Protein AF-A0A3N5T751-F1 (afdb_monomer)

Structure (mmCIF, N/CA/C/O backbone):
data_AF-A0A3N5T751-F1
#
_entry.id   AF-A0A3N5T751-F1
#
loop_
_atom_site.group_PDB
_atom_site.id
_atom_site.type_symbol
_atom_site.label_atom_id
_atom_site.label_alt_id
_atom_site.label_comp_id
_atom_site.label_asym_id
_atom_site.label_entity_id
_atom_site.label_seq_id
_atom_site.pdbx_PDB_ins_code
_atom_site.Cartn_x
_atom_site.Cartn_y
_atom_site.Cartn_z
_atom_site.occupancy
_atom_site.B_iso_or_equiv
_atom_site.auth_seq_id
_atom_site.auth_comp_id
_atom_site.auth_asym_id
_atom_site.auth_atom_id
_atom_site.pdbx_PDB_model_num
ATOM 1 N N . MET A 1 1 ? -27.885 44.792 -34.251 1.00 26.17 1 MET A N 1
ATOM 2 C CA . MET A 1 1 ? -28.023 45.791 -33.167 1.00 26.17 1 MET A CA 1
ATOM 3 C C . MET A 1 1 ? -29.383 46.457 -33.303 1.00 26.17 1 MET A C 1
ATOM 5 O O . MET A 1 1 ? -29.762 46.664 -34.453 1.00 26.17 1 MET A O 1
ATOM 9 N N . PRO A 1 2 ? -30.013 46.930 -32.214 1.00 45.28 2 PRO A N 1
ATOM 10 C CA . PRO A 1 2 ? -30.102 46.379 -30.852 1.00 45.28 2 PRO A CA 1
ATOM 11 C C . PRO A 1 2 ? -31.505 45.699 -30.710 1.00 45.28 2 PRO A C 1
ATOM 13 O O . PRO A 1 2 ? -31.960 45.183 -31.727 1.00 45.28 2 PRO A O 1
ATOM 16 N N . SER A 1 3 ? -32.230 45.555 -29.589 1.00 24.45 3 SER A N 1
ATOM 17 C CA . SER A 1 3 ? -32.000 45.786 -28.145 1.00 24.45 3 SER A CA 1
ATOM 18 C C . SER A 1 3 ? -32.892 44.838 -27.308 1.00 24.45 3 SER A C 1
ATOM 20 O O . SER A 1 3 ? -33.895 44.335 -27.798 1.00 24.45 3 SER A O 1
ATOM 22 N N . GLU A 1 4 ? -32.501 44.648 -26.046 1.00 25.41 4 GLU A N 1
ATOM 23 C CA . GLU A 1 4 ? -33.321 44.527 -24.818 1.00 25.41 4 GLU A CA 1
ATOM 24 C C . GLU A 1 4 ? -34.668 43.766 -24.804 1.00 25.41 4 GLU A C 1
ATOM 26 O O . GLU A 1 4 ? -35.669 44.184 -25.377 1.00 25.41 4 GLU A O 1
ATOM 31 N N . TYR A 1 5 ? -34.722 42.753 -23.929 1.00 22.02 5 TYR A N 1
ATOM 32 C CA . TYR A 1 5 ? -35.924 42.351 -23.189 1.00 22.02 5 TYR A CA 1
ATOM 33 C C . TYR A 1 5 ? -35.582 42.161 -21.703 1.00 22.02 5 TYR A C 1
ATOM 35 O O . TYR A 1 5 ? -34.482 41.729 -21.361 1.00 22.02 5 TYR A O 1
ATOM 43 N N . HIS A 1 6 ? -36.532 42.486 -20.824 1.00 22.19 6 HIS A N 1
ATOM 44 C CA . HIS A 1 6 ? -36.390 42.422 -19.367 1.00 22.19 6 HIS A CA 1
ATOM 45 C C . HIS A 1 6 ? -37.074 41.178 -18.763 1.00 22.19 6 HIS A C 1
ATOM 47 O O . HIS A 1 6 ? -38.155 40.798 -19.198 1.00 22.19 6 HIS A O 1
ATOM 53 N N . ALA A 1 7 ? -36.487 40.685 -17.663 1.00 21.70 7 ALA A N 1
ATOM 54 C CA . ALA A 1 7 ? -37.107 39.958 -16.540 1.00 21.70 7 ALA A CA 1
ATOM 55 C C . ALA A 1 7 ? -37.755 38.565 -16.750 1.00 21.70 7 ALA A C 1
ATOM 57 O O . ALA A 1 7 ? -38.773 38.411 -17.417 1.00 21.70 7 ALA A O 1
ATOM 58 N N . SER A 1 8 ? -37.300 37.573 -15.968 1.00 22.28 8 SER A N 1
ATOM 59 C CA . SER A 1 8 ? -38.067 36.992 -14.833 1.00 22.28 8 SER A CA 1
ATOM 60 C C . SER A 1 8 ? -37.303 35.841 -14.140 1.00 22.28 8 SER A C 1
ATOM 62 O O . SER A 1 8 ? -36.427 35.224 -14.735 1.00 22.28 8 SER A O 1
ATOM 64 N N . TYR A 1 9 ? -37.618 35.573 -12.864 1.00 22.28 9 TYR A N 1
ATOM 65 C CA . TYR A 1 9 ? -37.067 34.472 -12.051 1.00 22.28 9 TYR A CA 1
ATOM 66 C C . TYR A 1 9 ? -38.151 33.420 -11.757 1.00 22.28 9 TYR A C 1
ATOM 68 O O . TYR A 1 9 ? -39.184 33.787 -11.197 1.00 22.28 9 TYR A O 1
ATOM 76 N N . THR A 1 10 ? -37.902 32.122 -11.993 1.00 21.23 10 THR A N 1
ATOM 77 C CA . THR A 1 10 ? -38.386 31.011 -11.129 1.00 21.23 10 THR A CA 1
ATOM 78 C C . THR A 1 10 ? -37.562 29.718 -11.355 1.00 21.23 10 THR A C 1
ATOM 80 O O . THR A 1 10 ? -36.620 29.734 -12.141 1.00 21.23 10 THR A O 1
ATOM 83 N N . LEU A 1 11 ? -37.821 28.643 -10.592 1.00 21.20 11 LEU A N 1
ATOM 84 C CA . LEU A 1 11 ? -36.804 27.708 -10.058 1.00 21.20 11 LEU A CA 1
ATOM 85 C C . LEU A 1 11 ? -36.697 26.295 -10.699 1.00 21.20 11 LEU A C 1
ATOM 87 O O . LEU A 1 11 ? -37.717 25.676 -10.978 1.00 21.20 11 LEU A O 1
ATOM 91 N N . HIS A 1 12 ? -35.458 25.755 -10.680 1.00 22.64 12 HIS A N 1
ATOM 92 C CA . HIS A 1 12 ? -35.037 24.324 -10.608 1.00 22.64 12 HIS A CA 1
ATOM 93 C C . HIS A 1 12 ? -35.279 23.380 -11.822 1.00 22.64 12 HIS A C 1
ATOM 95 O O . HIS A 1 12 ? -36.197 23.630 -12.596 1.00 22.64 12 HIS A O 1
ATOM 101 N N . PRO A 1 13 ? -34.486 22.279 -12.002 1.00 24.75 13 PRO A N 1
ATOM 102 C CA . PRO A 1 13 ? -33.536 21.652 -11.058 1.00 24.75 13 PRO A CA 1
ATOM 103 C C . PRO A 1 13 ? -32.092 21.372 -11.568 1.00 24.75 13 PRO A C 1
ATOM 105 O O . PRO A 1 13 ? -31.791 21.486 -12.747 1.00 24.75 13 PRO A O 1
ATOM 108 N N . CYS A 1 14 ? -31.239 20.955 -10.619 1.00 20.95 14 CYS A N 1
ATOM 109 C CA . CYS A 1 14 ? -30.049 20.083 -10.715 1.00 20.95 14 CYS A CA 1
ATOM 110 C C . CYS A 1 14 ? -29.134 20.118 -11.967 1.00 20.95 14 CYS A C 1
ATOM 112 O O . CYS A 1 14 ? -29.461 19.548 -13.004 1.00 20.95 14 CYS A O 1
ATOM 114 N N . LEU A 1 15 ? -27.899 20.604 -11.786 1.00 21.72 15 LEU A N 1
ATOM 115 C CA . LEU A 1 15 ? -26.720 20.164 -12.543 1.00 21.72 15 LEU A CA 1
ATOM 116 C C . LEU A 1 15 ? -25.517 20.079 -11.594 1.00 21.72 15 LEU A C 1
ATOM 118 O O . LEU A 1 15 ? -25.202 21.044 -10.899 1.00 21.72 15 LEU A O 1
ATOM 122 N N . ILE A 1 16 ? -24.854 18.923 -11.574 1.00 21.98 16 ILE A N 1
ATOM 123 C CA . ILE A 1 16 ? -23.581 18.721 -10.876 1.00 21.98 16 ILE A CA 1
ATOM 124 C C . ILE A 1 16 ? -22.502 19.417 -11.708 1.00 21.98 16 ILE A C 1
ATOM 126 O O . ILE A 1 16 ? -22.277 19.035 -12.855 1.00 21.98 16 ILE A O 1
ATOM 130 N N . GLN A 1 17 ? -21.854 20.442 -11.150 1.00 22.69 17 GLN A N 1
ATOM 131 C CA . GLN A 1 17 ? -20.658 21.031 -11.748 1.00 22.69 17 GLN A CA 1
ATOM 132 C C . GLN A 1 17 ? -19.407 20.518 -11.043 1.00 22.69 17 GLN A C 1
ATOM 134 O O . GLN A 1 17 ? -19.107 20.888 -9.910 1.00 22.69 17 GLN A O 1
ATOM 139 N N . ASP A 1 18 ? -18.703 19.678 -11.792 1.00 25.80 18 ASP A N 1
ATOM 140 C CA . ASP A 1 18 ? -17.267 19.439 -11.737 1.00 25.80 18 ASP A CA 1
ATOM 141 C C . ASP A 1 18 ? -16.482 20.676 -11.249 1.00 25.80 18 ASP A C 1
ATOM 143 O O . ASP A 1 18 ? -16.532 21.749 -11.861 1.00 25.80 18 ASP A O 1
ATOM 147 N N . GLN A 1 19 ? -15.767 20.525 -10.130 1.00 23.64 19 GLN A N 1
ATOM 148 C CA . GLN A 1 19 ? -14.818 21.519 -9.632 1.00 23.64 19 GLN A CA 1
ATOM 149 C C . GLN A 1 19 ? -13.387 21.022 -9.808 1.00 23.64 19 GLN A C 1
ATOM 151 O O . GLN A 1 19 ? -12.716 20.612 -8.860 1.00 23.64 19 GLN A O 1
ATOM 156 N N . SER A 1 20 ? -12.891 21.173 -11.034 1.00 25.28 20 SER A N 1
ATOM 157 C CA . SER A 1 20 ? -11.457 21.276 -11.287 1.00 25.28 20 SER A CA 1
ATOM 158 C C . SER A 1 20 ? -10.858 22.406 -10.432 1.00 25.28 20 SER A C 1
ATOM 160 O O . SER A 1 20 ? -11.071 23.597 -10.670 1.00 25.28 20 SER A O 1
ATOM 162 N N . ALA A 1 21 ? -10.111 22.033 -9.391 1.00 26.06 21 ALA A N 1
ATOM 163 C CA . ALA A 1 21 ? -9.489 22.979 -8.472 1.00 26.06 21 ALA A CA 1
ATOM 164 C C . ALA A 1 21 ? -8.349 23.742 -9.166 1.00 26.06 21 ALA A C 1
ATOM 166 O O . ALA A 1 21 ? -7.192 23.322 -9.188 1.00 26.06 21 ALA A O 1
ATOM 167 N N . SER A 1 22 ? -8.666 24.903 -9.738 1.00 25.73 22 SER A N 1
ATOM 168 C CA . SER A 1 22 ? -7.656 25.806 -10.275 1.00 25.73 22 SER A CA 1
ATOM 169 C C . SER A 1 22 ? -6.894 26.497 -9.142 1.00 25.73 22 SER A C 1
ATOM 171 O O . SER A 1 22 ? -7.464 27.356 -8.467 1.00 25.73 22 SER A O 1
ATOM 173 N N . GLN A 1 23 ? -5.589 26.244 -9.000 1.00 25.80 23 GLN A N 1
ATOM 174 C CA . GLN A 1 23 ? -4.689 27.229 -8.392 1.00 25.80 23 GLN A CA 1
ATOM 175 C C . GLN A 1 23 ? -3.269 27.205 -8.988 1.00 25.80 23 GLN A C 1
ATOM 177 O O . GLN A 1 23 ? -2.507 26.257 -8.855 1.00 25.80 23 GLN A O 1
ATOM 182 N N . THR A 1 24 ? -2.920 28.322 -9.637 1.00 24.36 24 THR A N 1
ATOM 183 C CA . THR A 1 24 ? -1.549 28.825 -9.865 1.00 24.36 24 THR A CA 1
ATOM 184 C C . THR A 1 24 ? -0.501 27.892 -10.497 1.00 24.36 24 THR A C 1
ATOM 186 O O . THR A 1 24 ? 0.470 27.479 -9.869 1.00 24.36 24 THR A O 1
ATOM 189 N N . ARG A 1 25 ? -0.558 27.759 -11.831 1.00 26.66 25 ARG A N 1
ATOM 190 C CA . ARG A 1 25 ? 0.632 27.415 -12.632 1.00 26.66 25 ARG A CA 1
ATOM 191 C C . ARG A 1 25 ? 1.704 28.509 -12.484 1.00 26.66 25 ARG A C 1
ATOM 193 O O . ARG A 1 25 ? 1.551 29.591 -13.051 1.00 26.66 25 ARG A O 1
ATOM 200 N N . ARG A 1 26 ? 2.831 28.216 -11.826 1.00 23.62 26 ARG A N 1
ATOM 201 C CA . ARG A 1 26 ? 4.112 28.886 -12.122 1.00 23.62 26 ARG A CA 1
ATOM 202 C C . ARG A 1 26 ? 4.883 28.030 -13.121 1.00 23.62 26 ARG A C 1
ATOM 204 O O . ARG A 1 26 ? 5.249 26.899 -12.835 1.00 23.62 26 ARG A O 1
ATOM 211 N N . SER A 1 27 ? 5.113 28.574 -14.311 1.00 23.50 27 SER A N 1
ATOM 212 C CA . SER A 1 27 ? 5.829 27.891 -15.387 1.00 23.50 27 SER A CA 1
ATOM 213 C C . SER A 1 27 ? 7.318 27.746 -15.063 1.00 23.50 27 SER A C 1
ATOM 215 O O . SER A 1 27 ? 8.060 28.728 -15.153 1.00 23.50 27 SER A O 1
ATOM 217 N N . CYS A 1 28 ? 7.776 26.530 -14.770 1.00 22.14 28 CYS A N 1
ATOM 218 C CA . CYS A 1 28 ? 9.203 26.228 -14.737 1.00 22.14 28 CYS A CA 1
ATOM 219 C C . CYS A 1 28 ? 9.695 25.941 -16.168 1.00 22.14 28 CYS A C 1
ATOM 221 O O . CYS A 1 28 ? 9.567 24.833 -16.679 1.00 22.14 28 CYS A O 1
ATOM 223 N N . LYS A 1 29 ? 10.212 26.969 -16.854 1.00 24.80 29 LYS A N 1
ATOM 224 C CA . LYS A 1 29 ? 10.988 26.806 -18.095 1.00 24.80 29 LYS A CA 1
ATOM 225 C C . LYS A 1 29 ? 12.462 26.688 -17.729 1.00 24.80 29 LYS A C 1
ATOM 227 O O . LYS A 1 29 ? 13.023 27.681 -17.279 1.00 24.80 29 LYS A O 1
ATOM 232 N N . LEU A 1 30 ? 13.099 25.546 -17.998 1.00 24.73 30 LEU A N 1
ATOM 233 C CA . LEU A 1 30 ? 14.555 25.406 -17.872 1.00 24.73 30 LEU A CA 1
ATOM 234 C C . LEU A 1 30 ? 15.146 24.399 -18.881 1.00 24.73 30 LEU A C 1
ATOM 236 O O . LEU A 1 30 ? 15.555 23.296 -18.548 1.00 24.73 30 LEU A O 1
ATOM 240 N N . CYS A 1 31 ? 15.269 24.848 -20.131 1.00 21.31 31 CYS A N 1
ATOM 241 C CA . CYS A 1 31 ? 16.338 24.420 -21.036 1.00 21.31 31 CYS A CA 1
ATOM 242 C C . CYS A 1 31 ? 16.999 25.685 -21.595 1.00 21.31 31 CYS A C 1
ATOM 244 O O . CYS A 1 31 ? 16.309 26.505 -22.201 1.00 21.31 31 CYS A O 1
ATOM 246 N N . GLY A 1 32 ? 18.313 25.863 -21.407 1.00 22.20 32 GLY A N 1
ATOM 247 C CA . GLY A 1 32 ? 19.013 27.007 -22.002 1.00 22.20 32 GLY A CA 1
ATOM 248 C C . GLY A 1 32 ? 20.361 27.395 -21.390 1.00 22.20 32 GLY A C 1
ATOM 249 O O . GLY A 1 32 ? 20.413 28.285 -20.554 1.00 22.20 32 GLY A O 1
ATOM 250 N N . ALA A 1 33 ? 21.430 26.817 -21.946 1.00 24.39 33 ALA A N 1
ATOM 251 C CA . ALA A 1 33 ? 22.787 27.374 -22.068 1.00 24.39 33 ALA A CA 1
ATOM 252 C C . ALA A 1 33 ? 23.638 27.687 -20.811 1.00 24.39 33 ALA A C 1
ATOM 254 O O . ALA A 1 33 ? 23.343 28.544 -19.984 1.00 24.39 33 ALA A O 1
ATOM 255 N N . MET A 1 34 ? 24.839 27.097 -20.807 1.00 23.94 34 MET A N 1
ATOM 256 C CA . MET A 1 34 ? 25.991 27.549 -20.023 1.00 23.94 34 MET A CA 1
ATOM 257 C C . MET A 1 34 ? 26.388 28.997 -20.362 1.00 23.94 34 MET A C 1
ATOM 259 O O . MET A 1 34 ? 26.526 29.334 -21.542 1.00 23.94 34 MET A O 1
ATOM 263 N N . LYS A 1 35 ? 26.765 29.787 -19.347 1.00 23.19 35 LYS A N 1
ATOM 264 C CA . LYS A 1 35 ? 27.945 30.670 -19.422 1.00 23.19 35 LYS A CA 1
ATOM 265 C C . LYS A 1 35 ? 28.456 31.082 -18.039 1.00 23.19 35 LYS A C 1
ATOM 267 O O . LYS A 1 35 ? 27.709 31.177 -17.076 1.00 23.19 35 LYS A O 1
ATOM 272 N N . SER A 1 36 ? 29.765 31.287 -17.976 1.00 23.95 36 SER A N 1
ATOM 273 C CA . SER A 1 36 ? 30.571 31.541 -16.780 1.00 23.95 36 SER A CA 1
ATOM 274 C C . SER A 1 36 ? 30.503 32.979 -16.258 1.00 23.95 36 SER A C 1
ATOM 276 O O . SER A 1 36 ? 30.633 33.903 -17.061 1.00 23.95 36 SER A O 1
ATOM 278 N N . SER A 1 37 ? 30.572 33.153 -14.934 1.00 25.81 37 SER A N 1
ATOM 279 C CA . SER A 1 37 ? 31.487 34.130 -14.308 1.00 25.81 37 SER A CA 1
ATOM 280 C C . SER A 1 37 ? 31.625 33.906 -12.797 1.00 25.81 37 SER A C 1
ATOM 282 O O . SER A 1 37 ? 30.638 33.656 -12.113 1.00 25.81 37 SER A O 1
ATOM 284 N N . ASN A 1 38 ? 32.855 34.027 -12.292 1.00 24.03 38 ASN A N 1
ATOM 285 C CA . ASN A 1 38 ? 33.219 33.899 -10.875 1.00 24.03 38 ASN A CA 1
ATOM 286 C C . ASN A 1 38 ? 32.542 34.946 -9.976 1.00 24.03 38 ASN A C 1
ATOM 288 O O . ASN A 1 38 ? 32.353 36.075 -10.421 1.00 24.03 38 ASN A O 1
ATOM 292 N N . LEU A 1 39 ? 32.377 34.620 -8.685 1.00 25.14 39 LEU A N 1
ATOM 293 C CA . LEU A 1 39 ? 32.780 35.466 -7.545 1.00 25.14 39 LEU A CA 1
ATOM 294 C C . LEU A 1 39 ? 32.755 34.647 -6.231 1.00 25.14 39 LEU A C 1
ATOM 296 O O . LEU A 1 39 ? 31.766 33.996 -5.912 1.00 25.14 39 LEU A O 1
ATOM 300 N N . LEU A 1 40 ? 33.860 34.688 -5.481 1.00 24.28 40 LEU A N 1
ATOM 301 C CA . LEU A 1 40 ? 34.018 34.192 -4.100 1.00 24.28 40 LEU A CA 1
ATOM 302 C C . LEU A 1 40 ? 34.197 35.419 -3.163 1.00 24.28 40 LEU A C 1
ATOM 304 O O . LEU A 1 40 ? 34.344 36.534 -3.664 1.00 24.28 40 LEU A O 1
ATOM 308 N N . PRO A 1 41 ? 34.351 35.248 -1.838 1.00 40.25 41 PRO A N 1
ATOM 309 C CA . PRO A 1 41 ? 33.331 34.859 -0.858 1.00 40.25 41 PRO A CA 1
ATOM 310 C C . PRO A 1 41 ? 33.261 35.919 0.276 1.00 40.25 41 PRO A C 1
ATOM 312 O O . PRO A 1 41 ? 33.985 36.912 0.210 1.00 40.25 41 PRO A O 1
ATOM 315 N N . LYS A 1 42 ? 32.502 35.700 1.369 1.00 24.69 42 LYS A N 1
ATOM 316 C CA . LYS A 1 42 ? 32.905 36.249 2.688 1.00 24.69 42 LYS A CA 1
ATOM 317 C C . LYS A 1 42 ? 32.230 35.640 3.930 1.00 24.69 42 LYS A C 1
ATOM 319 O O . LYS A 1 42 ? 31.018 35.661 4.063 1.00 24.69 42 LYS A O 1
ATOM 324 N N . GLU A 1 43 ? 33.117 35.216 4.832 1.00 25.86 43 GLU A N 1
ATOM 325 C CA . GLU A 1 43 ? 33.101 35.331 6.302 1.00 25.86 43 GLU A CA 1
ATOM 326 C C . GLU A 1 43 ? 32.026 34.642 7.173 1.00 25.86 43 GLU A C 1
ATOM 328 O O . GLU A 1 43 ? 30.842 34.958 7.188 1.00 25.86 43 GLU A O 1
ATOM 333 N N . ALA A 1 44 ? 32.561 33.730 7.990 1.00 23.50 44 ALA A N 1
ATOM 334 C CA . ALA A 1 44 ? 31.959 32.977 9.078 1.00 23.50 44 ALA A CA 1
ATOM 335 C C . ALA A 1 44 ? 31.656 33.799 10.345 1.00 23.50 44 ALA A C 1
ATOM 337 O O . ALA A 1 44 ? 32.296 34.819 10.601 1.00 23.50 44 ALA A O 1
ATOM 338 N N . ILE A 1 45 ? 30.797 33.239 11.208 1.00 25.03 45 ILE A N 1
ATOM 339 C CA . ILE A 1 45 ? 30.773 33.490 12.658 1.00 25.03 45 ILE A CA 1
ATOM 340 C C . ILE A 1 45 ? 30.525 32.153 13.390 1.00 25.03 45 ILE A C 1
ATOM 342 O O . ILE A 1 45 ? 29.434 31.600 13.304 1.00 25.03 45 ILE A O 1
ATOM 346 N N . GLU A 1 46 ? 31.517 31.665 14.143 1.00 24.47 46 GLU A N 1
ATOM 347 C CA . GLU A 1 46 ? 31.284 30.879 15.372 1.00 24.47 46 GLU A CA 1
ATOM 348 C C . GLU A 1 46 ? 31.358 31.842 16.577 1.00 24.47 46 GLU A C 1
ATOM 350 O O . GLU A 1 46 ? 31.994 32.899 16.466 1.00 24.47 46 GLU A O 1
ATOM 355 N N . PRO A 1 47 ? 30.736 31.525 17.730 1.00 28.47 47 PRO A N 1
ATOM 356 C CA . PRO A 1 47 ? 31.496 30.811 18.775 1.00 28.47 47 PRO A CA 1
ATOM 357 C C . PRO A 1 47 ? 30.657 29.843 19.644 1.00 28.47 47 PRO A C 1
ATOM 359 O O . PRO A 1 47 ? 29.491 30.112 19.913 1.00 28.47 47 PRO A O 1
ATOM 362 N N . CYS A 1 48 ? 31.282 28.806 20.223 1.00 21.14 48 CYS A N 1
ATOM 363 C CA . CYS A 1 48 ? 31.544 28.752 21.680 1.00 21.14 48 CYS A CA 1
ATOM 364 C C . CYS A 1 48 ? 32.352 27.503 22.102 1.00 21.14 48 CYS A C 1
ATOM 366 O O . CYS A 1 48 ? 32.135 26.401 21.607 1.00 21.14 48 CYS A O 1
ATOM 368 N N . SER A 1 49 ? 33.252 27.664 23.077 1.00 25.53 49 SER A N 1
ATOM 369 C CA . SER A 1 49 ? 33.926 26.568 23.793 1.00 25.53 49 SER A CA 1
ATOM 370 C C . SER A 1 49 ? 33.055 26.079 24.974 1.00 25.53 49 SER A C 1
ATOM 372 O O . SER A 1 49 ? 32.139 26.769 25.403 1.00 25.53 49 SER A O 1
ATOM 374 N N . SER A 1 50 ? 33.229 24.879 25.537 1.00 26.12 50 SER A N 1
ATOM 375 C CA . SER A 1 50 ? 34.318 24.548 26.472 1.00 26.12 50 SER A CA 1
ATOM 376 C C . SER A 1 50 ? 34.312 23.051 26.853 1.00 26.12 50 SER A C 1
ATOM 378 O O . SER A 1 50 ? 33.322 22.351 26.667 1.00 26.12 50 SER A O 1
ATOM 380 N N . ARG A 1 51 ? 35.421 22.555 27.419 1.00 27.70 51 ARG A N 1
ATOM 381 C CA . ARG A 1 51 ? 35.594 21.180 27.937 1.00 27.70 51 ARG A CA 1
ATOM 382 C C . ARG A 1 51 ? 35.513 21.167 29.471 1.00 27.70 51 ARG A C 1
ATOM 384 O O . ARG A 1 51 ? 36.114 22.052 30.065 1.00 27.70 51 ARG A O 1
ATOM 391 N N . GLN A 1 52 ? 34.992 20.093 30.092 1.00 25.67 52 GLN A N 1
ATOM 392 C CA . GLN A 1 52 ? 35.789 19.217 30.991 1.00 25.67 52 GLN A CA 1
ATOM 393 C C . GLN A 1 52 ? 35.028 18.025 31.630 1.00 25.67 52 GLN A C 1
ATOM 395 O O . GLN A 1 52 ? 34.082 18.177 32.388 1.00 25.67 52 GLN A O 1
ATOM 400 N N . ILE A 1 53 ? 35.555 16.834 31.327 1.00 27.39 53 ILE A N 1
ATOM 401 C CA . ILE A 1 53 ? 35.728 15.588 32.111 1.00 27.39 53 ILE A CA 1
ATOM 402 C C . ILE A 1 53 ? 35.207 15.536 33.571 1.00 27.39 53 ILE A C 1
ATOM 404 O O . ILE A 1 53 ? 35.703 16.263 34.426 1.00 27.39 53 ILE A O 1
ATOM 408 N N . ALA A 1 54 ? 34.452 14.471 33.892 1.00 25.05 54 ALA A N 1
ATOM 409 C CA . ALA A 1 54 ? 34.582 13.698 35.143 1.00 25.05 54 ALA A CA 1
ATOM 410 C C . ALA A 1 54 ? 34.136 12.225 34.944 1.00 25.05 54 ALA A C 1
ATOM 412 O O . ALA A 1 54 ? 33.213 11.958 34.181 1.00 25.05 54 ALA A O 1
ATOM 413 N N . ARG A 1 55 ? 34.792 11.263 35.617 1.00 26.75 55 ARG A N 1
ATOM 414 C CA . ARG A 1 55 ? 34.452 9.818 35.635 1.00 26.75 55 ARG A CA 1
ATOM 415 C C . ARG A 1 55 ? 34.039 9.399 37.049 1.00 26.75 55 ARG A C 1
ATOM 417 O O . ARG A 1 55 ? 34.798 9.697 37.966 1.00 26.75 55 ARG A O 1
ATOM 424 N N . ILE A 1 56 ? 32.968 8.613 37.210 1.00 25.30 56 ILE A N 1
ATOM 425 C CA . ILE A 1 56 ? 32.706 7.761 38.395 1.00 25.30 56 ILE A CA 1
ATOM 426 C C . ILE A 1 56 ? 32.174 6.388 37.915 1.00 25.30 56 ILE A C 1
ATOM 428 O O . ILE A 1 56 ? 31.743 6.254 36.773 1.00 25.30 56 ILE A O 1
ATOM 432 N N . PHE A 1 57 ? 32.324 5.357 38.749 1.00 25.20 57 PHE A N 1
ATOM 433 C CA . PHE A 1 57 ? 32.313 3.919 38.436 1.00 25.20 57 PHE A CA 1
ATOM 434 C C . PHE A 1 57 ? 31.321 3.146 39.338 1.00 25.20 57 PHE A C 1
ATOM 436 O O . PHE A 1 57 ? 31.032 3.634 40.428 1.00 25.20 57 PHE A O 1
ATOM 443 N N . ILE A 1 58 ? 30.991 1.891 38.958 1.00 25.02 58 ILE A N 1
ATOM 444 C CA . ILE A 1 58 ? 30.419 0.805 39.811 1.00 25.02 58 ILE A CA 1
ATOM 445 C C . ILE A 1 58 ? 28.912 1.022 40.144 1.00 25.02 58 ILE A C 1
ATOM 447 O O . ILE A 1 58 ? 28.497 2.138 40.414 1.00 25.02 58 ILE A O 1
ATOM 451 N N . LEU A 1 59 ? 27.992 0.044 40.066 1.00 24.38 59 LEU A N 1
ATOM 452 C CA . LEU A 1 59 ? 28.006 -1.351 40.551 1.00 24.38 59 LEU A CA 1
ATOM 453 C C . LEU A 1 59 ? 27.051 -2.231 39.707 1.00 24.38 59 LEU A C 1
ATOM 455 O O . LEU A 1 59 ? 25.971 -1.773 39.349 1.00 24.38 59 LEU A O 1
ATOM 459 N N . LEU A 1 60 ? 27.403 -3.494 39.435 1.00 25.00 60 LEU A N 1
ATOM 460 C CA . LEU A 1 60 ? 26.520 -4.468 38.770 1.00 25.00 60 LEU A CA 1
ATOM 461 C C . LEU A 1 60 ? 26.534 -5.766 39.588 1.00 25.00 60 LEU A C 1
ATOM 463 O O . LEU A 1 60 ? 27.600 -6.342 39.810 1.00 25.00 60 LEU A O 1
ATOM 467 N N . ALA A 1 61 ? 25.374 -6.175 40.105 1.00 26.34 61 ALA A N 1
ATOM 468 C CA . ALA A 1 61 ? 25.241 -7.318 41.005 1.00 26.34 61 ALA A CA 1
ATOM 469 C C . ALA A 1 61 ? 24.659 -8.530 40.267 1.00 26.34 61 ALA A C 1
ATOM 471 O O . ALA A 1 61 ? 23.569 -8.464 39.707 1.00 26.34 61 ALA A O 1
ATOM 472 N N . VAL A 1 62 ? 25.393 -9.642 40.297 1.00 25.16 62 VAL A N 1
ATOM 473 C CA . VAL A 1 62 ? 24.969 -10.945 39.771 1.00 25.16 62 VAL A CA 1
ATOM 474 C C . VAL A 1 62 ? 24.281 -11.735 40.881 1.00 25.16 62 VAL A C 1
ATOM 476 O O . VAL A 1 62 ? 24.829 -11.832 41.978 1.00 25.16 62 VAL A O 1
ATOM 479 N N . TRP A 1 63 ? 23.146 -12.368 40.579 1.00 24.80 63 TRP A N 1
ATOM 480 C CA . TRP A 1 63 ? 22.631 -13.510 41.339 1.00 24.80 63 TRP A CA 1
ATOM 48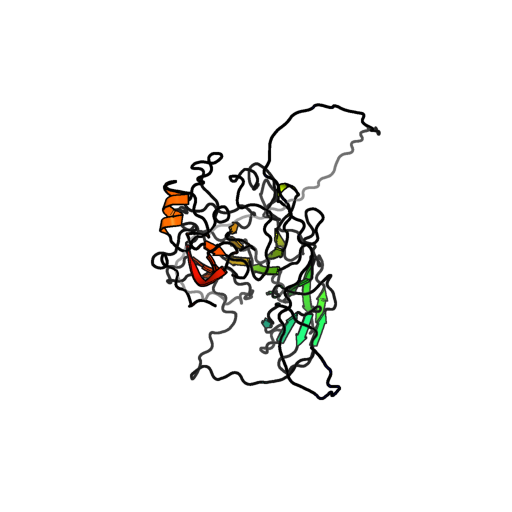1 C C . TRP A 1 63 ? 22.284 -14.662 40.392 1.00 24.80 63 TRP A C 1
ATOM 483 O O . TRP A 1 63 ? 21.850 -14.449 39.264 1.00 24.80 63 TRP A O 1
ATOM 493 N N . VAL A 1 64 ? 22.545 -15.881 40.858 1.00 27.94 64 VAL A N 1
ATOM 494 C CA . VAL A 1 64 ? 22.498 -17.136 40.096 1.00 27.94 64 VAL A CA 1
ATOM 495 C C . VAL A 1 64 ? 21.501 -18.076 40.760 1.00 27.94 64 VAL A C 1
ATOM 497 O O . VAL A 1 64 ? 21.536 -18.202 41.982 1.00 27.94 64 VAL A O 1
ATOM 500 N N . THR A 1 65 ? 20.758 -18.851 39.968 1.00 29.33 65 THR A N 1
ATOM 501 C CA . THR A 1 65 ? 20.343 -20.198 40.393 1.00 29.33 65 THR A CA 1
ATOM 502 C C . THR A 1 65 ? 20.175 -21.144 39.203 1.00 29.33 65 THR A C 1
ATOM 504 O O . THR A 1 65 ? 19.398 -20.892 38.289 1.00 29.33 65 THR A O 1
ATOM 507 N N . LEU A 1 66 ? 20.904 -22.260 39.249 1.00 27.83 66 LEU A N 1
ATOM 508 C CA . LEU A 1 66 ? 20.742 -23.442 38.398 1.00 27.83 66 LEU A CA 1
ATOM 509 C C . LEU A 1 66 ? 19.946 -24.498 39.172 1.00 27.83 66 LEU A C 1
ATOM 511 O O . LEU A 1 66 ? 20.266 -24.736 40.336 1.00 27.83 66 LEU A O 1
ATOM 515 N N . ILE A 1 67 ? 19.021 -25.208 38.518 1.00 29.11 67 ILE A N 1
ATOM 516 C CA . ILE A 1 67 ? 18.604 -26.562 38.928 1.00 29.11 67 ILE A CA 1
ATOM 517 C C . ILE A 1 67 ? 18.617 -27.486 37.697 1.00 29.11 67 ILE A C 1
ATOM 519 O O . ILE A 1 67 ? 18.464 -27.052 36.559 1.00 29.11 67 ILE A O 1
ATOM 523 N N . SER A 1 68 ? 18.942 -28.752 37.951 1.00 25.94 68 SER A N 1
ATOM 524 C CA . SER A 1 68 ? 19.531 -29.726 37.032 1.00 25.94 68 SER A CA 1
ATOM 525 C C . SER A 1 68 ? 18.555 -30.565 36.202 1.00 25.94 68 SER A C 1
ATOM 527 O O . SER A 1 68 ? 17.435 -30.852 36.617 1.00 25.94 68 SER A O 1
ATOM 529 N N . CYS A 1 69 ? 19.074 -31.095 35.092 1.00 25.72 69 CYS A N 1
ATOM 530 C CA . CYS A 1 69 ? 18.461 -32.160 34.296 1.00 25.72 69 CYS A CA 1
ATOM 531 C C . CYS A 1 69 ? 18.331 -33.489 35.068 1.00 25.72 69 CYS A C 1
ATOM 533 O O . CYS A 1 69 ? 19.182 -33.821 35.894 1.00 25.72 69 CYS A O 1
ATOM 535 N N . SER A 1 70 ? 17.365 -34.323 34.670 1.00 25.66 70 SER A N 1
ATOM 536 C CA . SER A 1 70 ? 17.451 -35.785 34.803 1.00 25.66 70 SER A CA 1
ATOM 537 C C . SER A 1 70 ? 16.806 -36.437 33.575 1.00 25.66 70 SER A C 1
ATOM 539 O O . SER A 1 70 ? 15.746 -35.997 33.140 1.00 25.66 70 SER A O 1
ATOM 541 N N . GLY A 1 71 ? 17.481 -37.415 32.967 1.00 25.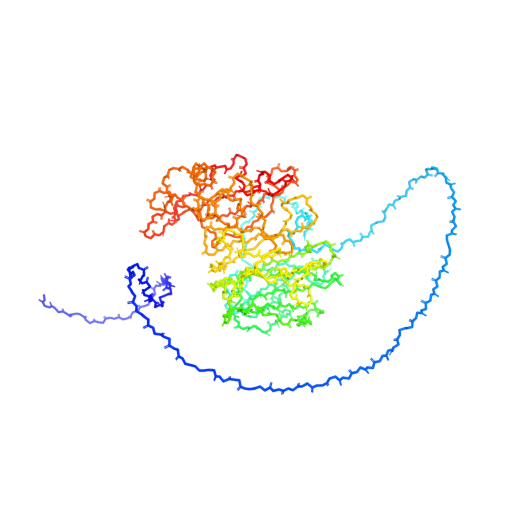39 71 GLY A N 1
ATOM 542 C CA . GLY A 1 71 ? 17.021 -38.088 31.746 1.00 25.39 71 GLY A CA 1
ATOM 543 C C . GLY A 1 71 ? 16.398 -39.459 32.017 1.00 25.39 71 GLY A C 1
ATOM 544 O O . GLY A 1 71 ? 16.649 -40.068 33.055 1.00 25.39 71 GLY A O 1
ATOM 545 N N . GLY A 1 72 ? 15.632 -39.969 31.051 1.00 24.45 72 GLY A N 1
ATOM 546 C CA . GLY A 1 72 ? 15.039 -41.309 31.077 1.00 24.45 72 GLY A CA 1
ATOM 547 C C . GLY A 1 72 ? 14.453 -41.668 29.710 1.00 24.45 72 GLY A C 1
ATOM 548 O O . GLY A 1 72 ? 13.836 -40.829 29.064 1.00 24.45 72 GLY A O 1
ATOM 549 N N . SER A 1 73 ? 14.705 -42.887 29.235 1.00 25.69 73 SER A N 1
ATOM 550 C CA . SER A 1 73 ? 14.527 -43.285 27.833 1.00 25.69 73 SER A CA 1
ATOM 551 C C . SER A 1 73 ? 13.331 -44.207 27.569 1.00 25.69 73 SER A C 1
ATOM 553 O O . SER A 1 73 ? 13.199 -45.222 28.249 1.00 25.69 73 SER A O 1
ATOM 555 N N . GLY A 1 74 ? 12.640 -43.975 26.447 1.00 23.56 74 GLY A N 1
ATOM 556 C CA . GLY A 1 74 ? 12.038 -45.027 25.611 1.00 23.56 74 GLY A CA 1
ATOM 557 C C . GLY A 1 74 ? 10.595 -45.450 25.918 1.00 23.56 74 GLY A C 1
ATOM 558 O O . GLY A 1 74 ? 10.200 -45.590 27.069 1.00 23.56 74 GLY A O 1
ATOM 559 N N . GLY A 1 75 ? 9.832 -45.730 24.854 1.00 23.39 75 GLY A N 1
ATOM 560 C CA . GLY A 1 75 ? 8.484 -46.311 24.918 1.00 23.39 75 GLY A CA 1
ATOM 561 C C . GLY A 1 75 ? 7.544 -45.739 23.853 1.00 23.39 75 GLY A C 1
ATOM 562 O O . GLY A 1 75 ? 7.345 -44.533 23.787 1.00 23.39 75 GLY A O 1
ATOM 563 N N . SER A 1 76 ? 6.998 -46.601 22.996 1.00 27.72 76 SER A N 1
ATOM 564 C CA . SER A 1 76 ? 6.068 -46.264 21.906 1.00 27.72 76 SER A CA 1
ATOM 565 C C . SER A 1 76 ? 4.596 -46.243 22.346 1.00 27.72 76 SER A C 1
ATOM 567 O O . SER A 1 76 ? 4.273 -46.901 23.330 1.00 27.72 76 SER A O 1
ATOM 569 N N . SER A 1 77 ? 3.730 -45.626 21.517 1.00 27.45 77 SER A N 1
ATOM 570 C CA . SER A 1 77 ? 2.241 -45.645 21.536 1.00 27.45 77 SER A CA 1
ATOM 571 C C . SER A 1 77 ? 1.587 -45.124 22.831 1.00 27.45 77 SER A C 1
ATOM 573 O O . SER A 1 77 ? 1.847 -45.637 23.906 1.00 27.45 77 SER A O 1
ATOM 575 N N . GLU A 1 78 ? 0.720 -44.111 22.817 1.00 24.72 78 GLU A N 1
ATOM 576 C CA . GLU A 1 78 ? -0.561 -44.063 22.092 1.00 24.72 78 GLU A CA 1
ATOM 577 C C . GLU A 1 78 ? -1.033 -42.618 21.801 1.00 24.72 78 GLU A C 1
ATOM 579 O O . GLU A 1 78 ? -0.370 -41.634 22.120 1.00 24.72 78 GLU A O 1
ATOM 584 N N . SER A 1 79 ? -2.198 -42.510 21.159 1.00 35.91 79 SER A N 1
ATOM 585 C CA . SER A 1 79 ? -2.922 -41.279 20.831 1.00 35.91 79 SER A CA 1
ATOM 586 C C . SER A 1 79 ? -3.139 -40.327 22.014 1.00 35.91 79 SER A C 1
ATOM 588 O O . SER A 1 79 ? -3.703 -40.727 23.033 1.00 35.91 79 SER A O 1
ATOM 590 N N . ALA A 1 80 ? -2.858 -39.039 21.806 1.00 24.88 80 ALA A N 1
ATOM 591 C CA . ALA A 1 80 ? -3.364 -37.952 22.637 1.00 24.88 80 ALA A CA 1
ATOM 592 C C . ALA A 1 80 ? -3.986 -36.864 21.751 1.00 24.88 80 ALA A C 1
ATOM 594 O O . ALA A 1 80 ? -3.358 -36.353 20.827 1.00 24.88 80 ALA A O 1
ATOM 595 N N . THR A 1 81 ? -5.240 -36.529 22.041 1.00 37.97 81 THR A N 1
ATOM 596 C CA . THR A 1 81 ? -5.975 -35.402 21.462 1.00 37.97 81 THR A CA 1
ATOM 597 C C . THR A 1 81 ? -5.274 -34.084 21.794 1.00 37.97 81 THR A C 1
ATOM 599 O O . THR A 1 81 ? -5.200 -33.716 22.967 1.00 37.97 81 THR A O 1
ATOM 602 N N . GLY A 1 82 ? -4.781 -33.377 20.773 1.00 25.53 82 GLY A N 1
ATOM 603 C CA . GLY A 1 82 ? -4.238 -32.025 20.912 1.00 25.53 82 GLY A CA 1
ATOM 604 C C . GLY A 1 82 ? -5.342 -31.014 21.223 1.00 25.53 82 GLY A C 1
ATOM 605 O O . GLY A 1 82 ? -6.419 -31.060 20.635 1.00 25.53 82 GLY A O 1
ATOM 606 N N . SER A 1 83 ? -5.083 -30.137 22.187 1.00 25.50 83 SER A N 1
ATOM 607 C CA . SER A 1 83 ? -6.024 -29.145 22.710 1.00 25.50 83 SER A CA 1
ATOM 608 C C . SER A 1 83 ? -6.345 -28.027 21.718 1.00 25.50 83 SER A C 1
ATOM 610 O O . SER A 1 83 ? -5.428 -27.380 21.218 1.00 25.50 83 SER A O 1
ATOM 612 N N . ASN A 1 84 ? -7.633 -27.699 21.573 1.00 29.94 84 ASN A N 1
ATOM 613 C CA . ASN A 1 84 ? -8.054 -26.386 21.081 1.00 29.94 84 ASN A CA 1
ATOM 614 C C . ASN A 1 84 ? -7.610 -25.311 22.089 1.00 29.94 84 ASN A C 1
ATOM 616 O O . ASN A 1 84 ? -8.257 -25.131 23.123 1.00 29.94 84 ASN A O 1
ATOM 620 N N . ALA A 1 85 ? -6.531 -24.598 21.784 1.00 24.91 85 ALA A N 1
ATOM 621 C CA . ALA A 1 85 ? -6.394 -23.211 22.208 1.00 24.91 85 ALA A CA 1
ATOM 622 C C . ALA A 1 85 ? -7.118 -22.349 21.155 1.00 24.91 85 ALA A C 1
ATOM 624 O O . ALA A 1 85 ? -6.953 -22.632 19.967 1.00 24.91 85 ALA A O 1
ATOM 625 N N . PRO A 1 86 ? -7.934 -21.351 21.536 1.00 27.20 86 PRO A N 1
ATOM 626 C CA . PRO A 1 86 ? -8.432 -20.387 20.570 1.00 27.20 86 PRO A CA 1
ATOM 627 C C . PRO A 1 86 ? -7.267 -19.490 20.154 1.00 27.20 86 PRO A C 1
ATOM 629 O O . PRO A 1 86 ? -6.704 -18.790 20.995 1.00 27.20 86 PRO A O 1
ATOM 632 N N . THR A 1 87 ? -6.900 -19.528 18.876 1.00 27.39 87 THR A N 1
ATOM 633 C CA . THR A 1 87 ? -6.140 -18.441 18.260 1.00 27.39 87 THR A CA 1
ATOM 634 C C . THR A 1 87 ? -7.052 -17.222 18.195 1.00 27.39 87 THR A C 1
ATOM 636 O O . THR A 1 87 ? -8.215 -17.328 17.808 1.00 27.39 87 THR A O 1
ATOM 639 N N . THR A 1 88 ? -6.558 -16.075 18.643 1.00 34.94 88 THR A N 1
ATOM 640 C CA . THR A 1 88 ? -7.234 -14.789 18.478 1.00 34.94 88 THR A CA 1
ATOM 641 C C . THR A 1 88 ? -7.014 -14.330 17.043 1.00 34.94 88 THR A C 1
ATOM 643 O O . THR A 1 88 ? -5.912 -13.919 16.688 1.00 34.94 88 THR A O 1
ATOM 646 N N . ASP A 1 89 ? -8.046 -14.460 16.209 1.00 39.06 89 ASP A N 1
ATOM 647 C CA . ASP A 1 89 ? -7.969 -14.200 14.769 1.00 39.06 89 ASP A CA 1
ATOM 648 C C . ASP A 1 89 ? -7.868 -12.689 14.477 1.00 39.06 89 ASP A C 1
ATOM 650 O O . ASP A 1 89 ? -8.850 -12.019 14.150 1.00 39.06 89 ASP A O 1
ATOM 654 N N . GLY A 1 90 ? -6.652 -12.145 14.588 1.00 36.97 90 GLY A N 1
ATOM 655 C CA . GLY A 1 90 ? -6.321 -10.778 14.192 1.00 36.97 90 GLY A CA 1
ATOM 656 C C . GLY A 1 90 ? -6.611 -10.545 12.705 1.00 36.97 90 GLY A C 1
ATOM 657 O O . GLY A 1 90 ? -6.056 -11.208 11.822 1.00 36.97 90 GLY A O 1
ATOM 658 N N . SER A 1 91 ? -7.507 -9.601 12.415 1.00 38.62 91 SER A N 1
ATOM 659 C CA . SER A 1 91 ? -7.926 -9.262 11.052 1.00 38.62 91 SER A CA 1
ATOM 660 C C . SER A 1 91 ? -7.059 -8.151 10.463 1.00 38.62 91 SER A C 1
ATOM 662 O O . SER A 1 91 ? -7.378 -6.973 10.624 1.00 38.62 91 SER A O 1
ATOM 664 N N . ALA A 1 92 ? -6.020 -8.514 9.707 1.00 42.00 92 ALA A N 1
ATOM 665 C CA . ALA A 1 92 ? -5.236 -7.534 8.955 1.00 42.00 92 ALA A CA 1
ATOM 666 C C . ALA A 1 92 ? -4.523 -8.133 7.716 1.00 42.00 92 ALA A C 1
ATOM 668 O O . ALA A 1 92 ? -3.305 -8.174 7.647 1.00 42.00 92 ALA A O 1
ATOM 669 N N . THR A 1 93 ? -5.304 -8.630 6.743 1.00 41.88 93 THR A N 1
ATOM 670 C CA . THR A 1 93 ? -4.979 -8.856 5.300 1.00 41.88 93 THR A CA 1
ATOM 671 C C . THR A 1 93 ? -3.627 -9.473 4.855 1.00 41.88 93 THR A C 1
ATOM 673 O O . THR A 1 93 ? -3.361 -9.499 3.657 1.00 41.88 93 THR A O 1
ATOM 676 N N . GLY A 1 94 ? -2.795 -10.011 5.748 1.00 39.97 94 GLY A N 1
ATOM 677 C CA . GLY A 1 94 ? -1.400 -10.378 5.480 1.00 39.97 94 GLY A CA 1
ATOM 678 C C . GLY A 1 94 ? -1.117 -11.877 5.323 1.00 39.97 94 GLY A C 1
ATOM 679 O O . GLY A 1 94 ? -0.604 -12.514 6.234 1.00 39.97 94 GLY A O 1
ATOM 680 N N . GLY A 1 95 ? -1.400 -12.461 4.157 1.00 38.53 95 GLY A N 1
ATOM 681 C CA . GLY A 1 95 ? -0.831 -13.760 3.746 1.00 38.53 95 GLY A CA 1
ATOM 682 C C . GLY A 1 95 ? -1.465 -15.039 4.325 1.00 38.53 95 GLY A C 1
ATOM 683 O O . GLY A 1 95 ? -1.695 -15.978 3.561 1.00 38.53 95 GLY A O 1
ATOM 684 N N . GLN A 1 96 ? -1.828 -15.105 5.611 1.00 43.97 96 GLN A N 1
ATOM 685 C CA . GLN A 1 96 ? -2.701 -16.188 6.093 1.00 43.97 96 GLN A CA 1
ATOM 686 C C . GLN A 1 96 ? -4.168 -15.888 5.758 1.00 43.97 96 GLN A C 1
ATOM 688 O O . GLN A 1 96 ? -4.665 -14.776 5.947 1.00 43.97 96 GLN A O 1
ATOM 693 N N . ARG A 1 97 ? -4.899 -16.905 5.273 1.00 42.78 97 ARG A N 1
ATOM 694 C CA . ARG A 1 97 ? -6.359 -16.836 5.086 1.00 42.78 97 ARG A CA 1
ATOM 695 C C . ARG A 1 97 ? -7.068 -16.893 6.443 1.00 42.78 97 ARG A C 1
ATOM 697 O O . ARG A 1 97 ? -7.740 -17.880 6.732 1.00 42.78 97 ARG A O 1
ATOM 704 N N . ASN A 1 98 ? -6.941 -15.840 7.247 1.00 43.19 98 ASN A N 1
ATOM 705 C CA . ASN A 1 98 ? -7.684 -15.683 8.495 1.00 43.19 98 ASN A CA 1
ATOM 706 C C . ASN A 1 98 ? -9.172 -15.519 8.137 1.00 43.19 98 ASN A C 1
ATOM 708 O O . ASN A 1 98 ? -9.537 -14.533 7.486 1.00 43.19 98 ASN A O 1
ATOM 712 N N . PRO A 1 99 ? -10.051 -16.479 8.479 1.00 43.66 99 PRO A N 1
ATOM 713 C CA . PRO A 1 99 ? -11.456 -16.398 8.122 1.00 43.66 99 PRO A CA 1
ATOM 714 C C . PRO A 1 99 ? -12.162 -15.399 9.047 1.00 43.66 99 PRO A C 1
ATOM 716 O O . PRO A 1 99 ? -12.803 -15.788 10.017 1.00 43.66 99 PRO A O 1
ATOM 719 N N . VAL A 1 100 ? -12.108 -14.108 8.692 1.00 43.50 100 VAL A N 1
ATOM 720 C CA . VAL A 1 100 ? -12.786 -12.996 9.403 1.00 43.50 100 VAL A CA 1
ATOM 721 C C . VAL A 1 100 ? -14.300 -13.198 9.577 1.00 43.50 100 VAL A C 1
ATOM 723 O O . VAL A 1 100 ? -14.959 -12.489 10.330 1.00 43.50 100 VAL A O 1
ATOM 726 N N . CYS A 1 101 ? -14.871 -14.172 8.869 1.00 47.09 101 CYS A N 1
ATOM 727 C CA . CYS A 1 101 ? -16.145 -14.790 9.195 1.00 47.09 101 CYS A CA 1
ATOM 728 C C . CYS A 1 101 ? -16.158 -16.251 8.715 1.00 47.09 101 CYS A C 1
ATOM 730 O O . CYS A 1 101 ? -15.439 -16.630 7.784 1.00 47.09 101 CYS A O 1
ATOM 732 N N . VAL A 1 102 ? -17.038 -17.073 9.296 1.00 59.62 102 VAL A N 1
ATOM 733 C CA . VAL A 1 102 ? -17.385 -18.376 8.709 1.00 59.62 102 VAL A CA 1
ATOM 734 C C . VAL A 1 102 ? -17.991 -18.129 7.327 1.00 59.62 102 VAL A C 1
ATOM 736 O O . VAL A 1 102 ? -18.973 -17.395 7.211 1.00 59.62 102 VAL A O 1
ATOM 739 N N . ALA A 1 103 ? -17.431 -18.757 6.289 1.00 64.38 103 ALA A N 1
ATOM 740 C CA . ALA A 1 103 ? -17.880 -18.589 4.908 1.00 64.38 103 ALA A CA 1
ATOM 741 C C . ALA A 1 103 ? -19.394 -18.839 4.774 1.00 64.38 103 ALA A C 1
ATOM 743 O O . ALA A 1 103 ? -19.877 -19.967 4.905 1.00 64.38 103 ALA A O 1
ATOM 744 N N . GLY A 1 104 ? -20.149 -17.766 4.527 1.00 62.84 104 GLY A N 1
ATOM 745 C CA . GLY A 1 104 ? -21.606 -17.806 4.506 1.00 62.84 104 GLY A CA 1
ATOM 746 C C . GLY A 1 104 ? -22.145 -18.646 3.350 1.00 62.84 104 GLY A C 1
ATOM 747 O O . GLY A 1 104 ? -21.899 -18.353 2.180 1.00 62.84 104 GLY A O 1
ATOM 748 N N . THR A 1 105 ? -22.946 -19.666 3.657 1.00 71.00 105 THR A N 1
ATOM 749 C CA . THR A 1 105 ? -23.670 -20.429 2.635 1.00 71.00 105 THR A CA 1
ATOM 750 C C . THR A 1 105 ? -24.891 -19.639 2.165 1.00 71.00 105 THR A C 1
ATOM 752 O O . THR A 1 105 ? -25.907 -19.599 2.864 1.00 71.00 105 THR A O 1
ATOM 755 N N . SER A 1 106 ? -24.826 -19.026 0.979 1.00 74.81 106 SER A N 1
ATOM 756 C CA . SER A 1 106 ? -26.020 -18.418 0.379 1.00 74.81 106 SER A CA 1
ATOM 757 C C . SER A 1 106 ? -27.016 -19.493 -0.062 1.00 74.81 106 SER A C 1
ATOM 759 O O . SER A 1 106 ? -26.643 -20.482 -0.693 1.00 74.81 106 SER A O 1
ATOM 761 N N . SER A 1 107 ? -28.299 -19.281 0.229 1.00 72.19 107 SER A N 1
ATOM 762 C CA . SER A 1 107 ? -29.404 -20.128 -0.237 1.00 72.19 107 SER A CA 1
ATOM 763 C C . SER A 1 107 ? -29.984 -19.691 -1.593 1.00 72.19 107 SER A C 1
ATOM 765 O O . SER A 1 107 ? -30.956 -20.285 -2.061 1.00 72.19 107 SER A O 1
ATOM 767 N N . GLY A 1 108 ? -29.398 -18.675 -2.239 1.00 79.50 108 GLY A N 1
ATOM 768 C CA . GLY A 1 108 ? -29.815 -18.190 -3.555 1.00 79.50 108 GLY A CA 1
ATOM 769 C C . GLY A 1 108 ? -28.937 -17.065 -4.114 1.00 79.50 108 GLY A C 1
ATOM 770 O O . GLY A 1 108 ? -27.843 -16.797 -3.616 1.00 79.50 108 GLY A O 1
ATOM 771 N N . GLU A 1 109 ? -29.437 -16.407 -5.158 1.00 85.12 109 GLU A N 1
ATOM 772 C CA . GLU A 1 109 ? -28.793 -15.254 -5.800 1.00 85.12 109 GLU A CA 1
ATOM 773 C C . GLU A 1 109 ? -28.639 -14.056 -4.851 1.00 85.12 109 GLU A C 1
ATOM 775 O O . GLU A 1 109 ? -29.487 -13.817 -3.984 1.00 85.12 109 GLU A O 1
ATOM 780 N N . VAL A 1 110 ? -27.594 -13.249 -5.066 1.00 83.25 110 VAL A N 1
ATOM 781 C CA . VAL A 1 110 ? -27.397 -11.986 -4.338 1.00 83.25 110 VAL A CA 1
ATOM 782 C C . VAL A 1 110 ? -28.575 -11.055 -4.629 1.00 83.25 110 VAL A C 1
ATOM 784 O O . VAL A 1 110 ? -28.806 -10.635 -5.764 1.00 83.25 110 VAL A O 1
ATOM 787 N N . THR A 1 111 ? -29.351 -10.734 -3.593 1.00 85.81 111 THR A N 1
ATOM 788 C CA . THR A 1 111 ? -30.533 -9.880 -3.745 1.00 85.81 111 THR A CA 1
ATOM 789 C C . THR A 1 111 ? -30.144 -8.406 -3.879 1.00 85.81 111 THR A C 1
ATOM 791 O O . THR A 1 111 ? -29.075 -7.976 -3.447 1.00 85.81 111 THR A O 1
ATOM 794 N N . ARG A 1 112 ? -31.018 -7.602 -4.500 1.00 89.88 112 ARG A N 1
ATOM 795 C CA . ARG A 1 112 ? -30.801 -6.153 -4.630 1.00 89.88 112 ARG A CA 1
ATOM 796 C C . ARG A 1 112 ? -30.688 -5.517 -3.231 1.00 89.88 112 ARG A C 1
ATOM 798 O O . ARG A 1 112 ? -31.611 -5.724 -2.440 1.00 89.88 112 ARG A O 1
ATOM 805 N N . PRO A 1 113 ? -29.664 -4.680 -2.964 1.00 91.19 113 PRO A N 1
ATOM 806 C CA . PRO A 1 113 ? -29.562 -3.930 -1.716 1.00 91.19 113 PRO A CA 1
ATOM 807 C C . PRO A 1 113 ? -30.846 -3.158 -1.403 1.00 91.19 113 PRO A C 1
ATOM 809 O O . PRO A 1 113 ? -31.410 -2.485 -2.272 1.00 91.19 113 PRO A O 1
ATOM 812 N N . GLN A 1 114 ? -31.302 -3.255 -0.157 1.00 92.69 114 GLN A N 1
ATOM 813 C CA . GLN A 1 114 ? -32.438 -2.493 0.352 1.00 92.69 114 GLN A CA 1
ATOM 814 C C . GLN A 1 114 ? -31.928 -1.340 1.214 1.00 92.69 114 GLN A C 1
ATOM 816 O O . GLN A 1 114 ? -30.997 -1.505 1.998 1.00 92.69 114 GLN A O 1
ATOM 821 N N . PHE A 1 115 ? -32.543 -0.166 1.072 1.00 94.19 115 PHE A N 1
ATOM 822 C CA . PHE A 1 115 ? -32.282 0.946 1.979 1.00 94.19 115 PHE A CA 1
ATOM 823 C C . PHE A 1 115 ? -32.790 0.586 3.380 1.00 94.19 115 PHE A C 1
ATOM 825 O O . PHE A 1 115 ? -33.971 0.275 3.537 1.00 94.19 115 PHE A O 1
ATOM 832 N N . LEU A 1 116 ? -31.903 0.649 4.375 1.00 90.25 116 LEU A N 1
ATOM 833 C CA . LEU A 1 116 ? -32.226 0.339 5.767 1.00 90.25 116 LEU A CA 1
ATOM 834 C C . LEU A 1 116 ? -32.533 1.608 6.576 1.00 90.25 116 LEU A C 1
ATOM 836 O O . LEU A 1 116 ? -33.611 1.729 7.152 1.00 90.25 116 LEU A O 1
ATOM 840 N N . MET A 1 117 ? -31.598 2.563 6.611 1.00 93.44 117 MET A N 1
ATOM 841 C CA . MET A 1 117 ? -31.702 3.780 7.423 1.00 93.44 117 MET A CA 1
ATOM 842 C C . MET A 1 117 ? -30.754 4.889 6.941 1.00 93.44 117 MET A C 1
ATOM 844 O O . MET A 1 117 ? -29.821 4.633 6.183 1.00 93.44 117 MET A O 1
ATOM 848 N N . ASN A 1 118 ? -30.975 6.117 7.423 1.00 93.31 118 ASN A N 1
ATOM 849 C CA . ASN A 1 118 ? -30.002 7.210 7.344 1.00 93.31 118 ASN A CA 1
ATOM 850 C C . ASN A 1 118 ? -29.339 7.383 8.714 1.00 93.31 118 ASN A C 1
ATOM 852 O O . ASN A 1 118 ? -30.045 7.534 9.712 1.00 93.31 118 ASN A O 1
ATOM 856 N N . LEU A 1 119 ? -28.009 7.426 8.751 1.00 94.00 119 LEU A N 1
ATOM 857 C CA . LEU A 1 119 ? -27.237 7.685 9.967 1.00 94.00 119 LEU A CA 1
ATOM 858 C C . LEU A 1 119 ? -26.883 9.171 10.095 1.00 94.00 119 LEU A C 1
ATOM 860 O O . LEU A 1 119 ? -26.816 9.901 9.105 1.00 94.00 119 LEU A O 1
ATOM 864 N N . GLN A 1 120 ? -26.660 9.624 11.329 1.00 90.19 120 GLN A N 1
ATOM 865 C CA . GLN A 1 120 ? -26.133 10.964 11.598 1.00 90.19 120 GLN A CA 1
ATOM 866 C C . GLN A 1 120 ? -24.620 10.966 11.375 1.00 90.19 120 GLN A C 1
ATOM 868 O O . GLN A 1 120 ? -23.932 10.110 11.915 1.00 90.19 120 GLN A O 1
ATOM 873 N N . GLY A 1 121 ? -24.089 11.941 10.641 1.00 90.75 121 GLY A N 1
ATOM 874 C CA . GLY A 1 121 ? -22.661 12.010 10.332 1.00 90.75 121 GLY A CA 1
ATOM 875 C C . GLY A 1 121 ? -22.220 13.403 9.896 1.00 90.75 121 GLY A C 1
ATOM 876 O O . GLY A 1 121 ? -23.027 14.329 9.804 1.00 90.75 121 GLY A O 1
ATOM 877 N N . GLN A 1 122 ? -20.923 13.549 9.643 1.00 93.06 122 GLN A N 1
ATOM 878 C CA . GLN A 1 122 ? -20.331 14.742 9.030 1.00 93.06 122 GLN A CA 1
ATOM 879 C C . GLN A 1 122 ? -20.159 14.512 7.512 1.00 93.06 122 GLN A C 1
ATOM 881 O O . GLN A 1 122 ? -20.630 13.517 6.960 1.00 93.06 122 GLN A O 1
ATOM 886 N N . THR A 1 123 ? -19.460 15.408 6.812 1.00 90.19 123 THR A N 1
ATOM 887 C CA . THR A 1 123 ? -18.970 15.127 5.453 1.00 90.19 123 THR A CA 1
ATOM 888 C C . THR A 1 123 ? -17.954 13.984 5.500 1.00 90.19 123 THR A C 1
ATOM 890 O O . THR A 1 123 ? -16.946 14.102 6.194 1.00 90.19 123 THR A O 1
ATOM 893 N N . SER A 1 124 ? -18.202 12.901 4.759 1.00 88.19 124 SER A N 1
ATOM 894 C CA . SER A 1 124 ? -17.184 11.881 4.475 1.00 88.19 124 SER A CA 1
ATOM 895 C C . SER A 1 124 ? -16.464 12.222 3.168 1.00 88.19 124 SER A C 1
ATOM 897 O O . SER A 1 124 ? -17.020 12.921 2.317 1.00 88.19 124 SER A O 1
ATOM 899 N N . TRP A 1 125 ? -15.224 11.755 3.035 1.00 90.25 125 TRP A N 1
ATOM 900 C CA . TRP A 1 125 ? -14.402 11.916 1.837 1.00 90.25 125 TRP A CA 1
ATOM 901 C C . TRP A 1 125 ? -14.278 10.579 1.100 1.00 90.25 125 TRP A C 1
ATOM 903 O O . TRP A 1 125 ? -15.160 10.250 0.314 1.00 90.25 125 TRP A O 1
ATOM 913 N N . TYR A 1 126 ? -13.214 9.814 1.363 1.00 88.31 126 TYR A N 1
ATOM 914 C CA . TYR A 1 126 ? -12.950 8.513 0.725 1.00 88.31 126 TYR A CA 1
ATOM 915 C C . TYR A 1 126 ? -12.677 7.385 1.732 1.00 88.31 126 TYR A C 1
ATOM 917 O O . TYR A 1 126 ? -12.430 6.249 1.334 1.00 88.31 126 TYR A O 1
ATOM 925 N N . ALA A 1 127 ? -12.766 7.675 3.033 1.00 89.81 127 ALA A N 1
ATOM 926 C CA . ALA A 1 127 ? -12.653 6.669 4.075 1.00 89.81 127 ALA A CA 1
ATOM 927 C C . ALA A 1 127 ? -13.839 5.693 4.001 1.00 89.81 127 ALA A C 1
ATOM 929 O O . ALA A 1 127 ? -14.984 6.063 4.279 1.00 89.81 127 ALA A O 1
ATOM 930 N N . SER A 1 128 ? -13.564 4.445 3.624 1.00 89.06 128 SER A N 1
ATOM 931 C CA . SER A 1 128 ? -14.561 3.373 3.609 1.00 89.06 128 SER A CA 1
ATOM 932 C C . SER A 1 128 ? -15.004 3.024 5.035 1.00 89.06 128 SER A C 1
ATOM 934 O O . SER A 1 128 ? -14.148 2.968 5.918 1.00 89.06 128 SER A O 1
ATOM 936 N N . PRO A 1 129 ? -16.303 2.782 5.289 1.00 92.44 129 PRO A N 1
ATOM 937 C CA . PRO A 1 129 ? -16.768 2.284 6.579 1.00 92.44 129 PRO A CA 1
ATOM 938 C C . PRO A 1 129 ? -16.336 0.829 6.803 1.00 92.44 129 PRO A C 1
ATOM 940 O O . PRO A 1 129 ? -16.301 0.041 5.855 1.00 92.44 129 PRO A O 1
ATOM 943 N N . VAL A 1 130 ? -16.081 0.466 8.059 1.00 93.88 130 VAL A N 1
ATOM 944 C CA . VAL A 1 130 ? -15.790 -0.909 8.488 1.00 93.88 130 VAL A CA 1
ATOM 945 C C . VAL A 1 130 ? -16.972 -1.451 9.288 1.00 93.88 130 VAL A C 1
ATOM 947 O O . VAL A 1 130 ? -17.630 -0.717 10.022 1.00 93.88 130 VAL A O 1
ATOM 950 N N . VAL A 1 131 ? -17.261 -2.741 9.129 1.00 92.62 131 VAL A N 1
ATOM 951 C CA . VAL A 1 131 ? -18.289 -3.459 9.890 1.00 92.62 131 VAL A CA 1
ATOM 952 C C . VAL A 1 131 ? -17.600 -4.599 10.629 1.00 92.62 131 VAL A C 1
ATOM 954 O O . VAL A 1 131 ? -17.081 -5.505 9.981 1.00 92.62 131 VAL A O 1
ATOM 957 N N . ALA A 1 132 ? -17.583 -4.544 11.959 1.00 91.75 132 ALA A N 1
ATOM 958 C CA . ALA A 1 132 ? -16.872 -5.489 12.819 1.00 91.75 132 ALA A CA 1
ATOM 959 C C . ALA A 1 132 ? -17.603 -5.649 14.157 1.00 91.75 132 ALA A C 1
ATOM 961 O O . ALA A 1 132 ? -18.174 -4.684 14.654 1.00 91.75 132 ALA A O 1
ATOM 962 N N . ASP A 1 133 ? -17.589 -6.853 14.724 1.00 92.62 133 ASP A N 1
ATOM 963 C CA . ASP A 1 133 ? -17.982 -7.099 16.117 1.00 92.62 133 ASP A CA 1
ATOM 964 C C . ASP A 1 133 ? -16.860 -6.569 17.020 1.00 92.62 133 ASP A C 1
ATOM 966 O O . ASP A 1 133 ? -15.740 -7.085 16.976 1.00 92.62 133 ASP A O 1
ATOM 970 N N . LEU A 1 134 ? -17.118 -5.477 17.748 1.00 95.00 134 LEU A N 1
ATOM 971 C CA . LEU A 1 134 ? -16.089 -4.808 18.548 1.00 95.00 134 LEU A CA 1
ATOM 972 C C . LEU A 1 134 ? -16.050 -5.283 20.007 1.00 95.00 134 LEU A C 1
ATOM 974 O O . LEU A 1 134 ? -15.060 -5.020 20.690 1.00 95.00 134 LEU A O 1
ATOM 978 N N . ASP A 1 135 ? -17.108 -5.923 20.515 1.00 91.25 135 ASP A N 1
ATOM 979 C CA . ASP A 1 135 ? -17.203 -6.359 21.919 1.00 91.25 135 ASP A CA 1
ATOM 980 C C . ASP A 1 135 ? -17.429 -7.870 22.126 1.00 91.25 135 ASP A C 1
ATOM 982 O O . ASP A 1 135 ? -17.427 -8.346 23.267 1.00 91.25 135 ASP A O 1
ATOM 986 N N . GLY A 1 136 ? -17.506 -8.638 21.038 1.00 89.81 136 GLY A N 1
ATOM 987 C CA . GLY A 1 136 ? -17.581 -10.097 21.019 1.00 89.81 136 GLY A CA 1
ATOM 988 C C . GLY A 1 136 ? -18.984 -10.657 21.259 1.00 89.81 136 GLY A C 1
ATOM 989 O O . GLY A 1 136 ? -19.110 -11.830 21.628 1.00 89.81 136 GLY A O 1
ATOM 990 N N . ASP A 1 137 ? -20.042 -9.851 21.110 1.00 90.50 137 ASP A N 1
ATOM 991 C CA . ASP A 1 137 ? -21.422 -10.280 21.376 1.00 90.50 137 ASP A CA 1
ATOM 992 C C . ASP A 1 137 ? -22.123 -10.979 20.193 1.00 90.50 137 ASP A C 1
ATOM 994 O O . ASP A 1 137 ? -23.232 -11.510 20.342 1.00 90.50 137 ASP A O 1
ATOM 998 N N . GLY A 1 138 ? -21.456 -11.058 19.038 1.00 88.94 138 GLY A N 1
ATOM 999 C CA . GLY A 1 138 ? -21.946 -11.688 17.814 1.00 88.94 138 GLY A CA 1
ATOM 1000 C C . GLY A 1 138 ? -22.807 -10.775 16.938 1.00 88.94 138 GLY A C 1
ATOM 1001 O O . GLY A 1 138 ? -23.433 -11.259 15.986 1.00 88.94 138 GLY A O 1
ATOM 1002 N N . LYS A 1 139 ? -22.877 -9.474 17.243 1.00 90.69 139 LYS A N 1
ATOM 1003 C CA . LYS A 1 139 ? -23.422 -8.436 16.359 1.00 90.69 139 LYS A CA 1
ATOM 1004 C C . LYS A 1 139 ? -22.307 -7.475 15.970 1.00 90.69 139 LYS A C 1
ATOM 1006 O O . LYS A 1 139 ? -21.482 -7.115 16.787 1.00 90.69 139 LYS A O 1
ATOM 1011 N N . ASN A 1 140 ? -22.332 -7.026 14.720 1.00 92.62 140 ASN A N 1
ATOM 1012 C CA . ASN A 1 140 ? -21.326 -6.094 14.230 1.00 92.62 140 ASN A CA 1
ATOM 1013 C C . ASN A 1 140 ? -21.758 -4.642 14.470 1.00 92.62 140 ASN A C 1
ATOM 1015 O O . ASN A 1 140 ? -22.879 -4.250 14.119 1.00 92.62 140 ASN A O 1
ATOM 1019 N N . GLU A 1 141 ? -20.823 -3.832 14.946 1.00 96.12 141 GLU A N 1
ATOM 1020 C CA . GLU A 1 141 ? -20.867 -2.379 14.885 1.00 96.12 141 GLU A CA 1
ATOM 1021 C C . GLU A 1 141 ? -20.526 -1.892 13.472 1.00 96.12 141 GLU A C 1
ATOM 1023 O O . GLU A 1 141 ? -19.881 -2.573 12.669 1.00 96.12 141 GLU A O 1
ATOM 1028 N N . LEU A 1 142 ? -20.943 -0.663 13.177 1.00 96.31 142 LEU A N 1
ATOM 1029 C CA . LEU A 1 142 ? -20.514 0.094 12.011 1.00 96.31 142 LEU A CA 1
ATOM 1030 C C . LEU A 1 142 ? -19.577 1.216 12.459 1.00 96.31 142 LEU A C 1
ATOM 1032 O O . LEU A 1 142 ? -19.987 2.144 13.161 1.00 96.31 142 LEU A O 1
ATOM 1036 N N . ILE A 1 143 ? -18.338 1.162 11.988 1.00 96.75 143 ILE A N 1
ATOM 1037 C CA . ILE A 1 143 ? -17.322 2.184 12.181 1.00 96.75 143 ILE A CA 1
ATOM 1038 C C . ILE A 1 143 ? -17.306 3.073 10.934 1.00 96.75 143 ILE A C 1
ATOM 1040 O O . ILE A 1 143 ? -17.175 2.598 9.806 1.00 96.75 143 ILE A O 1
ATOM 1044 N N . ALA A 1 144 ? -17.454 4.383 11.126 1.00 95.38 144 ALA A N 1
ATOM 1045 C CA . ALA A 1 144 ? -17.419 5.362 10.046 1.00 95.38 144 ALA A CA 1
ATOM 1046 C C . ALA A 1 144 ? -16.523 6.549 10.419 1.00 95.38 144 ALA A C 1
ATOM 1048 O O . ALA A 1 144 ? -16.790 7.276 11.379 1.00 95.38 144 ALA A O 1
ATOM 1049 N N . ALA A 1 145 ? -15.470 6.765 9.630 1.00 93.06 145 ALA A N 1
ATOM 1050 C CA . ALA A 1 145 ? -14.593 7.919 9.762 1.00 93.06 145 ALA A CA 1
ATOM 1051 C C . ALA A 1 145 ? -15.047 9.067 8.846 1.00 93.06 145 ALA A C 1
ATOM 1053 O O . ALA A 1 145 ? -15.393 8.857 7.682 1.00 93.06 145 ALA A O 1
ATOM 1054 N N . TYR A 1 146 ? -15.034 10.286 9.384 1.00 92.56 146 TYR A N 1
ATOM 1055 C CA . TYR A 1 146 ? -15.424 11.513 8.690 1.00 92.56 146 TYR A CA 1
ATOM 1056 C C . TYR A 1 146 ? -14.315 12.582 8.817 1.00 92.56 146 TYR A C 1
ATOM 1058 O O . TYR A 1 146 ? -13.252 12.449 8.215 1.00 92.56 146 TYR A O 1
ATOM 1066 N N . TYR A 1 147 ? -14.535 13.634 9.614 1.00 92.25 147 TYR A N 1
ATOM 1067 C CA . TYR A 1 147 ? -13.451 14.360 10.291 1.00 92.25 147 TYR A CA 1
ATOM 1068 C C . TYR A 1 147 ? -13.194 13.741 11.672 1.00 92.25 147 TYR A C 1
ATOM 1070 O O . TYR A 1 147 ? -12.050 13.589 12.079 1.00 92.25 147 TYR A O 1
ATOM 1078 N N . SER A 1 148 ? -14.268 13.319 12.342 1.00 93.19 148 SER A N 1
ATOM 1079 C CA . SER A 1 148 ? -14.267 12.516 13.568 1.00 93.19 148 SER A CA 1
ATOM 1080 C C . SER A 1 148 ? -14.570 11.043 13.246 1.00 93.19 148 SER A C 1
ATOM 1082 O O . SER A 1 148 ? -15.217 10.758 12.233 1.00 93.19 148 SER A O 1
ATOM 1084 N N . VAL A 1 149 ? -14.190 10.105 14.119 1.00 95.31 149 VAL A N 1
ATOM 1085 C CA . VAL A 1 149 ? -14.611 8.691 14.014 1.00 95.31 149 VAL A CA 1
ATOM 1086 C C . VAL A 1 149 ? -15.886 8.458 14.818 1.00 95.31 149 VAL A C 1
ATOM 1088 O O . VAL A 1 149 ? -16.006 8.919 15.952 1.00 95.31 149 VAL A O 1
ATOM 1091 N N . TYR A 1 150 ? -16.841 7.748 14.223 1.00 97.06 150 TYR A N 1
ATOM 1092 C CA . TYR A 1 150 ? -18.125 7.371 14.810 1.00 97.06 150 TYR A CA 1
ATOM 1093 C C . TYR A 1 150 ? -18.237 5.843 14.857 1.00 97.06 150 TYR A C 1
ATOM 1095 O O . TYR A 1 150 ? -17.863 5.173 13.896 1.00 97.06 150 TYR A O 1
ATOM 1103 N N . VAL A 1 151 ? -18.800 5.310 15.943 1.00 97.88 151 VAL A N 1
ATOM 1104 C CA . VAL A 1 151 ? -19.140 3.886 16.089 1.00 97.88 151 VAL A CA 1
ATOM 1105 C C . VAL A 1 151 ? -20.630 3.765 16.379 1.00 97.88 151 VAL A C 1
ATOM 1107 O O . VAL A 1 151 ? -21.113 4.284 17.391 1.00 97.88 151 VAL A O 1
ATOM 1110 N N . PHE A 1 152 ? -21.358 3.093 15.492 1.00 97.69 152 PHE A N 1
ATOM 1111 C CA . PHE A 1 152 ? -22.789 2.831 15.616 1.00 97.69 152 PHE A CA 1
ATOM 1112 C C . PHE A 1 152 ? -23.038 1.357 15.923 1.00 97.69 152 PHE A C 1
ATOM 1114 O O . PHE A 1 152 ? -22.380 0.492 15.353 1.00 97.69 152 PHE A O 1
ATOM 1121 N N . ALA A 1 153 ? -24.038 1.072 16.752 1.00 95.94 153 ALA A N 1
ATOM 1122 C CA . ALA A 1 153 ? -24.563 -0.278 16.898 1.00 95.94 153 ALA A CA 1
ATOM 1123 C C . ALA A 1 153 ? -25.283 -0.730 15.615 1.00 95.94 153 ALA A C 1
ATOM 1125 O O . ALA A 1 153 ? -25.704 0.088 14.791 1.00 95.94 153 ALA A O 1
ATOM 1126 N N . SER A 1 154 ? -25.522 -2.036 15.498 1.00 91.94 154 SER A N 1
ATOM 1127 C CA . SER A 1 154 ? -26.300 -2.651 14.406 1.00 91.94 154 SER A CA 1
ATOM 1128 C C . SER A 1 154 ? -27.719 -2.080 14.190 1.00 91.94 154 SER A C 1
ATOM 1130 O O . SER A 1 154 ? -28.268 -2.217 13.095 1.00 91.94 154 SER A O 1
ATOM 1132 N N . ASP A 1 155 ? -28.318 -1.408 15.183 1.00 93.12 155 ASP A N 1
ATOM 1133 C CA . ASP A 1 155 ? -29.613 -0.712 15.062 1.00 93.12 155 ASP A CA 1
ATOM 1134 C C . ASP A 1 155 ? -29.506 0.753 14.581 1.00 93.12 155 ASP A C 1
ATOM 1136 O O . ASP A 1 155 ? -30.524 1.424 14.394 1.00 93.12 155 ASP A O 1
ATOM 1140 N N . GLY A 1 156 ? -28.283 1.244 14.354 1.00 94.56 156 GLY A N 1
ATOM 1141 C CA . GLY A 1 156 ? -27.975 2.611 13.937 1.00 94.56 156 GLY A CA 1
ATOM 1142 C C . GLY A 1 156 ? -27.842 3.628 15.071 1.00 94.56 156 GLY A C 1
ATOM 1143 O O . GLY A 1 156 ? -27.620 4.812 14.800 1.00 94.56 156 GLY A O 1
ATOM 1144 N N . SER A 1 157 ? -27.972 3.214 16.334 1.00 95.81 157 SER A N 1
ATOM 1145 C CA . SER A 1 157 ? -27.704 4.094 17.473 1.00 95.81 157 SER A CA 1
ATOM 1146 C C . SER A 1 157 ? -26.207 4.406 17.594 1.00 95.81 157 SER A C 1
ATOM 1148 O O . SER A 1 157 ? -25.351 3.546 17.408 1.00 95.81 157 SER A O 1
ATOM 1150 N N . LEU A 1 158 ? -25.870 5.667 17.882 1.00 97.19 158 LEU A N 1
ATOM 1151 C CA . LEU A 1 158 ? -24.483 6.105 18.062 1.00 97.19 158 LEU A CA 1
ATOM 1152 C C . LEU A 1 158 ? -23.980 5.682 19.449 1.00 97.19 158 LEU A C 1
ATOM 1154 O O . LEU A 1 158 ? -24.435 6.231 20.453 1.00 97.19 158 LEU A O 1
ATOM 1158 N N . LEU A 1 159 ? -23.028 4.749 19.495 1.00 97.38 159 LEU A N 1
ATOM 1159 C CA . LEU A 1 159 ? -22.405 4.269 20.732 1.00 97.38 159 LEU A CA 1
ATOM 1160 C C . LEU A 1 159 ? -21.292 5.211 21.198 1.00 97.38 159 LEU A C 1
ATOM 1162 O O . LEU A 1 159 ? -21.248 5.620 22.360 1.00 97.38 159 LEU A O 1
ATOM 1166 N N . SER A 1 160 ? -20.397 5.587 20.280 1.00 97.75 160 SER A N 1
ATOM 1167 C CA . SER A 1 160 ? -19.240 6.425 20.589 1.00 97.75 160 SER A CA 1
ATOM 1168 C C . SER A 1 160 ? -18.828 7.321 19.427 1.00 97.75 160 SER A C 1
ATOM 1170 O O . SER A 1 160 ? -19.129 7.054 18.264 1.00 97.75 160 SER A O 1
ATOM 1172 N N . ARG A 1 161 ? -18.106 8.391 19.760 1.00 96.19 161 ARG A N 1
ATOM 1173 C CA . ARG A 1 161 ? -17.505 9.323 18.809 1.00 96.19 161 ARG A CA 1
ATOM 1174 C C . ARG A 1 161 ? -16.170 9.811 19.360 1.00 96.19 161 ARG A C 1
ATOM 1176 O O . ARG A 1 161 ? -16.131 10.333 20.473 1.00 96.19 161 ARG A O 1
ATOM 1183 N N . ALA A 1 162 ? -15.113 9.681 18.568 1.00 94.88 162 ALA A N 1
ATOM 1184 C CA . ALA A 1 162 ? -13.813 10.280 18.835 1.00 94.88 162 ALA A CA 1
ATOM 1185 C C . ALA A 1 162 ? -13.674 11.567 18.016 1.00 94.88 162 ALA A C 1
ATOM 1187 O O . ALA A 1 162 ? -13.589 11.528 16.789 1.00 94.88 162 ALA A O 1
ATOM 1188 N N . ASP A 1 163 ? -13.680 12.708 18.706 1.00 89.88 163 ASP A N 1
ATOM 1189 C CA . ASP A 1 163 ? -13.333 14.006 18.130 1.00 89.88 163 ASP A CA 1
ATOM 1190 C C . ASP A 1 163 ? -11.826 14.253 18.263 1.00 89.88 163 ASP A C 1
ATOM 1192 O O . ASP A 1 163 ? -11.271 14.165 19.358 1.00 89.88 163 ASP A O 1
ATOM 1196 N N . GLY A 1 164 ? -11.178 14.581 17.147 1.00 72.00 164 GLY A N 1
ATOM 1197 C CA . GLY A 1 164 ? -9.733 14.777 17.035 1.00 72.00 164 GLY A CA 1
ATOM 1198 C C . GLY A 1 164 ? -9.310 14.832 15.566 1.00 72.00 164 GLY A C 1
ATOM 1199 O O . GLY A 1 164 ? -10.137 14.575 14.691 1.00 72.00 164 GLY A O 1
ATOM 1200 N N . GLY A 1 165 ? -8.042 15.153 15.299 1.00 79.56 165 GLY A N 1
ATOM 1201 C CA . GLY A 1 165 ? -7.489 15.200 13.943 1.00 79.56 165 GLY A CA 1
ATOM 1202 C C . GLY A 1 165 ? -7.137 16.597 13.424 1.00 79.56 165 GLY A C 1
ATOM 1203 O O . GLY A 1 165 ? -7.902 17.552 13.573 1.00 79.56 165 GLY A O 1
ATOM 1204 N N . SER A 1 166 ? -5.984 16.705 12.761 1.00 83.00 166 SER A N 1
ATOM 1205 C CA . SER A 1 166 ? -5.515 17.912 12.063 1.00 83.00 166 SER A CA 1
ATOM 1206 C C . SER A 1 166 ? -6.153 18.148 10.684 1.00 83.00 166 SER A C 1
ATOM 1208 O O . SER A 1 166 ? -5.931 19.203 10.082 1.00 83.00 166 SER A O 1
ATOM 1210 N N . GLY A 1 167 ? -6.959 17.215 10.162 1.00 90.50 167 GLY A N 1
ATOM 1211 C CA . GLY A 1 167 ? -7.535 17.322 8.819 1.00 90.50 167 GLY A CA 1
ATOM 1212 C C . GLY A 1 167 ? -8.741 16.420 8.547 1.00 90.50 167 GLY A C 1
ATOM 1213 O O . GLY A 1 167 ? -9.432 15.952 9.450 1.00 90.50 167 GLY A O 1
ATOM 1214 N N . ARG A 1 168 ? -9.022 16.196 7.259 1.00 92.44 168 ARG A N 1
ATOM 1215 C CA . ARG A 1 168 ? -10.011 15.204 6.801 1.00 92.44 168 ARG A CA 1
ATOM 1216 C C . ARG A 1 168 ? -9.424 13.792 6.872 1.00 92.44 168 ARG A C 1
ATOM 1218 O O . ARG A 1 168 ? -8.210 13.638 6.750 1.00 92.44 168 ARG A O 1
ATOM 1225 N N . VAL A 1 169 ? -10.287 12.783 6.992 1.00 93.31 169 VAL A N 1
ATOM 1226 C CA . VAL A 1 169 ? -9.902 11.373 6.840 1.00 93.31 169 VAL A CA 1
ATOM 1227 C C . VAL A 1 169 ? -10.138 10.941 5.394 1.00 93.31 169 VAL A C 1
ATOM 1229 O O . VAL A 1 169 ? -11.238 11.099 4.861 1.00 93.31 169 VAL A O 1
ATOM 1232 N N . TYR A 1 170 ? -9.091 10.436 4.741 1.00 92.50 170 TYR A N 1
ATOM 1233 C CA . TYR A 1 170 ? -9.114 10.058 3.322 1.00 92.50 170 TYR A CA 1
ATOM 1234 C C . TYR A 1 170 ? -8.782 8.577 3.118 1.00 92.50 170 TYR A C 1
ATOM 1236 O O . TYR A 1 170 ? -9.472 7.904 2.357 1.00 92.50 170 TYR A O 1
ATOM 1244 N N . ALA A 1 171 ? -7.765 8.075 3.825 1.00 90.94 171 ALA A N 1
ATOM 1245 C CA . ALA A 1 171 ? -7.496 6.647 3.935 1.00 90.94 171 ALA A CA 1
ATOM 1246 C C . ALA A 1 171 ? -8.670 5.930 4.632 1.00 90.94 171 ALA A C 1
ATOM 1248 O O . ALA A 1 171 ? -9.239 6.484 5.581 1.00 90.94 171 ALA A O 1
ATOM 1249 N N . PRO A 1 172 ? -9.029 4.698 4.233 1.00 89.06 172 PRO A N 1
ATOM 1250 C CA . PRO A 1 172 ? -9.811 3.816 5.086 1.00 89.06 172 PRO A CA 1
ATOM 1251 C C . PRO A 1 172 ? -9.120 3.608 6.429 1.00 89.06 172 PRO A C 1
ATOM 1253 O O . PRO A 1 172 ? -7.894 3.624 6.528 1.00 89.06 172 PRO A O 1
ATOM 1256 N N . HIS A 1 173 ? -9.931 3.436 7.462 1.00 91.94 173 HIS A N 1
ATOM 1257 C CA . HIS A 1 173 ? -9.453 3.110 8.794 1.00 91.94 173 HIS A CA 1
ATOM 1258 C C . HIS A 1 173 ? -9.310 1.595 8.933 1.00 91.94 173 HIS A C 1
ATOM 1260 O O . HIS A 1 173 ? -10.062 0.834 8.323 1.00 91.94 173 HIS A O 1
ATOM 1266 N N . VAL A 1 174 ? -8.353 1.173 9.750 1.00 92.94 174 VAL A N 1
ATOM 1267 C CA . VAL A 1 174 ? -8.157 -0.229 10.124 1.00 92.94 174 VAL A CA 1
ATOM 1268 C C . VAL A 1 174 ? -8.856 -0.471 11.461 1.00 92.94 174 VAL A C 1
ATOM 1270 O O . VAL A 1 174 ? -8.875 0.416 12.316 1.00 92.94 174 VAL A O 1
ATOM 1273 N N . VAL A 1 175 ? -9.434 -1.659 11.634 1.00 95.56 175 VAL A N 1
ATOM 1274 C CA . VAL A 1 175 ? -9.964 -2.140 12.915 1.00 95.56 175 VAL A CA 1
ATOM 1275 C C . VAL A 1 175 ? -9.276 -3.464 13.227 1.00 95.56 175 VAL A C 1
ATOM 1277 O O . VAL A 1 175 ? -9.464 -4.428 12.488 1.00 95.56 175 VAL A O 1
ATOM 1280 N N . VAL A 1 176 ? -8.437 -3.484 14.261 1.00 94.19 176 VAL A N 1
ATOM 1281 C CA . VAL A 1 176 ? -7.557 -4.613 14.606 1.00 94.19 176 VAL A CA 1
ATOM 1282 C C . VAL A 1 176 ? -7.096 -4.480 16.062 1.00 94.19 176 VAL A C 1
ATOM 1284 O O . VAL A 1 176 ? -6.921 -3.365 16.535 1.00 94.19 176 VAL A O 1
ATOM 1287 N N . ASP A 1 177 ? -6.912 -5.593 16.767 1.00 95.69 177 ASP A N 1
ATOM 1288 C CA . ASP A 1 177 ? -6.229 -5.649 18.072 1.00 95.69 177 ASP A CA 1
ATOM 1289 C C . ASP A 1 177 ? -4.714 -5.548 17.837 1.00 95.69 177 ASP A C 1
ATOM 1291 O O . ASP A 1 177 ? -4.144 -6.428 17.190 1.00 95.69 177 ASP A O 1
ATOM 1295 N N . LEU A 1 178 ? -4.083 -4.450 18.270 1.00 96.38 178 LEU A N 1
ATOM 1296 C CA . LEU A 1 178 ? -2.684 -4.156 17.942 1.00 96.38 178 LEU A CA 1
ATOM 1297 C C . LEU A 1 178 ? -1.655 -4.908 18.802 1.00 96.38 178 LEU A C 1
ATOM 1299 O O . LEU A 1 178 ? -0.489 -4.984 18.407 1.00 96.38 178 LEU A O 1
ATOM 1303 N N . GLU A 1 179 ? -2.043 -5.423 19.972 1.00 96.38 179 GLU A N 1
ATOM 1304 C CA . GLU A 1 179 ? -1.132 -6.088 20.921 1.00 96.38 179 GLU A CA 1
ATOM 1305 C C . GLU A 1 179 ? -1.562 -7.508 21.330 1.00 96.38 179 GLU A C 1
ATOM 1307 O O . GLU A 1 179 ? -0.892 -8.137 22.155 1.00 96.38 179 GLU A O 1
ATOM 1312 N N . GLY A 1 180 ? -2.672 -8.015 20.794 1.00 94.12 180 GLY A N 1
ATOM 1313 C CA . GLY A 1 180 ? -3.235 -9.311 21.166 1.00 94.12 180 GLY A CA 1
ATOM 1314 C C . GLY A 1 180 ? -3.828 -9.336 22.582 1.00 94.12 180 GLY A C 1
ATOM 1315 O O . GLY A 1 180 ? -3.870 -10.404 23.200 1.00 94.12 180 GLY A O 1
ATOM 1316 N N . ASP A 1 181 ? -4.249 -8.186 23.139 1.00 94.25 181 ASP A N 1
ATOM 1317 C CA . ASP A 1 181 ? -4.850 -8.114 24.488 1.00 94.25 181 ASP A CA 1
ATOM 1318 C C . ASP A 1 181 ? -6.355 -8.468 24.502 1.00 94.25 181 ASP A C 1
ATOM 1320 O O . ASP A 1 181 ? -6.961 -8.587 25.575 1.00 94.25 181 ASP A O 1
ATOM 1324 N N . GLY A 1 182 ? -6.935 -8.712 23.323 1.00 91.31 182 GLY A N 1
ATOM 1325 C CA . GLY A 1 182 ? -8.339 -9.026 23.090 1.00 91.31 182 GLY A CA 1
ATOM 1326 C C . GLY A 1 182 ? -9.224 -7.796 22.888 1.00 91.31 182 GLY A C 1
ATOM 1327 O O . GLY A 1 182 ? -10.449 -7.939 22.931 1.00 91.31 182 GLY A O 1
ATOM 1328 N N . ILE A 1 183 ? -8.652 -6.597 22.727 1.00 94.69 183 ILE A N 1
ATOM 1329 C CA . ILE A 1 183 ? -9.397 -5.343 22.580 1.00 94.69 183 ILE A CA 1
ATOM 1330 C C . ILE A 1 183 ? -8.994 -4.649 21.274 1.00 94.69 183 ILE A C 1
ATOM 1332 O O . ILE A 1 183 ? -7.844 -4.258 21.118 1.00 94.69 183 ILE A O 1
ATOM 1336 N N . PRO A 1 184 ? -9.930 -4.451 20.327 1.00 96.00 184 PRO A N 1
ATOM 1337 C CA . PRO A 1 184 ? -9.596 -3.858 19.044 1.00 96.00 184 PRO A CA 1
ATOM 1338 C C . PRO A 1 184 ? -9.358 -2.348 19.147 1.00 96.00 184 PRO A C 1
ATOM 1340 O O . PRO A 1 184 ? -10.116 -1.602 19.780 1.00 96.00 184 PRO A O 1
ATOM 1343 N N . GLU A 1 185 ? -8.353 -1.878 18.418 1.00 97.19 185 GLU A N 1
ATOM 1344 C CA . GLU A 1 185 ? -8.179 -0.484 18.052 1.00 97.19 185 GLU A CA 1
ATOM 1345 C C . GLU A 1 185 ? -8.905 -0.125 16.761 1.00 97.19 185 GLU A C 1
ATOM 1347 O O . GLU A 1 185 ? -9.081 -0.933 15.851 1.00 97.19 185 GLU A O 1
ATOM 1352 N N . ILE A 1 186 ? -9.230 1.161 16.649 1.00 97.38 186 ILE A N 1
ATOM 1353 C CA . ILE A 1 186 ? -9.579 1.819 15.395 1.00 97.38 186 ILE A CA 1
ATOM 1354 C C . ILE A 1 186 ? -8.446 2.779 15.033 1.00 97.38 186 ILE A C 1
ATOM 1356 O O . ILE A 1 186 ? -8.229 3.778 15.728 1.00 97.38 186 ILE A O 1
ATOM 1360 N N . VAL A 1 187 ? -7.740 2.486 13.940 1.00 97.25 187 VAL A N 1
ATOM 1361 C CA . VAL A 1 187 ? -6.591 3.260 13.453 1.00 97.25 187 VAL A CA 1
ATOM 1362 C C . VAL A 1 187 ? -6.976 4.055 12.208 1.00 97.25 187 VAL A C 1
ATOM 1364 O O . VAL A 1 187 ? -7.480 3.485 11.241 1.00 97.25 187 VAL A O 1
ATOM 1367 N N . TYR A 1 188 ? -6.744 5.370 12.196 1.00 95.75 188 TYR A N 1
ATOM 1368 C CA . TYR A 1 188 ? -7.112 6.234 11.068 1.00 95.75 188 TYR A CA 1
ATOM 1369 C C . TYR A 1 188 ? -6.165 7.423 10.861 1.00 95.75 188 TYR A C 1
ATOM 1371 O O . TYR A 1 188 ? -5.572 7.944 11.803 1.00 95.75 188 TYR A O 1
ATOM 1379 N N . GLY A 1 189 ? -6.050 7.876 9.610 1.00 95.25 189 GLY A N 1
ATOM 1380 C CA . GLY A 1 189 ? -5.221 9.017 9.216 1.00 95.25 189 GLY A CA 1
ATOM 1381 C C . GLY A 1 189 ? -6.052 10.288 9.065 1.00 95.25 189 GLY A C 1
ATOM 1382 O O . GLY A 1 189 ? -6.998 10.310 8.280 1.00 95.25 189 GLY A O 1
ATOM 1383 N N . SER A 1 190 ? -5.705 11.351 9.786 1.00 95.25 190 SER A N 1
ATOM 1384 C CA . SER A 1 190 ? -6.345 12.667 9.691 1.00 95.25 190 SER A CA 1
ATOM 1385 C C . SER A 1 190 ? -5.295 13.727 9.396 1.00 95.25 190 SER A C 1
ATOM 1387 O O . SER A 1 190 ? -4.433 14.008 10.226 1.00 95.25 190 SER A O 1
ATOM 1389 N N . GLY A 1 191 ? -5.358 14.326 8.204 1.00 95.50 191 GLY A N 1
ATOM 1390 C CA . GLY A 1 191 ? -4.292 15.222 7.762 1.00 95.50 191 GLY A CA 1
ATOM 1391 C C . GLY A 1 191 ? -2.954 14.478 7.705 1.00 95.50 191 GLY A C 1
ATOM 1392 O O . GLY A 1 191 ? -2.854 13.470 7.014 1.00 95.50 191 GLY A O 1
ATOM 1393 N N . HIS A 1 192 ? -1.948 14.977 8.422 1.00 96.25 192 HIS A N 1
ATOM 1394 C CA . HIS A 1 192 ? -0.591 14.411 8.503 1.00 96.25 192 HIS A CA 1
ATOM 1395 C C . HIS A 1 192 ? -0.375 13.497 9.718 1.00 96.25 192 HIS A C 1
ATOM 1397 O O . HIS A 1 192 ? 0.717 12.957 9.904 1.00 96.25 192 HIS A O 1
ATOM 1403 N N . GLU A 1 193 ? -1.405 13.322 10.540 1.00 97.38 193 GLU A N 1
ATOM 1404 C CA . GLU A 1 193 ? -1.363 12.524 11.758 1.00 97.38 193 GLU A CA 1
ATOM 1405 C C . GLU A 1 193 ? -2.067 11.178 11.553 1.00 97.38 193 GLU A C 1
ATOM 1407 O O . GLU A 1 193 ? -3.091 11.095 10.868 1.00 97.38 193 GLU A O 1
ATOM 1412 N N . VAL A 1 194 ? -1.573 10.134 12.214 1.00 97.69 194 VAL A N 1
ATOM 1413 C CA . VAL A 1 194 ? -2.289 8.860 12.376 1.00 97.69 194 VAL A CA 1
ATOM 1414 C C . VAL A 1 194 ? -2.676 8.712 13.845 1.00 97.69 194 VAL A C 1
ATOM 1416 O O . VAL A 1 194 ? -1.882 9.004 14.736 1.00 97.69 194 VAL A O 1
ATOM 1419 N N . TYR A 1 195 ? -3.910 8.287 14.099 1.00 97.69 195 TYR A N 1
ATOM 1420 C CA . TYR A 1 195 ? -4.497 8.094 15.423 1.00 97.69 195 TYR A CA 1
ATOM 1421 C C . TYR A 1 195 ? -4.864 6.623 15.614 1.00 97.69 195 TYR A C 1
ATOM 1423 O O . TYR A 1 195 ? -5.376 6.014 14.678 1.00 97.69 195 TYR A O 1
ATOM 1431 N N . ALA A 1 196 ? -4.707 6.097 16.831 1.00 97.69 196 ALA A N 1
ATOM 1432 C CA . ALA A 1 196 ? -5.278 4.819 17.257 1.00 97.69 196 ALA A CA 1
ATOM 1433 C C . ALA A 1 196 ? -6.152 5.023 18.504 1.00 97.69 196 ALA A C 1
ATOM 1435 O O . ALA A 1 196 ? -5.737 5.680 19.466 1.00 97.69 196 ALA A O 1
ATOM 1436 N N . TYR A 1 197 ? -7.366 4.474 18.487 1.00 97.81 197 TYR A N 1
ATOM 1437 C CA . TYR A 1 197 ? -8.300 4.510 19.614 1.00 97.81 197 TYR A CA 1
ATOM 1438 C C . TYR A 1 197 ? -8.711 3.096 20.017 1.00 97.81 197 TYR A C 1
ATOM 1440 O O . TYR A 1 197 ? -9.299 2.387 19.208 1.00 97.81 197 TYR A O 1
ATOM 1448 N N . GLU A 1 198 ? -8.474 2.725 21.271 1.00 97.50 198 GLU A N 1
ATOM 1449 C CA . GLU A 1 198 ? -8.898 1.445 21.845 1.00 97.50 198 GLU A CA 1
ATOM 1450 C C . GLU A 1 198 ? -10.419 1.437 22.072 1.00 97.50 198 GLU A C 1
ATOM 1452 O O . GLU A 1 198 ? -10.983 2.428 22.563 1.00 97.50 198 GLU A O 1
ATOM 1457 N N . TRP A 1 199 ? -11.089 0.317 21.790 1.00 97.44 199 TRP A N 1
ATOM 1458 C CA . TRP A 1 199 ? -12.509 0.127 22.091 1.00 97.44 199 TRP A CA 1
ATOM 1459 C C . TRP A 1 199 ? -12.725 -0.554 23.448 1.00 97.44 199 TRP A C 1
ATOM 1461 O O . TRP A 1 199 ? -12.770 -1.776 23.563 1.00 97.44 199 TRP A O 1
ATOM 1471 N N . ARG A 1 200 ? -12.911 0.227 24.520 1.00 95.00 200 ARG A N 1
ATOM 1472 C CA . ARG A 1 200 ? -13.124 -0.319 25.875 1.00 95.00 200 ARG A CA 1
ATOM 1473 C C . ARG A 1 200 ? -14.492 0.083 26.429 1.00 95.00 200 ARG A C 1
ATOM 1475 O O . ARG A 1 200 ? -14.773 1.261 26.643 1.00 95.00 200 ARG A O 1
ATOM 1482 N N . ASN A 1 201 ? -15.327 -0.911 26.751 1.00 93.19 201 ASN A N 1
ATOM 1483 C CA . ASN A 1 201 ? -16.648 -0.746 27.385 1.00 93.19 201 ASN A CA 1
ATOM 1484 C C . ASN A 1 201 ? -17.613 0.171 26.597 1.00 93.19 201 ASN A C 1
ATOM 1486 O O . ASN A 1 201 ? -18.209 1.095 27.163 1.00 93.19 201 ASN A O 1
ATOM 1490 N N . GLY A 1 202 ? -17.746 -0.055 25.286 1.00 94.12 202 GLY A N 1
ATOM 1491 C CA . GLY A 1 202 ? -18.644 0.723 24.424 1.00 94.12 202 GLY A CA 1
ATOM 1492 C C . GLY A 1 202 ? -18.149 2.140 24.104 1.00 94.12 202 GLY A C 1
ATOM 1493 O O . GLY A 1 202 ? -18.956 3.019 23.786 1.00 94.12 202 GLY A O 1
ATOM 1494 N N . ARG A 1 203 ? -16.848 2.419 24.281 1.00 96.44 203 ARG A N 1
ATOM 1495 C CA . ARG A 1 203 ? -16.259 3.755 24.112 1.00 96.44 203 ARG A CA 1
ATOM 1496 C C . ARG A 1 203 ? -14.867 3.708 23.501 1.00 96.44 203 ARG A C 1
ATOM 1498 O O . ARG A 1 203 ? -14.063 2.848 23.841 1.00 96.44 203 ARG A O 1
ATOM 1505 N N . LEU A 1 204 ? -14.580 4.721 22.687 1.00 97.62 204 LEU A N 1
ATOM 1506 C CA . LEU A 1 204 ? -13.245 5.006 22.173 1.00 97.62 204 LEU A CA 1
ATOM 1507 C C . LEU A 1 204 ? -12.395 5.727 23.225 1.00 97.62 204 LEU A C 1
ATOM 1509 O O . LEU A 1 204 ? -12.826 6.732 23.797 1.00 97.62 204 LEU A O 1
ATOM 1513 N N . SER A 1 205 ? -11.172 5.244 23.436 1.00 96.44 205 SER A N 1
ATOM 1514 C CA . SER A 1 205 ? -10.134 5.891 24.244 1.00 96.44 205 SER A CA 1
ATOM 1515 C C . SER A 1 205 ? -8.874 6.069 23.404 1.00 96.44 205 SER A C 1
ATOM 1517 O O . SER A 1 205 ? -8.435 5.116 22.775 1.00 96.44 205 SER A O 1
ATOM 1519 N N . LEU A 1 206 ? -8.281 7.268 23.381 1.00 97.12 206 LEU A N 1
ATOM 1520 C CA . LEU A 1 206 ? -7.026 7.491 22.651 1.00 97.12 206 LEU A CA 1
ATOM 1521 C C . LEU A 1 206 ? -5.928 6.601 23.249 1.00 97.12 206 LEU A C 1
ATOM 1523 O O . LEU A 1 206 ? -5.707 6.637 24.464 1.00 97.12 206 LEU A O 1
ATOM 1527 N N . LYS A 1 207 ? -5.263 5.814 22.403 1.00 97.00 207 LYS A N 1
ATOM 1528 C CA . LYS A 1 207 ? -4.217 4.881 22.822 1.00 97.00 207 LYS A CA 1
ATOM 1529 C C . LYS A 1 207 ? -2.942 5.627 23.218 1.00 97.00 207 LYS A C 1
ATOM 1531 O O . LYS A 1 207 ? -2.594 6.656 22.636 1.00 97.00 207 LYS A O 1
ATOM 1536 N N . ALA A 1 208 ? -2.228 5.121 24.221 1.00 97.00 208 ALA A N 1
ATOM 1537 C CA . ALA A 1 208 ? -0.950 5.702 24.626 1.00 97.00 208 ALA A CA 1
ATOM 1538 C C . ALA A 1 208 ? 0.077 5.603 23.482 1.00 97.00 208 ALA A C 1
ATOM 1540 O O . ALA A 1 208 ? 0.162 4.578 22.817 1.00 97.00 208 ALA A O 1
ATOM 1541 N N . GLY A 1 209 ? 0.846 6.673 23.258 1.00 97.44 209 GLY A N 1
ATOM 1542 C CA . GLY A 1 209 ? 1.787 6.778 22.131 1.00 97.44 209 GLY A CA 1
ATOM 1543 C C . GLY A 1 209 ? 1.203 7.416 20.864 1.00 97.44 209 GLY A C 1
ATOM 1544 O O . GLY A 1 209 ? 1.969 7.841 20.006 1.00 97.44 209 GLY A O 1
ATOM 1545 N N . TRP A 1 210 ? -0.123 7.576 20.788 1.00 97.56 210 TRP A N 1
ATOM 1546 C CA . TRP A 1 210 ? -0.831 8.159 19.647 1.00 97.56 210 TRP A CA 1
ATOM 1547 C C . TRP A 1 210 ? -1.422 9.551 19.985 1.00 97.56 210 TRP A C 1
ATOM 1549 O O . TRP A 1 210 ? -1.718 9.819 21.156 1.00 97.56 210 TRP A O 1
ATOM 1559 N N . PRO A 1 211 ? -1.640 10.448 18.999 1.00 97.44 211 PRO A N 1
ATOM 1560 C CA . PRO A 1 211 ? -1.321 10.302 17.576 1.00 97.44 211 PRO A CA 1
ATOM 1561 C C . PRO A 1 211 ? 0.178 10.382 17.260 1.00 97.44 211 PRO A C 1
ATOM 1563 O O . PRO A 1 211 ? 0.975 10.884 18.052 1.00 97.44 211 PRO A O 1
ATOM 1566 N N . VAL A 1 212 ? 0.529 9.922 16.060 1.00 97.88 212 VAL A N 1
ATOM 1567 C CA . VAL A 1 212 ? 1.877 9.977 15.472 1.00 97.88 212 VAL A CA 1
ATOM 1568 C C . VAL A 1 212 ? 1.872 10.876 14.234 1.00 97.88 212 VAL A C 1
ATOM 1570 O O . VAL A 1 212 ? 0.839 11.029 13.585 1.00 97.88 212 VAL A O 1
ATOM 1573 N N . ASP A 1 213 ? 3.018 11.465 13.894 1.00 96.69 213 ASP A N 1
ATOM 1574 C CA . ASP A 1 213 ? 3.143 12.500 12.857 1.00 96.69 213 ASP A CA 1
ATOM 1575 C C . ASP A 1 213 ? 3.985 12.003 11.660 1.00 96.69 213 ASP A C 1
ATOM 1577 O O . ASP A 1 213 ? 5.023 11.362 11.840 1.00 96.69 213 ASP A O 1
ATOM 1581 N N . THR A 1 214 ? 3.540 12.301 10.434 1.00 97.06 214 THR A N 1
ATOM 1582 C CA . THR A 1 214 ? 4.216 11.946 9.164 1.00 97.06 214 THR A CA 1
ATOM 1583 C C . THR A 1 214 ? 4.907 13.137 8.467 1.00 97.06 214 THR A C 1
ATOM 1585 O O . THR A 1 214 ? 5.443 13.013 7.359 1.00 97.06 214 THR A O 1
ATOM 1588 N N . THR A 1 215 ? 4.945 14.303 9.123 1.00 96.94 215 THR A N 1
ATOM 1589 C CA . THR A 1 215 ? 5.621 15.533 8.680 1.00 96.94 215 THR A CA 1
ATOM 1590 C C . THR A 1 215 ? 7.102 15.282 8.403 1.00 96.94 215 THR A C 1
ATOM 1592 O O . THR A 1 215 ? 7.880 14.903 9.278 1.00 96.94 215 THR A O 1
ATOM 1595 N N . THR A 1 216 ? 7.520 15.532 7.163 1.00 96.19 216 THR A N 1
ATOM 1596 C CA . THR A 1 216 ? 8.882 15.284 6.669 1.00 96.19 216 THR A CA 1
ATOM 1597 C C . THR A 1 216 ? 9.296 16.347 5.655 1.00 96.19 216 THR A C 1
ATOM 1599 O O . THR A 1 216 ? 8.455 17.003 5.048 1.00 96.19 216 THR A O 1
ATOM 1602 N N . ALA A 1 217 ? 10.604 16.579 5.498 1.00 95.38 217 ALA A N 1
ATOM 1603 C CA . ALA A 1 217 ? 11.160 17.647 4.648 1.00 95.38 217 ALA A CA 1
ATOM 1604 C C . ALA A 1 217 ? 10.610 19.076 4.903 1.00 95.38 217 ALA A C 1
ATOM 1606 O O . ALA A 1 217 ? 10.758 19.953 4.055 1.00 95.38 217 ALA A O 1
ATOM 1607 N N . GLY A 1 218 ? 10.001 19.331 6.068 1.00 94.88 218 GLY A N 1
ATOM 1608 C CA . GLY A 1 218 ? 9.339 20.604 6.384 1.00 94.88 218 GLY A CA 1
ATOM 1609 C C . GLY A 1 218 ? 7.911 20.744 5.842 1.00 94.88 218 GLY A C 1
ATOM 1610 O O . GLY A 1 218 ? 7.330 21.816 5.980 1.00 94.88 218 GLY A O 1
ATOM 1611 N N . GLU A 1 219 ? 7.348 19.679 5.266 1.00 94.81 219 GLU A N 1
ATOM 1612 C CA . GLU A 1 219 ? 5.966 19.595 4.789 1.00 94.81 219 GLU A CA 1
ATOM 1613 C C . GLU A 1 219 ? 5.159 18.620 5.654 1.00 94.81 219 GLU A C 1
ATOM 1615 O O . GLU A 1 219 ? 5.689 17.607 6.115 1.00 94.81 219 GLU A O 1
ATOM 1620 N N . SER A 1 220 ? 3.862 18.884 5.799 1.00 96.06 220 SER A N 1
ATOM 1621 C CA . SER A 1 220 ? 2.903 18.032 6.515 1.00 96.06 220 SER A CA 1
ATOM 1622 C C . SER A 1 220 ? 1.950 17.361 5.507 1.00 96.06 220 SER A C 1
ATOM 1624 O O . SER A 1 220 ? 0.853 17.877 5.270 1.00 96.06 220 SER A O 1
ATOM 1626 N N . PRO A 1 221 ? 2.381 16.273 4.834 1.00 94.62 221 PRO A N 1
ATOM 1627 C CA . PRO A 1 221 ? 1.627 15.618 3.766 1.00 94.62 221 PRO A CA 1
ATOM 1628 C C . PRO A 1 221 ? 0.389 14.897 4.310 1.00 94.62 221 PRO A C 1
ATOM 1630 O O . PRO A 1 221 ? 0.365 14.465 5.455 1.00 94.62 221 PRO A O 1
ATOM 1633 N N . GLU A 1 222 ? -0.639 14.728 3.484 1.00 95.06 222 GLU A N 1
ATOM 1634 C CA . GLU A 1 222 ? -1.865 14.048 3.901 1.00 95.06 222 GLU A CA 1
ATOM 1635 C C . GLU A 1 222 ? -1.709 12.523 3.829 1.00 95.06 222 GLU A C 1
ATOM 1637 O O . GLU A 1 222 ? -1.213 12.004 2.829 1.00 95.06 222 GLU A O 1
ATOM 1642 N N . VAL A 1 223 ? -2.161 11.802 4.857 1.00 95.69 223 VAL A N 1
ATOM 1643 C CA . VAL A 1 223 ? -2.234 10.334 4.883 1.00 95.69 223 VAL A CA 1
ATOM 1644 C C . VAL A 1 223 ? -3.366 9.871 3.956 1.00 95.69 223 VAL A C 1
ATOM 1646 O O . VAL A 1 223 ? -4.530 10.247 4.127 1.00 95.69 223 VAL A O 1
ATOM 1649 N N . ARG A 1 224 ? -3.022 9.066 2.945 1.00 93.56 224 ARG A N 1
ATOM 1650 C CA . ARG A 1 224 ? -3.932 8.606 1.879 1.00 93.56 224 ARG A CA 1
ATOM 1651 C C . ARG A 1 224 ? -4.112 7.094 1.824 1.00 93.56 224 ARG A C 1
ATOM 1653 O O . ARG A 1 224 ? -5.212 6.654 1.493 1.00 93.56 224 ARG A O 1
ATOM 1660 N N . GLY A 1 225 ? -3.099 6.324 2.212 1.00 93.62 225 GLY A N 1
ATOM 1661 C CA . GLY A 1 225 ? -3.204 4.882 2.420 1.00 93.62 225 GLY A CA 1
ATOM 1662 C C . GLY A 1 225 ? -2.927 4.504 3.871 1.00 93.62 225 GLY A C 1
ATOM 1663 O O . GLY A 1 225 ? -2.064 5.098 4.518 1.00 93.62 225 GLY A O 1
ATOM 1664 N N . LEU A 1 226 ? -3.660 3.505 4.357 1.00 94.81 226 LEU A N 1
ATOM 1665 C CA . LEU A 1 226 ? -3.393 2.792 5.600 1.00 94.81 226 LEU A CA 1
ATOM 1666 C C . LEU A 1 226 ? -3.593 1.297 5.360 1.00 94.81 226 LEU A C 1
ATOM 1668 O O . LEU A 1 226 ? -4.550 0.899 4.696 1.00 94.81 226 LEU A O 1
ATOM 1672 N N . ALA A 1 227 ? -2.701 0.498 5.926 1.00 95.50 227 ALA A N 1
ATOM 1673 C CA . ALA A 1 227 ? -2.839 -0.940 6.098 1.00 95.50 227 ALA A CA 1
ATOM 1674 C C . ALA A 1 227 ? -2.211 -1.322 7.444 1.00 95.50 227 ALA A C 1
ATOM 1676 O O . ALA A 1 227 ? -1.462 -0.536 8.025 1.00 95.50 227 ALA A O 1
ATOM 1677 N N . ALA A 1 228 ? -2.507 -2.517 7.935 1.00 95.81 228 ALA A N 1
ATOM 1678 C CA . ALA A 1 228 ? -1.830 -3.083 9.092 1.00 95.81 228 ALA A CA 1
ATOM 1679 C C . ALA A 1 228 ? -1.609 -4.581 8.873 1.00 95.81 228 ALA A C 1
ATOM 1681 O O . ALA A 1 228 ? -2.308 -5.167 8.042 1.00 95.81 228 ALA A O 1
ATOM 1682 N N . ALA A 1 229 ? -0.649 -5.164 9.585 1.00 95.69 229 ALA A N 1
ATOM 1683 C CA . ALA A 1 229 ? -0.446 -6.605 9.739 1.00 95.69 229 ALA A CA 1
ATOM 1684 C C . ALA A 1 229 ? 0.585 -6.867 10.846 1.00 95.69 229 ALA A C 1
ATOM 1686 O O . ALA A 1 229 ? 1.357 -5.973 11.182 1.00 95.69 229 ALA A O 1
ATOM 1687 N N . ASP A 1 230 ? 0.620 -8.095 11.351 1.00 96.50 230 ASP A N 1
ATOM 1688 C CA . ASP A 1 230 ? 1.811 -8.647 12.002 1.00 96.50 230 ASP A CA 1
ATOM 1689 C C . ASP A 1 230 ? 2.864 -8.859 10.903 1.00 96.50 230 ASP A C 1
ATOM 1691 O O . ASP A 1 230 ? 2.646 -9.685 10.013 1.00 96.50 230 ASP A O 1
ATOM 1695 N N . LEU A 1 231 ? 3.910 -8.024 10.855 1.00 96.06 231 LEU A N 1
ATOM 1696 C CA . LEU A 1 231 ? 4.848 -8.029 9.726 1.00 96.06 231 LEU A CA 1
ATOM 1697 C C . LEU A 1 231 ? 5.987 -9.046 9.887 1.00 96.06 231 LEU A C 1
ATOM 1699 O O . LEU A 1 231 ? 6.460 -9.538 8.862 1.00 96.06 231 LEU A O 1
ATOM 1703 N N . ASP A 1 232 ? 6.433 -9.334 11.118 1.00 94.38 232 ASP A N 1
ATOM 1704 C CA . ASP A 1 232 ? 7.519 -10.287 11.443 1.00 94.38 232 ASP A CA 1
ATOM 1705 C C . ASP A 1 232 ? 7.052 -11.568 12.164 1.00 94.38 232 ASP A C 1
ATOM 1707 O O . ASP A 1 232 ? 7.867 -12.447 12.466 1.00 94.38 232 ASP A O 1
ATOM 1711 N N . GLY A 1 233 ? 5.752 -11.716 12.421 1.00 92.94 233 GLY A N 1
ATOM 1712 C CA . GLY A 1 233 ? 5.183 -12.878 13.096 1.00 92.94 233 GLY A CA 1
ATOM 1713 C C . GLY A 1 233 ? 5.380 -12.873 14.616 1.00 92.94 233 GLY A C 1
ATOM 1714 O O . GLY A 1 233 ? 5.341 -13.950 15.226 1.00 92.94 233 GLY A O 1
ATOM 1715 N N . ASP A 1 234 ? 5.645 -11.717 15.243 1.00 93.69 234 ASP A N 1
ATOM 1716 C CA . ASP A 1 234 ? 5.844 -11.613 16.697 1.00 93.69 234 ASP A CA 1
ATOM 1717 C C . ASP A 1 234 ? 4.532 -11.544 17.509 1.00 93.69 234 ASP A C 1
ATOM 1719 O O . ASP A 1 234 ? 4.545 -11.757 18.730 1.00 93.69 234 ASP A O 1
ATOM 1723 N N . GLY A 1 235 ? 3.394 -11.367 16.828 1.00 92.44 235 GLY A N 1
ATOM 1724 C CA . GLY A 1 235 ? 2.053 -11.276 17.402 1.00 92.44 235 GLY A CA 1
ATOM 1725 C C . GLY A 1 235 ? 1.591 -9.853 17.730 1.00 92.44 235 GLY A C 1
ATOM 1726 O O . GLY A 1 235 ? 0.459 -9.685 18.189 1.00 92.44 235 GLY A O 1
ATOM 1727 N N . LEU A 1 236 ? 2.430 -8.839 17.512 1.00 96.19 236 LEU A N 1
ATOM 1728 C CA . LEU A 1 236 ? 2.052 -7.427 17.514 1.00 96.19 236 LEU A CA 1
ATOM 1729 C C . LEU A 1 236 ? 1.735 -6.975 16.084 1.00 96.19 236 LEU A C 1
ATOM 1731 O O . LEU A 1 236 ? 2.151 -7.588 15.109 1.00 96.19 236 LEU A O 1
ATOM 1735 N N . ILE A 1 237 ? 0.966 -5.896 15.947 1.00 97.62 237 ILE A N 1
ATOM 1736 C CA . ILE A 1 237 ? 0.562 -5.380 14.636 1.00 97.62 237 ILE A CA 1
ATOM 1737 C C . ILE A 1 237 ? 1.283 -4.067 14.326 1.00 97.62 237 ILE A C 1
ATOM 1739 O O . ILE A 1 237 ? 1.149 -3.075 15.054 1.00 97.62 237 ILE A O 1
ATOM 1743 N N . GLU A 1 238 ? 1.957 -4.021 13.180 1.00 98.25 238 GLU A N 1
ATOM 1744 C CA . GLU A 1 238 ? 2.455 -2.795 12.567 1.00 98.25 238 GLU A CA 1
ATOM 1745 C C . GLU A 1 238 ? 1.392 -2.113 11.703 1.00 98.25 238 GLU A C 1
ATOM 1747 O O . GLU A 1 238 ? 0.587 -2.741 11.016 1.00 98.25 238 GLU A O 1
ATOM 1752 N N . ILE A 1 239 ? 1.455 -0.784 11.673 1.00 98.38 239 ILE A N 1
ATOM 1753 C CA . ILE A 1 239 ? 0.602 0.095 10.883 1.00 98.38 239 ILE A CA 1
ATOM 1754 C C . ILE A 1 239 ? 1.448 0.734 9.785 1.00 98.38 239 ILE A C 1
ATOM 1756 O O . ILE A 1 239 ? 2.353 1.522 10.069 1.00 98.38 239 ILE A O 1
ATOM 1760 N N . VAL A 1 240 ? 1.111 0.470 8.525 1.00 98.25 240 VAL A N 1
ATOM 1761 C CA . VAL A 1 240 ? 1.729 1.110 7.362 1.00 98.25 240 VAL A CA 1
ATOM 1762 C C . VAL A 1 240 ? 0.879 2.296 6.916 1.00 98.25 240 VAL A C 1
ATOM 1764 O O . VAL A 1 240 ? -0.282 2.127 6.548 1.00 98.25 240 VAL A O 1
ATOM 1767 N N . ALA A 1 241 ? 1.462 3.493 6.891 1.00 97.50 241 ALA A N 1
ATOM 1768 C CA . ALA A 1 241 ? 0.819 4.721 6.429 1.00 97.50 241 ALA A CA 1
ATOM 1769 C C . ALA A 1 241 ? 1.532 5.290 5.197 1.00 97.50 241 ALA A C 1
ATOM 1771 O O . ALA A 1 241 ? 2.758 5.436 5.195 1.00 97.50 241 ALA A O 1
ATOM 1772 N N . THR A 1 242 ? 0.771 5.664 4.164 1.00 96.31 242 THR A N 1
ATOM 1773 C CA . THR A 1 242 ? 1.309 6.309 2.956 1.00 96.31 242 THR A CA 1
ATOM 1774 C C . THR A 1 242 ? 0.756 7.716 2.747 1.00 96.31 242 THR A C 1
ATOM 1776 O O . THR A 1 242 ? -0.412 7.986 3.037 1.00 96.31 242 THR A O 1
ATOM 1779 N N . THR A 1 243 ? 1.599 8.640 2.271 1.00 95.50 243 THR A N 1
ATOM 1780 C CA . THR A 1 243 ? 1.318 10.088 2.303 1.00 95.50 243 THR A CA 1
ATOM 1781 C C . THR A 1 243 ? 1.503 10.796 0.960 1.00 95.50 243 THR A C 1
ATOM 1783 O O . THR A 1 243 ? 2.264 10.359 0.095 1.00 95.50 243 THR A O 1
ATOM 1786 N N . THR A 1 244 ? 0.876 11.967 0.800 1.00 94.75 244 THR A N 1
ATOM 1787 C CA . THR A 1 244 ? 1.031 12.854 -0.373 1.00 94.75 244 THR A CA 1
ATOM 1788 C C . THR A 1 244 ? 2.398 13.569 -0.452 1.00 94.75 244 THR A C 1
ATOM 1790 O O . THR A 1 244 ? 2.477 14.672 -0.995 1.00 94.75 244 THR A O 1
ATOM 1793 N N . GLN A 1 245 ? 3.473 13.035 0.139 1.00 94.25 245 GLN A N 1
ATOM 1794 C CA . GLN A 1 245 ? 4.772 13.718 0.181 1.00 94.25 245 GLN A CA 1
ATOM 1795 C C . GLN A 1 245 ? 5.418 13.802 -1.211 1.00 94.25 245 GLN A C 1
ATOM 1797 O O . GLN A 1 245 ? 5.781 12.782 -1.796 1.00 94.25 245 GLN A O 1
ATOM 1802 N N . THR A 1 246 ? 5.630 15.022 -1.709 1.00 92.69 246 THR A N 1
ATOM 1803 C CA . THR A 1 246 ? 6.259 15.284 -3.018 1.00 92.69 246 THR A CA 1
ATOM 1804 C C . THR A 1 246 ? 7.663 15.889 -2.930 1.00 92.69 246 THR A C 1
ATOM 1806 O O . THR A 1 246 ? 8.346 16.039 -3.944 1.00 92.69 246 THR A O 1
ATOM 1809 N N . GLN A 1 247 ? 8.155 16.207 -1.728 1.00 93.94 247 GLN A N 1
ATOM 1810 C CA . GLN A 1 247 ? 9.559 16.576 -1.555 1.00 93.94 247 GLN A CA 1
ATOM 1811 C C . GLN A 1 247 ? 10.462 15.384 -1.882 1.00 93.94 247 GLN A C 1
ATOM 1813 O O . GLN A 1 247 ? 10.157 14.234 -1.566 1.00 93.94 247 GLN A O 1
ATOM 1818 N N . SER A 1 248 ? 11.603 15.660 -2.516 1.00 91.88 248 SER A N 1
ATOM 1819 C CA . SER A 1 248 ? 12.562 14.608 -2.865 1.00 91.88 248 SER A CA 1
ATOM 1820 C C . SER A 1 248 ? 13.116 13.893 -1.628 1.00 91.88 248 SER A C 1
ATOM 1822 O O . SER A 1 248 ? 13.310 14.517 -0.579 1.00 91.88 248 SER A O 1
ATOM 1824 N N . ALA A 1 249 ? 13.502 12.622 -1.773 1.00 91.38 249 ALA A N 1
ATOM 1825 C CA . ALA A 1 249 ? 14.196 11.889 -0.709 1.00 91.38 249 ALA A CA 1
ATOM 1826 C C . ALA A 1 249 ? 15.488 12.611 -0.259 1.00 91.38 249 ALA A C 1
ATOM 1828 O O . ALA A 1 249 ? 15.860 12.562 0.914 1.00 91.38 249 ALA A O 1
ATOM 1829 N N . ALA A 1 250 ? 16.144 13.351 -1.166 1.00 91.25 250 ALA A N 1
ATOM 1830 C CA . ALA A 1 250 ? 17.322 14.180 -0.883 1.00 91.25 250 ALA A CA 1
ATOM 1831 C C . ALA A 1 250 ? 17.038 15.396 0.020 1.00 91.25 250 ALA A C 1
ATOM 1833 O O . ALA A 1 250 ? 17.939 15.856 0.718 1.00 91.25 250 ALA A O 1
ATOM 1834 N N . ALA A 1 251 ? 15.794 15.880 0.049 1.00 93.62 251 ALA A N 1
ATOM 1835 C CA . ALA A 1 251 ? 15.306 16.865 1.017 1.00 93.62 251 ALA A CA 1
ATOM 1836 C C . ALA A 1 251 ? 14.772 16.214 2.314 1.00 93.62 251 ALA A C 1
ATOM 1838 O O . ALA A 1 251 ? 14.330 16.919 3.218 1.00 93.62 251 ALA A O 1
ATOM 1839 N N . GLY A 1 252 ? 14.810 14.879 2.413 1.00 93.69 252 GLY A N 1
ATOM 1840 C CA . GLY A 1 252 ? 14.231 14.108 3.514 1.00 93.69 252 GLY A CA 1
ATOM 1841 C C . GLY A 1 252 ? 12.732 13.830 3.367 1.00 93.69 252 GLY A C 1
ATOM 1842 O O . GLY A 1 252 ? 12.075 13.593 4.376 1.00 93.69 252 GLY A O 1
ATOM 1843 N N . GLY A 1 253 ? 12.175 13.909 2.152 1.00 94.88 253 GLY A N 1
ATOM 1844 C CA . GLY A 1 253 ? 10.755 13.659 1.898 1.00 94.88 253 GLY A CA 1
ATOM 1845 C C . GLY A 1 253 ? 10.443 12.165 1.858 1.00 94.88 253 GLY A C 1
ATOM 1846 O O . GLY A 1 253 ? 10.708 11.512 0.849 1.00 94.88 253 GLY A O 1
ATOM 1847 N N . ALA A 1 254 ? 9.868 11.642 2.944 1.00 95.25 254 ALA A N 1
ATOM 1848 C CA . ALA A 1 254 ? 9.421 10.256 3.041 1.00 95.25 254 ALA A CA 1
ATOM 1849 C C . ALA A 1 254 ? 7.899 10.136 2.834 1.00 95.25 254 ALA A C 1
ATOM 1851 O O . ALA A 1 254 ? 7.128 11.017 3.205 1.00 95.25 254 ALA A O 1
ATOM 1852 N N . GLN A 1 255 ? 7.482 9.035 2.218 1.00 94.50 255 GLN A N 1
ATOM 1853 C CA . GLN A 1 255 ? 6.132 8.771 1.709 1.00 94.50 255 GLN A CA 1
ATOM 1854 C C . GLN A 1 255 ? 5.457 7.576 2.374 1.00 94.50 255 GLN A C 1
ATOM 1856 O O . GLN A 1 255 ? 4.236 7.501 2.350 1.00 94.50 255 GLN A O 1
ATOM 1861 N N . VAL A 1 256 ? 6.240 6.646 2.918 1.00 96.62 256 VAL A N 1
ATOM 1862 C CA . VAL A 1 256 ? 5.810 5.371 3.492 1.00 96.62 256 VAL A CA 1
ATOM 1863 C C . VAL A 1 256 ? 6.396 5.276 4.893 1.00 96.62 256 VAL A C 1
ATOM 1865 O O . VAL A 1 256 ? 7.615 5.327 5.079 1.00 96.62 256 VAL A O 1
ATOM 1868 N N . PHE A 1 257 ? 5.523 5.160 5.878 1.00 98.19 257 PHE A N 1
ATOM 1869 C CA . PHE A 1 257 ? 5.851 5.060 7.291 1.00 98.19 257 PHE A CA 1
ATOM 1870 C C . PHE A 1 257 ? 5.328 3.724 7.795 1.00 98.19 257 PHE A C 1
ATOM 1872 O O . PHE A 1 257 ? 4.256 3.295 7.375 1.00 98.19 257 PHE A O 1
ATOM 1879 N N . VAL A 1 258 ? 6.066 3.093 8.701 1.00 98.69 258 VAL A N 1
ATOM 1880 C CA . VAL A 1 258 ? 5.598 1.920 9.438 1.00 98.69 258 VAL A CA 1
ATOM 1881 C C . VAL A 1 258 ? 5.743 2.239 10.914 1.00 98.69 258 VAL A C 1
ATOM 1883 O O . VAL A 1 258 ? 6.797 2.717 11.340 1.00 98.69 258 VAL A O 1
ATOM 1886 N N . PHE A 1 259 ? 4.678 2.034 11.676 1.00 98.75 259 PHE A N 1
ATOM 1887 C CA . PHE A 1 259 ? 4.620 2.278 13.111 1.00 98.75 259 PHE A CA 1
ATOM 1888 C C . PHE A 1 259 ? 4.297 0.971 13.829 1.00 98.75 259 PHE A C 1
ATOM 1890 O O . PHE A 1 259 ? 3.417 0.247 13.381 1.00 98.75 259 PHE A O 1
ATOM 1897 N N . SER A 1 260 ? 4.968 0.693 14.941 1.00 98.38 260 SER A N 1
ATOM 1898 C CA . SER A 1 260 ? 4.567 -0.370 15.865 1.00 98.38 260 SER A CA 1
ATOM 1899 C C . SER A 1 260 ? 3.213 -0.049 16.501 1.00 98.38 260 SER A C 1
ATOM 1901 O O . SER A 1 260 ? 2.825 1.120 16.592 1.00 98.38 260 SER A O 1
ATOM 1903 N N . SER A 1 261 ? 2.560 -1.065 17.061 1.00 96.88 261 SER A N 1
ATOM 1904 C CA . SER A 1 261 ? 1.357 -0.967 17.907 1.00 96.88 261 SER A CA 1
ATOM 1905 C C . SER A 1 261 ? 1.352 0.211 18.903 1.00 96.88 261 SER A C 1
ATOM 1907 O O . SER A 1 261 ? 0.364 0.937 19.047 1.00 96.88 261 SER A O 1
ATOM 1909 N N . ASN A 1 262 ? 2.499 0.481 19.534 1.00 97.50 262 ASN A N 1
ATOM 1910 C CA . ASN A 1 262 ? 2.695 1.564 20.507 1.00 97.50 262 ASN A CA 1
ATOM 1911 C C . ASN A 1 262 ? 2.937 2.975 19.909 1.00 97.50 262 ASN A C 1
ATOM 1913 O O . ASN A 1 262 ? 3.250 3.906 20.655 1.00 97.50 262 ASN A O 1
ATOM 1917 N N . GLY A 1 263 ? 2.847 3.145 18.587 1.00 98.00 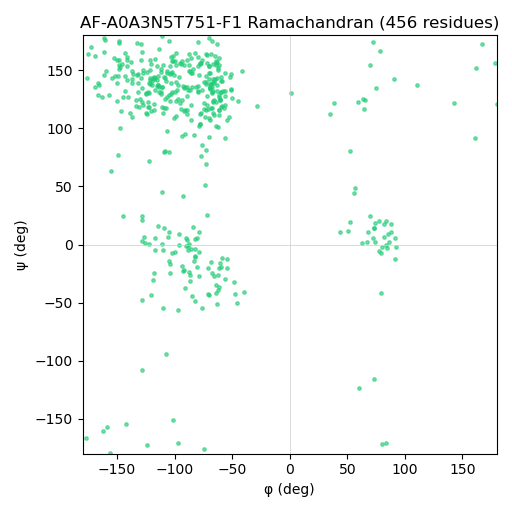263 GLY A N 1
ATOM 1918 C CA . GLY A 1 263 ? 3.067 4.414 17.882 1.00 98.00 263 GLY A CA 1
ATOM 1919 C C . GLY A 1 263 ? 4.538 4.793 17.650 1.00 98.00 263 GLY A C 1
ATOM 1920 O O . GLY A 1 263 ? 4.829 5.809 17.015 1.00 98.00 263 GLY A O 1
ATOM 1921 N N . ALA A 1 264 ? 5.509 4.002 18.114 1.00 98.25 264 ALA A N 1
ATOM 1922 C CA . ALA A 1 264 ? 6.897 4.200 17.708 1.00 98.25 264 ALA A CA 1
ATOM 1923 C C . ALA A 1 264 ? 7.061 3.899 16.212 1.00 98.25 264 ALA A C 1
ATOM 1925 O O . ALA A 1 264 ? 6.479 2.957 15.686 1.00 98.25 264 ALA A O 1
ATOM 1926 N N . LEU A 1 265 ? 7.900 4.672 15.522 1.00 98.00 265 LEU A N 1
ATOM 1927 C CA . LEU A 1 265 ? 8.338 4.343 14.167 1.00 98.00 265 LEU A CA 1
ATOM 1928 C C . LEU A 1 265 ? 9.049 2.979 14.196 1.00 98.00 265 LEU A C 1
ATOM 1930 O O . LEU A 1 265 ? 10.073 2.844 14.867 1.00 98.00 265 LEU A O 1
ATOM 1934 N N . TYR A 1 266 ? 8.509 1.997 13.480 1.00 98.44 266 TYR A N 1
ATOM 1935 C CA . TYR A 1 266 ? 8.943 0.604 13.528 1.00 98.44 266 TYR A CA 1
ATOM 1936 C C . TYR A 1 266 ? 10.372 0.445 12.985 1.00 98.44 266 TYR A C 1
ATOM 1938 O O . TYR A 1 266 ? 10.769 1.091 12.010 1.00 98.44 266 TYR A O 1
ATOM 1946 N N . GLN A 1 267 ? 11.177 -0.382 13.651 1.00 97.44 267 GLN A N 1
ATOM 1947 C CA . GLN A 1 267 ? 12.579 -0.645 13.314 1.00 97.44 267 GLN A CA 1
ATOM 1948 C C . GLN A 1 267 ? 12.902 -2.102 13.693 1.00 97.44 267 GLN A C 1
ATOM 1950 O O . GLN A 1 267 ? 13.158 -2.353 14.875 1.00 97.44 267 GLN A O 1
ATOM 1955 N N . PRO A 1 268 ? 12.915 -3.053 12.736 1.00 95.38 268 PRO A N 1
ATOM 1956 C CA . PRO A 1 268 ? 13.237 -4.447 13.021 1.00 95.38 268 PRO A CA 1
ATOM 1957 C C . PRO A 1 268 ? 14.557 -4.603 13.774 1.00 95.38 268 PRO A C 1
ATOM 1959 O O . PRO A 1 268 ? 15.532 -3.871 13.549 1.00 95.38 268 PRO A O 1
ATOM 1962 N N . SER A 1 269 ? 14.599 -5.579 14.678 1.00 92.81 269 SER A N 1
ATOM 1963 C CA . SER A 1 269 ? 15.783 -5.818 15.499 1.00 92.81 269 SER A CA 1
ATOM 1964 C C . SER A 1 269 ? 16.984 -6.298 14.663 1.00 92.81 269 SER A C 1
ATOM 1966 O O . SER A 1 269 ? 16.850 -6.835 13.566 1.00 92.81 269 SER A O 1
ATOM 1968 N N . GLY A 1 270 ? 18.203 -6.075 15.162 1.00 93.44 270 GLY A N 1
ATOM 1969 C CA . GLY A 1 270 ? 19.435 -6.554 14.515 1.00 93.44 270 GLY A CA 1
ATOM 1970 C C . GLY A 1 270 ? 19.922 -5.756 13.294 1.00 93.44 270 GLY A C 1
ATOM 1971 O O . GLY A 1 270 ? 21.025 -6.021 12.812 1.00 93.44 270 GLY A O 1
ATOM 1972 N N . LEU A 1 271 ? 19.175 -4.755 12.818 1.00 95.69 271 LEU A N 1
ATOM 1973 C CA . LEU A 1 271 ? 19.599 -3.911 11.697 1.00 95.69 271 LEU A CA 1
ATOM 1974 C C . LEU A 1 271 ? 20.766 -2.975 12.062 1.00 95.69 271 LEU A C 1
ATOM 1976 O O . LEU A 1 271 ? 20.830 -2.389 13.142 1.00 95.69 271 LEU A O 1
ATOM 1980 N N . SER A 1 272 ? 21.680 -2.776 11.109 1.00 95.50 272 SER A N 1
ATOM 1981 C CA . SER A 1 272 ? 22.780 -1.798 11.195 1.00 95.50 272 SER A CA 1
ATOM 1982 C C . SER A 1 272 ? 22.409 -0.415 10.635 1.00 95.50 272 SER A C 1
ATOM 1984 O O . SER A 1 272 ? 23.257 0.475 10.538 1.00 95.50 272 SER A O 1
ATOM 1986 N N . PHE A 1 273 ? 21.143 -0.235 10.256 1.00 95.75 273 PHE A N 1
ATOM 1987 C CA . PHE A 1 273 ? 20.589 0.947 9.608 1.00 95.75 273 PHE A CA 1
ATOM 1988 C C . PHE A 1 273 ? 19.128 1.164 10.033 1.00 95.75 273 PHE A C 1
ATOM 1990 O O . PHE A 1 273 ? 18.446 0.185 10.321 1.00 95.75 273 PHE A O 1
ATOM 1997 N N . PRO A 1 274 ? 18.612 2.409 10.027 1.00 95.88 274 PRO A N 1
ATOM 1998 C CA . PRO A 1 274 ? 17.181 2.643 10.180 1.00 95.88 274 PRO A CA 1
ATOM 1999 C C . PRO A 1 274 ? 16.398 2.121 8.965 1.00 95.88 274 PRO A C 1
ATOM 2001 O O . PRO A 1 274 ? 16.744 2.426 7.817 1.00 95.88 274 PRO A O 1
ATOM 2004 N N . ALA A 1 275 ? 15.353 1.342 9.240 1.00 97.38 275 ALA A N 1
ATOM 2005 C CA . ALA A 1 275 ? 14.451 0.725 8.275 1.00 97.38 275 ALA A CA 1
ATOM 2006 C C . ALA A 1 275 ? 13.458 1.732 7.692 1.00 97.38 275 ALA A C 1
ATOM 2008 O O . ALA A 1 275 ? 13.412 1.913 6.475 1.00 97.38 275 ALA A O 1
ATOM 2009 N N . TRP A 1 276 ? 12.717 2.421 8.560 1.00 97.94 276 TRP A N 1
ATOM 2010 C CA . TRP A 1 276 ? 11.638 3.343 8.198 1.00 97.94 276 TRP A CA 1
ATOM 2011 C C . TRP A 1 276 ? 11.951 4.782 8.642 1.00 97.94 276 TRP A C 1
ATOM 2013 O O . TRP A 1 276 ? 12.792 4.962 9.530 1.00 97.94 276 TRP A O 1
ATOM 2023 N N . PRO A 1 277 ? 11.305 5.812 8.053 1.00 97.44 277 PRO A N 1
ATOM 2024 C CA . PRO A 1 277 ? 10.393 5.749 6.905 1.00 97.44 277 PRO A CA 1
ATOM 2025 C C . PRO A 1 277 ? 11.134 5.661 5.552 1.00 97.44 277 PRO A C 1
ATOM 2027 O O . PRO A 1 277 ? 12.362 5.778 5.480 1.00 97.44 277 PRO A O 1
ATOM 2030 N N . ARG A 1 278 ? 10.377 5.473 4.464 1.00 95.00 278 ARG A N 1
ATOM 2031 C CA . ARG A 1 278 ? 10.861 5.417 3.072 1.00 95.00 278 ARG A CA 1
ATOM 2032 C C . ARG A 1 278 ? 10.157 6.447 2.192 1.00 95.00 278 ARG A C 1
ATOM 2034 O O . ARG A 1 278 ? 8.994 6.747 2.410 1.00 95.00 278 ARG A O 1
ATOM 2041 N N . TYR A 1 279 ? 10.779 7.011 1.165 1.00 93.00 279 TYR A N 1
ATOM 2042 C CA . TYR A 1 279 ? 12.183 6.863 0.779 1.00 93.00 279 TYR A CA 1
ATOM 2043 C C . TYR A 1 279 ? 13.121 7.739 1.622 1.00 93.00 279 TYR A C 1
ATOM 2045 O O . TYR A 1 279 ? 12.698 8.711 2.248 1.00 93.00 279 TYR A O 1
ATOM 2053 N N . ASN A 1 280 ? 14.412 7.413 1.621 1.00 92.19 280 ASN A N 1
ATOM 2054 C CA . ASN A 1 280 ? 15.464 8.213 2.241 1.00 92.19 280 ASN A CA 1
ATOM 2055 C C . ASN A 1 280 ? 16.708 8.305 1.343 1.00 92.19 280 ASN A C 1
ATOM 2057 O O . ASN A 1 280 ? 17.062 7.377 0.628 1.00 92.19 280 ASN A O 1
ATOM 2061 N N . ASN A 1 281 ? 17.443 9.414 1.419 1.00 92.62 281 ASN A N 1
ATOM 2062 C CA . ASN A 1 281 ? 18.659 9.613 0.622 1.00 92.62 281 ASN A CA 1
ATOM 2063 C C . ASN A 1 281 ? 19.940 9.165 1.355 1.00 92.62 281 ASN A C 1
ATOM 2065 O O . ASN A 1 281 ? 20.956 9.864 1.339 1.00 92.62 281 ASN A O 1
ATOM 2069 N N . ARG A 1 282 ? 19.892 8.024 2.054 1.00 93.25 282 ARG A N 1
ATOM 2070 C CA . ARG A 1 282 ? 21.082 7.413 2.670 1.00 93.25 282 ARG A CA 1
ATOM 2071 C C . ARG A 1 282 ? 21.809 6.546 1.640 1.00 93.25 282 ARG A C 1
ATOM 2073 O O . ARG A 1 282 ? 21.172 5.948 0.780 1.00 93.25 282 ARG A O 1
ATOM 2080 N N . THR A 1 283 ? 23.132 6.467 1.749 1.00 93.12 283 THR A N 1
ATOM 2081 C CA . THR A 1 283 ? 23.984 5.564 0.958 1.00 93.12 283 THR A CA 1
ATOM 2082 C C . THR A 1 283 ? 24.403 4.344 1.780 1.00 93.12 283 THR A C 1
ATOM 2084 O O . THR A 1 283 ? 24.441 4.398 3.013 1.00 93.12 283 THR A O 1
ATOM 2087 N N . GLY A 1 284 ? 24.773 3.260 1.099 1.00 92.50 284 GLY A N 1
ATOM 2088 C CA . GLY A 1 284 ? 25.153 1.992 1.710 1.00 92.50 284 GLY A CA 1
ATOM 2089 C C . GLY A 1 284 ? 23.948 1.148 2.121 1.00 92.50 284 GLY A C 1
ATOM 2090 O O . GLY A 1 284 ? 22.800 1.463 1.811 1.00 92.50 284 GLY A O 1
ATOM 2091 N N . THR A 1 285 ? 24.213 0.055 2.840 1.00 92.81 285 THR A N 1
ATOM 2092 C CA . THR A 1 285 ? 23.200 -0.946 3.201 1.00 92.81 285 THR A CA 1
ATOM 2093 C C . THR A 1 285 ? 21.954 -0.315 3.826 1.00 92.81 285 THR A C 1
ATOM 2095 O O . THR A 1 285 ? 22.028 0.437 4.804 1.00 92.81 285 THR A O 1
ATOM 2098 N N . GLY A 1 286 ? 20.799 -0.632 3.241 1.00 91.88 286 GLY A N 1
ATOM 2099 C CA . GLY A 1 286 ? 19.510 -0.122 3.690 1.00 91.88 286 GLY A CA 1
ATOM 2100 C C . GLY A 1 286 ? 19.244 1.347 3.365 1.00 91.88 286 GLY A C 1
ATOM 2101 O O . GLY A 1 286 ? 18.328 1.915 3.956 1.00 91.88 286 GLY A O 1
ATOM 2102 N N . GLY A 1 287 ? 20.022 1.981 2.489 1.00 92.75 287 GLY A N 1
ATOM 2103 C CA . GLY A 1 287 ? 19.716 3.275 1.880 1.00 92.75 287 GLY A CA 1
ATOM 2104 C C . GLY A 1 287 ? 19.124 3.134 0.474 1.00 92.75 287 GLY A C 1
ATOM 2105 O O . GLY A 1 287 ? 19.214 2.067 -0.132 1.00 92.75 287 GLY A O 1
ATOM 2106 N N . ASP A 1 288 ? 18.521 4.211 -0.033 1.00 92.38 288 ASP A N 1
ATOM 2107 C CA . ASP A 1 288 ? 17.933 4.240 -1.381 1.00 92.38 288 ASP A CA 1
ATOM 2108 C C . ASP A 1 288 ? 18.806 5.034 -2.386 1.00 92.38 288 ASP A C 1
ATOM 2110 O O . ASP A 1 288 ? 18.648 4.912 -3.598 1.00 92.38 288 ASP A O 1
ATOM 2114 N N . ALA A 1 289 ? 19.780 5.829 -1.915 1.00 90.81 289 ALA A N 1
ATOM 2115 C CA . ALA A 1 289 ? 20.517 6.785 -2.755 1.00 90.81 289 ALA A CA 1
ATOM 2116 C C . ALA A 1 289 ? 21.498 6.153 -3.764 1.00 90.81 289 ALA A C 1
ATOM 2118 O O . ALA A 1 289 ? 21.902 6.811 -4.724 1.00 90.81 289 ALA A O 1
ATOM 2119 N N . ASP A 1 290 ? 21.916 4.906 -3.546 1.00 87.31 290 ASP A N 1
ATOM 2120 C CA . ASP A 1 290 ? 22.801 4.146 -4.439 1.00 87.31 290 ASP A CA 1
ATOM 2121 C C . ASP A 1 290 ? 22.053 3.148 -5.340 1.00 87.31 290 ASP A C 1
ATOM 2123 O O . ASP A 1 290 ? 22.642 2.603 -6.278 1.00 87.31 290 ASP A O 1
ATOM 2127 N N . ARG A 1 291 ? 20.740 2.973 -5.146 1.00 87.75 291 ARG A N 1
ATOM 2128 C CA . ARG A 1 291 ? 19.874 2.158 -6.006 1.00 87.75 291 ARG A CA 1
ATOM 2129 C C . ARG A 1 291 ? 19.560 2.929 -7.294 1.00 87.75 291 ARG A C 1
ATOM 2131 O O . ARG A 1 291 ? 18.483 3.481 -7.441 1.00 87.75 291 ARG A O 1
ATOM 2138 N N . ASN A 1 292 ? 20.499 3.014 -8.236 1.00 83.75 292 ASN A N 1
ATOM 2139 C CA . ASN A 1 292 ? 20.330 3.527 -9.617 1.00 83.75 292 ASN A CA 1
ATOM 2140 C C . ASN A 1 292 ? 19.651 4.911 -9.825 1.00 83.75 292 ASN A C 1
ATOM 2142 O O . ASN A 1 292 ? 19.311 5.258 -10.953 1.00 83.75 292 ASN A O 1
ATOM 2146 N N . GLY A 1 293 ? 19.436 5.716 -8.780 1.00 75.56 293 GLY A N 1
ATOM 2147 C CA . GLY A 1 293 ? 19.009 7.121 -8.862 1.00 75.56 293 GLY A CA 1
ATOM 2148 C C . GLY A 1 293 ? 17.597 7.423 -9.401 1.00 75.56 293 GLY A C 1
ATOM 2149 O O . GLY A 1 293 ? 17.257 8.600 -9.513 1.00 75.56 293 GLY A O 1
ATOM 2150 N N . GLN A 1 294 ? 16.779 6.421 -9.738 1.00 77.12 294 GLN A N 1
ATOM 2151 C CA . GLN A 1 294 ? 15.417 6.582 -10.282 1.00 77.12 294 GLN A CA 1
ATOM 2152 C C . GLN A 1 294 ? 14.398 5.765 -9.465 1.00 77.12 294 GLN A C 1
ATOM 2154 O O . GLN A 1 294 ? 14.757 4.741 -8.890 1.00 77.12 294 GLN A O 1
ATOM 2159 N N . GLY A 1 295 ? 13.143 6.219 -9.380 1.00 78.19 295 GLY A N 1
ATOM 2160 C CA . GLY A 1 295 ? 12.044 5.503 -8.706 1.00 78.19 295 GLY A CA 1
ATOM 2161 C C . GLY A 1 295 ? 11.969 5.580 -7.174 1.00 78.19 295 GLY A C 1
ATOM 2162 O O . GLY A 1 295 ? 10.999 5.128 -6.576 1.00 78.19 295 GLY A O 1
ATOM 2163 N N . HIS A 1 296 ? 12.973 6.153 -6.502 1.00 84.25 296 HIS A N 1
ATOM 2164 C CA . HIS A 1 296 ? 13.039 6.234 -5.029 1.00 84.25 296 HIS A CA 1
ATOM 2165 C C . HIS A 1 296 ? 12.878 7.671 -4.500 1.00 84.25 296 HIS A C 1
ATOM 2167 O O . HIS A 1 296 ? 13.666 8.137 -3.676 1.00 84.25 296 HIS A O 1
ATOM 2173 N N . SER A 1 297 ? 11.906 8.439 -5.015 1.00 79.56 297 SER A N 1
ATOM 2174 C CA . SER A 1 297 ? 11.717 9.843 -4.605 1.00 79.56 297 SER A CA 1
ATOM 2175 C C . SER A 1 297 ? 10.380 10.469 -5.027 1.00 79.56 297 SER A C 1
ATOM 2177 O O . SER A 1 297 ? 10.029 10.445 -6.195 1.00 79.56 297 SER A O 1
ATOM 2179 N N . GLY A 1 298 ? 9.743 11.227 -4.129 1.00 62.41 298 GLY A N 1
ATOM 2180 C CA . GLY A 1 298 ? 9.104 12.515 -4.464 1.00 62.41 298 GLY A CA 1
ATOM 2181 C C . GLY A 1 298 ? 7.800 12.572 -5.282 1.00 62.41 298 GLY A C 1
ATOM 2182 O O . GLY A 1 298 ? 7.381 13.682 -5.593 1.00 62.41 298 GLY A O 1
ATOM 2183 N N . TYR A 1 299 ? 7.136 11.464 -5.624 1.00 81.88 299 TYR A N 1
ATOM 2184 C CA . TYR A 1 299 ? 5.850 11.517 -6.354 1.00 81.88 299 TYR A CA 1
ATOM 2185 C C . TYR A 1 299 ? 4.582 11.506 -5.476 1.00 81.88 299 TYR A C 1
ATOM 2187 O O . TYR A 1 299 ? 3.562 12.048 -5.886 1.00 81.88 299 TYR A O 1
ATOM 2195 N N . GLY A 1 300 ? 4.658 11.001 -4.240 1.00 89.06 300 GLY A N 1
ATOM 2196 C CA . GLY A 1 300 ? 3.548 10.977 -3.280 1.00 89.06 300 GLY A CA 1
ATOM 2197 C C . GLY A 1 300 ? 2.527 9.868 -3.549 1.00 89.06 300 GLY A C 1
ATOM 2198 O O . GLY A 1 300 ? 2.527 9.247 -4.605 1.00 89.06 300 GLY A O 1
ATOM 2199 N N . CYS A 1 301 ? 1.660 9.610 -2.574 1.00 91.62 301 CYS A N 1
ATOM 2200 C CA . CYS A 1 301 ? 0.530 8.683 -2.671 1.00 91.62 301 CYS A CA 1
ATOM 2201 C C . CYS A 1 301 ? -0.772 9.492 -2.624 1.00 91.62 301 CYS A C 1
ATOM 2203 O O . CYS A 1 301 ? -0.919 10.357 -1.759 1.00 91.62 301 CYS A O 1
ATOM 2205 N N . TYR A 1 302 ? -1.707 9.247 -3.544 1.00 85.12 302 TYR A N 1
ATOM 2206 C CA . TYR A 1 302 ? -2.938 10.040 -3.675 1.00 85.12 302 TYR A CA 1
ATOM 2207 C C . TYR A 1 302 ? -4.179 9.334 -3.118 1.00 85.12 302 TYR A C 1
ATOM 2209 O O . TYR A 1 302 ? -5.143 9.991 -2.739 1.00 85.12 302 TYR A O 1
ATOM 2217 N N . GLY A 1 303 ? -4.201 8.014 -3.037 1.00 77.50 303 GLY A N 1
ATOM 2218 C CA . GLY A 1 303 ? -5.351 7.256 -2.562 1.00 77.50 303 GLY A CA 1
ATOM 2219 C C . GLY A 1 303 ? -4.951 6.047 -1.733 1.00 77.50 303 GLY A C 1
ATOM 2220 O O . GLY A 1 303 ? -3.878 5.993 -1.133 1.00 77.50 303 GLY A O 1
ATOM 2221 N N . LEU A 1 304 ? -5.849 5.068 -1.741 1.00 80.62 304 LEU A N 1
ATOM 2222 C CA . LEU A 1 304 ? -5.608 3.702 -1.299 1.00 80.62 304 LEU A CA 1
ATOM 2223 C C . LEU A 1 304 ? -4.434 3.112 -2.087 1.00 80.62 304 LEU A C 1
ATOM 2225 O O . LEU A 1 304 ? -4.619 2.599 -3.182 1.00 80.62 304 LEU A O 1
ATOM 2229 N N . ASN A 1 305 ? -3.223 3.252 -1.557 1.00 90.44 305 ASN A N 1
ATOM 2230 C CA . ASN A 1 305 ? -1.983 2.980 -2.282 1.00 90.44 305 ASN A CA 1
ATOM 2231 C C . ASN A 1 305 ? -1.044 2.025 -1.524 1.00 90.44 305 ASN A C 1
ATOM 2233 O O . ASN A 1 305 ? 0.165 2.076 -1.722 1.00 90.44 305 ASN A O 1
ATOM 2237 N N . VAL A 1 306 ? -1.562 1.184 -0.626 1.00 94.38 306 VAL A N 1
ATOM 2238 C CA . VAL A 1 306 ? -0.752 0.236 0.153 1.00 94.38 306 VAL A CA 1
ATOM 2239 C C . VAL A 1 306 ? -1.465 -1.102 0.320 1.00 94.38 306 VAL A C 1
ATOM 2241 O O . VAL A 1 306 ? -2.678 -1.131 0.516 1.00 94.38 306 VAL A O 1
ATOM 2244 N N . ALA A 1 307 ? -0.699 -2.188 0.249 1.00 95.25 307 ALA A N 1
ATOM 2245 C CA . ALA A 1 307 ? -1.097 -3.537 0.632 1.00 95.25 307 ALA A CA 1
ATOM 2246 C C . ALA A 1 307 ? 0.068 -4.253 1.319 1.00 95.25 307 ALA A C 1
ATOM 2248 O O . ALA A 1 307 ? 1.222 -3.841 1.184 1.00 95.25 307 ALA A O 1
ATOM 2249 N N . ILE A 1 308 ? -0.257 -5.316 2.051 1.00 96.19 308 ILE A N 1
ATOM 2250 C CA . ILE A 1 308 ? 0.690 -6.104 2.836 1.00 96.19 308 ILE A CA 1
ATOM 2251 C C . ILE A 1 308 ? 0.467 -7.588 2.545 1.00 96.19 308 ILE A C 1
ATOM 2253 O O . ILE A 1 308 ? -0.680 -8.021 2.436 1.00 96.19 308 ILE A O 1
ATOM 2257 N N . GLY A 1 309 ? 1.543 -8.359 2.415 1.00 95.31 309 GLY A N 1
ATOM 2258 C CA . GLY A 1 309 ? 1.480 -9.805 2.229 1.00 95.31 309 GLY A CA 1
ATOM 2259 C C . GLY A 1 309 ? 2.775 -10.383 1.664 1.00 95.31 309 GLY A C 1
ATOM 2260 O O . GLY A 1 309 ? 3.494 -9.704 0.941 1.00 95.31 309 GLY A O 1
ATOM 2261 N N . ASN A 1 310 ? 3.035 -11.649 1.984 1.00 95.62 310 ASN A N 1
ATOM 2262 C CA . ASN A 1 310 ? 4.186 -12.418 1.511 1.00 95.62 310 ASN A CA 1
ATOM 2263 C C . ASN A 1 310 ? 4.178 -12.543 -0.017 1.00 95.62 310 ASN A C 1
ATOM 2265 O O . ASN A 1 310 ? 3.202 -13.044 -0.588 1.00 95.62 310 ASN A O 1
ATOM 2269 N N . ILE A 1 311 ? 5.269 -12.125 -0.657 1.00 96.88 311 ILE A N 1
ATOM 2270 C CA . ILE A 1 311 ? 5.497 -12.277 -2.096 1.00 96.88 311 ILE A CA 1
ATOM 2271 C C . ILE A 1 311 ? 6.829 -12.965 -2.433 1.00 96.88 311 ILE A C 1
ATOM 2273 O O . ILE A 1 311 ? 7.183 -12.991 -3.614 1.00 96.88 311 ILE A O 1
ATOM 2277 N N . ASP A 1 312 ? 7.610 -13.479 -1.473 1.00 95.31 312 ASP A N 1
ATOM 2278 C CA . ASP A 1 312 ? 8.939 -14.032 -1.792 1.00 95.31 312 ASP A CA 1
ATOM 2279 C C . ASP A 1 312 ? 9.465 -15.257 -1.011 1.00 95.31 312 ASP A C 1
ATOM 2281 O O . ASP A 1 312 ? 10.650 -15.574 -1.098 1.00 95.31 312 ASP A O 1
ATOM 2285 N N . ASP A 1 313 ? 8.564 -16.070 -0.446 1.00 91.50 313 ASP A N 1
ATOM 2286 C CA . ASP A 1 313 ? 8.849 -17.385 0.176 1.00 91.50 313 ASP A CA 1
ATOM 2287 C C . ASP A 1 313 ? 9.569 -17.361 1.551 1.00 91.50 313 ASP A C 1
ATOM 2289 O O . ASP A 1 313 ? 10.019 -18.422 1.999 1.00 91.50 313 ASP A O 1
ATOM 2293 N N . ASP A 1 314 ? 9.659 -16.222 2.251 1.00 93.19 314 ASP A N 1
ATOM 2294 C CA . ASP A 1 314 ? 9.971 -16.191 3.697 1.00 93.19 314 ASP A CA 1
ATOM 2295 C C . ASP A 1 314 ? 8.731 -15.893 4.566 1.00 93.19 314 ASP A C 1
ATOM 2297 O O . ASP A 1 314 ? 7.631 -15.777 4.035 1.00 93.19 314 ASP A O 1
ATOM 2301 N N . ASP A 1 315 ? 8.860 -15.929 5.897 1.00 91.31 315 ASP A N 1
ATOM 2302 C CA . ASP A 1 315 ? 7.717 -15.766 6.815 1.00 91.31 315 ASP A CA 1
ATOM 2303 C C . ASP A 1 315 ? 7.359 -14.283 7.068 1.00 91.31 315 ASP A C 1
ATOM 2305 O O . ASP A 1 315 ? 6.263 -14.009 7.560 1.00 91.31 315 ASP A O 1
ATOM 2309 N N . ASP A 1 316 ? 8.246 -13.341 6.711 1.00 94.38 316 ASP A N 1
ATOM 2310 C CA . ASP A 1 316 ? 8.001 -11.900 6.844 1.00 94.38 316 ASP A CA 1
ATOM 2311 C C . ASP A 1 316 ? 6.962 -11.446 5.793 1.00 94.38 316 ASP A C 1
ATOM 2313 O O . ASP A 1 316 ? 6.784 -12.058 4.735 1.00 94.38 316 ASP A O 1
ATOM 2317 N N . LEU A 1 317 ? 6.264 -10.337 6.055 1.00 96.94 317 LEU A N 1
ATOM 2318 C CA . LEU A 1 317 ? 5.327 -9.755 5.092 1.00 96.94 317 LEU A CA 1
ATOM 2319 C C . LEU A 1 317 ? 5.907 -8.531 4.375 1.00 96.94 317 LEU A C 1
ATOM 2321 O O . LEU A 1 317 ? 6.365 -7.561 4.987 1.00 96.94 317 LEU A O 1
ATOM 2325 N N . GLU A 1 318 ? 5.790 -8.523 3.047 1.00 97.81 318 GLU A N 1
ATOM 2326 C CA . GLU A 1 318 ? 6.165 -7.373 2.230 1.00 97.81 318 GLU A CA 1
ATOM 2327 C C . GLU A 1 318 ? 5.103 -6.281 2.232 1.00 97.81 318 GLU A C 1
ATOM 2329 O O . GLU A 1 318 ? 3.900 -6.525 2.335 1.00 97.81 318 GLU A O 1
ATOM 2334 N N . ILE A 1 319 ? 5.570 -5.055 2.010 1.00 97.88 319 ILE A N 1
ATOM 2335 C CA . ILE A 1 319 ? 4.741 -3.867 1.843 1.00 97.88 319 ILE A CA 1
ATOM 2336 C C . ILE A 1 319 ? 4.811 -3.431 0.382 1.00 97.88 319 ILE A C 1
ATOM 2338 O O . ILE A 1 319 ? 5.872 -3.042 -0.113 1.00 97.88 319 ILE A O 1
ATOM 2342 N N . ILE A 1 320 ? 3.673 -3.457 -0.310 1.00 97.38 320 ILE A N 1
ATOM 2343 C CA . ILE A 1 320 ? 3.559 -3.047 -1.710 1.00 97.38 320 ILE A CA 1
ATOM 2344 C C . ILE A 1 320 ? 2.870 -1.682 -1.747 1.00 97.38 320 ILE A C 1
ATOM 2346 O O . ILE A 1 320 ? 1.801 -1.502 -1.163 1.00 97.38 320 ILE A O 1
ATOM 2350 N N . VAL A 1 321 ? 3.470 -0.719 -2.450 1.00 95.50 321 VAL A N 1
ATOM 2351 C CA . VAL A 1 321 ? 3.006 0.672 -2.530 1.00 95.50 321 VAL A CA 1
ATOM 2352 C C . VAL A 1 321 ? 2.888 1.129 -3.981 1.00 95.50 321 VAL A C 1
ATOM 2354 O O . VAL A 1 321 ? 3.795 0.921 -4.789 1.00 95.50 321 VAL A O 1
ATOM 2357 N N . THR A 1 322 ? 1.776 1.786 -4.302 1.00 93.50 322 THR A N 1
ATOM 2358 C CA . THR A 1 322 ? 1.587 2.543 -5.550 1.00 93.50 322 THR A CA 1
ATOM 2359 C C . THR A 1 322 ? 1.707 4.045 -5.284 1.00 93.50 322 THR A C 1
ATOM 2361 O O . THR A 1 322 ? 1.632 4.493 -4.144 1.00 93.50 322 THR A O 1
ATOM 2364 N N . TYR A 1 323 ? 1.939 4.853 -6.314 1.00 90.62 323 TYR A N 1
ATOM 2365 C CA . TYR A 1 323 ? 2.177 6.294 -6.155 1.00 90.62 323 TYR A CA 1
ATOM 2366 C C . TYR A 1 323 ? 1.330 7.098 -7.144 1.00 90.62 323 TYR A C 1
ATOM 2368 O O . TYR A 1 323 ? 0.701 6.530 -8.038 1.00 90.62 323 TYR A O 1
ATOM 2376 N N . ASP A 1 324 ? 1.339 8.428 -7.022 1.00 89.38 324 ASP A N 1
ATOM 2377 C CA . ASP A 1 324 ? 0.765 9.354 -8.009 1.00 89.38 324 ASP A CA 1
ATOM 2378 C C . ASP A 1 324 ? 1.651 9.454 -9.273 1.00 89.38 324 ASP A C 1
ATOM 2380 O O . ASP A 1 324 ? 2.110 10.524 -9.681 1.00 89.38 324 ASP A O 1
ATOM 2384 N N . ASN A 1 325 ? 1.997 8.290 -9.834 1.00 87.44 325 ASN A N 1
ATOM 2385 C CA . ASN A 1 325 ? 2.852 8.108 -11.000 1.00 87.44 325 ASN A CA 1
ATOM 2386 C C . ASN A 1 325 ? 2.613 6.728 -11.670 1.00 87.44 325 ASN A C 1
ATOM 2388 O O . ASN A 1 325 ? 1.549 6.115 -11.550 1.00 87.44 325 ASN A O 1
ATOM 2392 N N . HIS A 1 326 ? 3.611 6.252 -12.418 1.00 90.44 326 HIS A N 1
ATOM 2393 C CA . HIS A 1 326 ? 3.569 5.047 -13.250 1.00 90.44 326 HIS A CA 1
ATOM 2394 C C . HIS A 1 326 ? 4.334 3.843 -12.655 1.00 90.44 326 HIS A C 1
ATOM 2396 O O . HIS A 1 326 ? 4.555 2.842 -13.344 1.00 90.44 326 HIS A O 1
ATOM 2402 N N . GLU A 1 327 ? 4.740 3.941 -11.386 1.00 89.44 327 GLU A N 1
ATOM 2403 C CA . GLU A 1 327 ? 5.598 3.003 -10.658 1.00 89.44 327 GLU A CA 1
ATOM 2404 C C . GLU A 1 327 ? 4.810 2.278 -9.547 1.00 89.44 327 GLU A C 1
ATOM 2406 O O . GLU A 1 327 ? 3.866 2.810 -8.956 1.00 89.44 327 GLU A O 1
ATOM 2411 N N . ILE A 1 328 ? 5.239 1.055 -9.237 1.00 93.69 328 ILE A N 1
ATOM 2412 C CA . ILE A 1 328 ? 4.779 0.249 -8.102 1.00 93.69 328 ILE A CA 1
ATOM 2413 C C . ILE A 1 328 ? 6.022 -0.293 -7.396 1.00 93.69 328 ILE A C 1
ATOM 2415 O O . ILE A 1 328 ? 6.918 -0.807 -8.057 1.00 93.69 328 ILE A O 1
ATOM 2419 N N . GLN A 1 329 ? 6.114 -0.160 -6.075 1.00 94.19 329 GLN A N 1
ATOM 2420 C CA . GLN A 1 329 ? 7.262 -0.621 -5.289 1.00 94.19 329 GLN A CA 1
ATOM 2421 C C . GLN A 1 329 ? 6.853 -1.750 -4.349 1.00 94.19 329 GLN A C 1
ATOM 2423 O O . GLN A 1 329 ? 5.767 -1.708 -3.781 1.00 94.19 329 GLN A O 1
ATOM 2428 N N . ALA A 1 330 ? 7.756 -2.703 -4.132 1.00 96.88 330 ALA A N 1
ATOM 2429 C CA . ALA A 1 330 ? 7.688 -3.649 -3.026 1.00 96.88 330 ALA A CA 1
ATOM 2430 C C . ALA A 1 330 ? 8.863 -3.400 -2.067 1.00 96.88 330 ALA A C 1
ATOM 2432 O O . ALA A 1 330 ? 9.995 -3.172 -2.506 1.00 96.88 330 ALA A O 1
ATOM 2433 N N . PHE A 1 331 ? 8.598 -3.437 -0.765 1.00 97.44 331 PHE A N 1
ATOM 2434 C CA . PHE A 1 331 ? 9.587 -3.306 0.299 1.00 97.44 331 PHE A CA 1
ATOM 2435 C C . PHE A 1 331 ? 9.560 -4.543 1.189 1.00 97.44 331 PHE A C 1
ATOM 2437 O O . PHE A 1 331 ? 8.485 -4.980 1.598 1.00 97.44 331 PHE A O 1
ATOM 2444 N N . LYS A 1 332 ? 10.745 -5.023 1.572 1.00 97.31 332 LYS A N 1
ATOM 2445 C CA . LYS A 1 332 ? 10.891 -5.877 2.751 1.00 97.31 332 LYS A CA 1
ATOM 2446 C C . LYS A 1 332 ? 10.489 -5.120 4.013 1.00 97.31 332 LYS A C 1
ATOM 2448 O O . LYS A 1 332 ? 10.621 -3.896 4.080 1.00 97.31 332 LYS A O 1
ATOM 2453 N N . ILE A 1 333 ? 10.125 -5.865 5.051 1.00 95.88 333 ILE A N 1
ATOM 2454 C CA . ILE A 1 333 ? 9.841 -5.366 6.403 1.00 95.88 333 ILE A CA 1
ATOM 2455 C C . ILE A 1 333 ? 10.919 -4.414 6.969 1.00 95.88 333 ILE A C 1
ATOM 2457 O O . ILE A 1 333 ? 10.622 -3.439 7.658 1.00 95.88 333 ILE A O 1
ATOM 2461 N N . ASN A 1 334 ? 12.189 -4.618 6.608 1.00 96.31 334 ASN A N 1
ATOM 2462 C CA . ASN A 1 334 ? 13.319 -3.747 6.962 1.00 96.31 334 ASN A CA 1
ATOM 2463 C C . ASN A 1 334 ? 13.435 -2.460 6.106 1.00 96.31 334 ASN A C 1
ATOM 2465 O O . ASN A 1 334 ? 14.451 -1.758 6.159 1.00 96.31 334 ASN A O 1
ATOM 2469 N N . GLY A 1 335 ? 12.415 -2.142 5.310 1.00 96.00 335 GLY A N 1
ATOM 2470 C CA . GLY A 1 335 ? 12.335 -0.975 4.435 1.00 96.00 335 GLY A CA 1
ATOM 2471 C C . GLY A 1 335 ? 13.201 -1.051 3.175 1.00 96.00 335 GLY A C 1
ATOM 2472 O O . GLY A 1 335 ? 13.234 -0.091 2.406 1.00 96.00 335 GLY A O 1
ATOM 2473 N N . VAL A 1 336 ? 13.922 -2.147 2.926 1.00 95.38 336 VAL A N 1
ATOM 2474 C CA . VAL A 1 336 ? 14.707 -2.298 1.694 1.00 95.38 336 VAL A CA 1
ATOM 2475 C C . VAL A 1 336 ? 13.772 -2.585 0.521 1.00 95.38 336 VAL A C 1
ATOM 2477 O O . VAL A 1 336 ? 13.056 -3.582 0.518 1.00 95.38 336 VAL A O 1
ATOM 2480 N N . ALA A 1 337 ? 13.814 -1.733 -0.507 1.00 95.50 337 ALA A N 1
ATOM 2481 C CA . ALA A 1 337 ? 13.112 -1.982 -1.765 1.00 95.50 337 ALA A CA 1
ATOM 2482 C C . ALA A 1 337 ? 13.603 -3.289 -2.419 1.00 95.50 337 ALA A C 1
ATOM 2484 O O . ALA A 1 337 ? 14.818 -3.485 -2.564 1.00 95.50 337 ALA A O 1
ATOM 2485 N N . ILE A 1 338 ? 12.670 -4.150 -2.825 1.00 96.62 338 ILE A N 1
ATOM 2486 C CA . ILE A 1 338 ? 12.932 -5.480 -3.386 1.00 96.62 338 ILE A CA 1
ATOM 2487 C C . ILE A 1 338 ? 13.405 -5.372 -4.834 1.00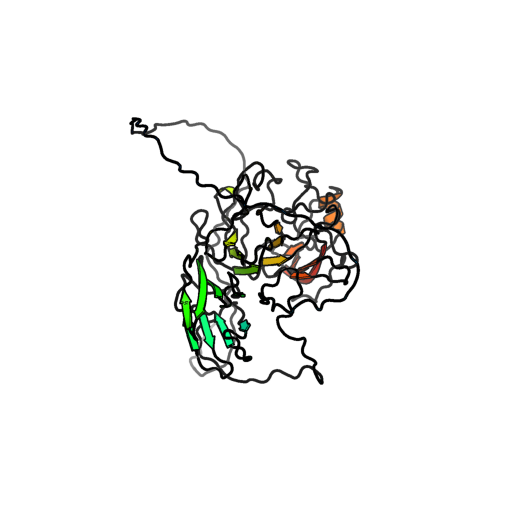 96.62 338 ILE A C 1
ATOM 2489 O O . ILE A 1 338 ? 12.817 -4.665 -5.656 1.00 96.62 338 ILE A O 1
ATOM 2493 N N . ASP A 1 339 ? 14.474 -6.094 -5.163 1.00 96.50 339 ASP A N 1
ATOM 2494 C CA . ASP A 1 339 ? 14.944 -6.202 -6.540 1.00 96.50 339 ASP A CA 1
ATOM 2495 C C . ASP A 1 339 ? 13.888 -6.896 -7.422 1.00 96.50 339 ASP A C 1
ATOM 2497 O O . ASP A 1 339 ? 13.410 -7.989 -7.106 1.00 96.50 339 ASP A O 1
ATOM 2501 N N . ALA A 1 340 ? 13.589 -6.308 -8.580 1.00 97.69 340 ALA A N 1
ATOM 2502 C CA . ALA A 1 340 ? 12.867 -6.990 -9.649 1.00 97.69 340 ALA A CA 1
ATOM 2503 C C . ALA A 1 340 ? 13.737 -8.113 -10.251 1.00 97.69 340 ALA A C 1
ATOM 2505 O O . ALA A 1 340 ? 14.906 -8.280 -9.893 1.00 97.69 340 ALA A O 1
ATOM 2506 N N . SER A 1 341 ? 13.204 -8.909 -11.177 1.00 98.25 341 SER A N 1
ATOM 2507 C CA . SER A 1 341 ? 13.974 -9.939 -11.882 1.00 98.25 341 SER A CA 1
ATOM 2508 C C . SER A 1 341 ? 15.270 -9.358 -12.463 1.00 98.25 341 SER A C 1
ATOM 2510 O O . SER A 1 341 ? 15.305 -8.208 -12.900 1.00 98.25 341 SER A O 1
ATOM 2512 N N . SER A 1 342 ? 16.341 -10.156 -12.517 1.00 97.56 342 SER A N 1
ATOM 2513 C CA . SER A 1 342 ? 17.583 -9.785 -13.217 1.00 97.56 342 SER A CA 1
ATOM 2514 C C . SER A 1 342 ? 17.375 -9.501 -14.714 1.00 97.56 342 SER A C 1
ATOM 2516 O O . SER A 1 342 ? 18.257 -8.939 -15.359 1.00 97.56 342 SER A O 1
ATOM 2518 N N . TRP A 1 343 ? 16.197 -9.836 -15.249 1.00 97.88 343 TRP A N 1
ATOM 2519 C CA . TRP A 1 343 ? 15.704 -9.410 -16.555 1.00 97.88 343 TRP A CA 1
ATOM 2520 C C . TRP A 1 343 ? 15.554 -7.881 -16.681 1.00 97.88 343 TRP A C 1
ATOM 2522 O O . TRP A 1 343 ? 15.864 -7.336 -17.740 1.00 97.88 343 TRP A O 1
ATOM 2532 N N . PHE A 1 344 ? 15.136 -7.187 -15.611 1.00 97.69 344 PHE A N 1
ATOM 2533 C CA . PHE A 1 344 ? 14.954 -5.732 -15.573 1.00 97.69 344 PHE A CA 1
ATOM 2534 C C . PHE A 1 344 ? 16.264 -5.017 -15.225 1.00 97.69 344 PHE A C 1
ATOM 2536 O O . PHE A 1 344 ? 16.704 -5.000 -14.069 1.00 97.69 344 PHE A O 1
ATOM 2543 N N . THR A 1 345 ? 16.866 -4.363 -16.217 1.00 97.38 345 THR A N 1
ATOM 2544 C CA . THR A 1 345 ? 18.095 -3.582 -16.037 1.00 97.38 345 THR A CA 1
ATOM 2545 C C . THR A 1 345 ? 17.954 -2.157 -16.563 1.00 97.38 345 THR A C 1
ATOM 2547 O O . THR A 1 345 ? 17.224 -1.894 -17.518 1.00 97.38 345 THR A O 1
ATOM 2550 N N . ASN A 1 346 ? 18.634 -1.208 -15.921 1.00 96.00 346 ASN A N 1
ATOM 2551 C CA . ASN A 1 346 ? 18.474 0.207 -16.231 1.00 96.00 346 ASN A CA 1
ATOM 2552 C C . ASN A 1 346 ? 19.126 0.550 -17.598 1.00 96.00 346 ASN A C 1
ATOM 2554 O O . ASN A 1 346 ? 20.301 0.226 -17.793 1.00 96.00 346 ASN A O 1
ATOM 2558 N N . PRO A 1 347 ? 18.406 1.197 -18.540 1.00 94.62 347 PRO A N 1
ATOM 2559 C CA . PRO A 1 347 ? 18.925 1.578 -19.861 1.00 94.62 347 PRO A CA 1
ATOM 2560 C C . PRO A 1 347 ? 19.609 2.960 -19.893 1.00 94.62 347 PRO A C 1
ATOM 2562 O O . PRO A 1 347 ? 20.134 3.381 -20.926 1.00 94.62 347 PRO A O 1
ATOM 2565 N N . SER A 1 348 ? 19.593 3.712 -18.788 1.00 92.12 348 SER A N 1
ATOM 2566 C CA . SER A 1 348 ? 20.280 5.001 -18.667 1.00 92.12 348 SER A CA 1
ATOM 2567 C C . SER A 1 348 ? 21.794 4.809 -18.691 1.00 92.12 348 SER A C 1
ATOM 2569 O O . SER A 1 348 ? 22.338 3.975 -17.972 1.00 92.12 348 SER A O 1
ATOM 2571 N N . SER A 1 349 ? 22.510 5.639 -19.451 1.00 92.00 349 SER A N 1
ATOM 2572 C CA . SER A 1 349 ? 23.965 5.521 -19.638 1.00 92.00 349 SER A CA 1
ATOM 2573 C C . SER A 1 349 ? 24.793 5.622 -18.349 1.00 92.00 349 SER A C 1
ATOM 2575 O O . SER A 1 349 ? 25.938 5.176 -18.332 1.00 92.00 349 SER A O 1
ATOM 2577 N N . GLN A 1 350 ? 24.233 6.187 -17.274 1.00 91.94 350 GLN A N 1
ATOM 2578 C CA . GLN A 1 350 ? 24.874 6.260 -15.957 1.00 91.94 350 GLN A CA 1
ATOM 2579 C C . GLN A 1 350 ? 24.797 4.939 -15.169 1.00 91.94 350 GLN A C 1
ATOM 2581 O O . GLN A 1 350 ? 25.670 4.677 -14.343 1.00 91.94 350 GLN A O 1
ATOM 2586 N N . PHE A 1 351 ? 23.774 4.119 -15.421 1.00 93.31 351 PHE A N 1
ATOM 2587 C CA . PHE A 1 351 ? 23.448 2.906 -14.659 1.00 93.31 351 PHE A CA 1
ATOM 2588 C C . PHE A 1 351 ? 23.278 1.681 -15.573 1.00 93.31 351 PHE A C 1
ATOM 2590 O O . PHE A 1 351 ? 22.612 0.717 -15.204 1.00 93.31 351 PHE A O 1
ATOM 2597 N N . LEU A 1 352 ? 23.850 1.742 -16.780 1.00 95.06 352 LEU A N 1
ATOM 2598 C CA . LEU A 1 352 ? 23.564 0.820 -17.875 1.00 95.06 352 LEU A CA 1
ATOM 2599 C C . LEU A 1 352 ? 23.818 -0.639 -17.475 1.00 95.06 352 LEU A C 1
ATOM 2601 O O . LEU A 1 352 ? 24.953 -1.018 -17.188 1.00 95.06 352 LEU A O 1
ATOM 2605 N N . GLY A 1 353 ? 22.764 -1.453 -17.498 1.00 95.44 353 GLY A N 1
ATOM 2606 C CA . GLY A 1 353 ? 22.831 -2.876 -17.154 1.00 95.44 353 GLY A CA 1
ATOM 2607 C C . GLY A 1 353 ? 22.750 -3.187 -15.652 1.00 95.44 353 GLY A C 1
ATOM 2608 O O . GLY A 1 353 ? 22.749 -4.360 -15.284 1.00 95.44 353 GLY A O 1
ATOM 2609 N N . ASN A 1 354 ? 22.637 -2.186 -14.772 1.00 95.81 354 ASN A N 1
ATOM 2610 C CA . ASN A 1 354 ? 22.374 -2.431 -13.354 1.00 95.81 354 ASN A CA 1
ATOM 2611 C C . ASN A 1 354 ? 20.946 -2.965 -13.158 1.00 95.81 354 ASN A C 1
ATOM 2613 O O . ASN A 1 354 ? 19.994 -2.403 -13.705 1.00 95.81 354 ASN A O 1
ATOM 2617 N N . ARG A 1 355 ? 20.790 -4.003 -12.328 1.00 95.88 355 ARG A N 1
ATOM 2618 C CA . ARG A 1 355 ? 19.487 -4.548 -11.906 1.00 95.88 355 ARG A CA 1
ATOM 2619 C C . ARG A 1 355 ? 18.652 -3.485 -11.188 1.00 95.88 355 ARG A C 1
ATOM 2621 O O . ARG A 1 355 ? 19.197 -2.702 -10.410 1.00 95.88 355 ARG A O 1
ATOM 2628 N N . MET A 1 356 ? 17.347 -3.476 -11.446 1.00 96.31 356 MET A N 1
ATOM 2629 C CA . MET A 1 356 ? 16.389 -2.513 -10.891 1.00 96.31 356 MET A CA 1
ATOM 2630 C C . MET A 1 356 ? 15.529 -3.105 -9.761 1.00 96.31 356 MET A C 1
ATOM 2632 O O . MET A 1 356 ? 15.277 -4.307 -9.735 1.00 96.31 356 MET A O 1
ATOM 2636 N N . THR A 1 357 ? 15.034 -2.259 -8.849 1.00 95.81 357 THR A N 1
ATOM 2637 C CA . THR A 1 357 ? 13.914 -2.596 -7.937 1.00 95.81 357 THR A CA 1
ATOM 2638 C C . THR A 1 357 ? 12.564 -2.404 -8.625 1.00 95.81 357 THR A C 1
ATOM 2640 O O . THR A 1 357 ? 12.498 -1.730 -9.655 1.00 95.81 357 THR A O 1
ATOM 2643 N N . TRP A 1 358 ? 11.494 -2.961 -8.047 1.00 95.44 358 TRP A N 1
ATOM 2644 C CA . TRP A 1 358 ? 10.119 -2.856 -8.567 1.00 95.44 358 TRP A CA 1
ATOM 2645 C C . TRP A 1 358 ? 9.748 -1.423 -8.989 1.00 95.44 358 TRP A C 1
ATOM 2647 O O . TRP A 1 358 ? 9.323 -1.197 -10.118 1.00 95.44 358 TRP A O 1
ATOM 2657 N N . GLY A 1 359 ? 9.990 -0.441 -8.116 1.00 92.44 359 GLY A N 1
ATOM 2658 C CA . GLY A 1 359 ? 9.605 0.950 -8.364 1.00 92.44 359 GLY A CA 1
ATOM 2659 C C . GLY A 1 359 ? 10.557 1.767 -9.240 1.00 92.44 359 GLY A C 1
ATOM 2660 O O . GLY A 1 359 ? 10.333 2.959 -9.363 1.00 92.44 359 GLY A O 1
ATOM 2661 N N . GLN A 1 360 ? 11.623 1.200 -9.823 1.00 93.12 360 GLN A N 1
ATOM 2662 C CA . GLN A 1 360 ? 12.576 1.982 -10.644 1.00 93.12 360 GLN A CA 1
ATOM 2663 C C . GLN A 1 360 ? 12.235 2.050 -12.131 1.00 93.12 360 GLN A C 1
ATOM 2665 O O . GLN A 1 360 ? 12.971 2.658 -12.912 1.00 93.12 360 GLN A O 1
ATOM 2670 N N . PHE A 1 361 ? 11.157 1.389 -12.532 1.00 92.56 361 PHE A N 1
ATOM 2671 C CA . PHE A 1 361 ? 10.686 1.374 -13.900 1.00 92.56 361 PHE A CA 1
ATOM 2672 C C . PHE A 1 361 ? 9.177 1.550 -13.936 1.00 92.56 361 PHE A C 1
ATOM 2674 O O . PHE A 1 361 ? 8.439 1.096 -13.062 1.00 92.56 361 PHE A O 1
ATOM 2681 N N . ILE A 1 362 ? 8.728 2.220 -14.989 1.00 92.31 362 ILE A N 1
ATOM 2682 C CA . ILE A 1 362 ? 7.314 2.447 -15.230 1.00 92.31 362 ILE A CA 1
ATOM 2683 C C . ILE A 1 362 ? 6.742 1.275 -16.019 1.00 92.31 362 ILE A C 1
ATOM 2685 O O . ILE A 1 362 ? 7.442 0.648 -16.819 1.00 92.31 362 ILE A O 1
ATOM 2689 N N . ARG A 1 363 ? 5.462 0.969 -15.810 1.00 94.44 363 ARG A N 1
ATOM 2690 C CA . ARG A 1 363 ? 4.813 -0.122 -16.542 1.00 94.44 363 ARG A CA 1
ATOM 2691 C C . ARG A 1 363 ? 4.225 0.385 -17.859 1.00 94.44 363 ARG A C 1
ATOM 2693 O O . ARG A 1 363 ? 3.552 1.414 -17.895 1.00 94.44 363 ARG A O 1
ATOM 2700 N N . TRP A 1 364 ? 4.472 -0.342 -18.945 1.00 96.94 364 TRP A N 1
ATOM 2701 C CA . TRP A 1 364 ? 3.880 -0.064 -20.262 1.00 96.94 364 TRP A CA 1
ATOM 2702 C C . TRP A 1 364 ? 2.698 -1.005 -20.509 1.00 96.94 364 TRP A C 1
ATOM 2704 O O . TRP A 1 364 ? 2.615 -2.061 -19.891 1.00 96.94 364 TRP A O 1
ATOM 2714 N N . ALA A 1 365 ? 1.752 -0.675 -21.388 1.00 96.56 365 ALA A N 1
ATOM 2715 C CA . ALA A 1 365 ? 0.657 -1.606 -21.681 1.00 96.56 365 ALA A CA 1
ATOM 2716 C C . ALA A 1 365 ? 1.157 -2.827 -22.478 1.00 96.56 365 ALA A C 1
ATOM 2718 O O . ALA A 1 365 ? 0.824 -3.967 -22.154 1.00 96.56 365 ALA A O 1
ATOM 2719 N N . ASP A 1 366 ? 2.004 -2.577 -23.478 1.00 97.00 366 ASP A N 1
ATOM 2720 C CA . ASP A 1 366 ? 2.595 -3.578 -24.369 1.00 97.00 366 ASP A CA 1
ATOM 2721 C C . ASP A 1 366 ? 3.880 -4.185 -23.753 1.00 97.00 366 ASP A C 1
ATOM 2723 O O . ASP A 1 366 ? 4.838 -3.442 -23.509 1.00 97.00 366 ASP A O 1
ATOM 2727 N N . PRO A 1 367 ? 3.947 -5.512 -23.514 1.00 96.69 367 PRO A N 1
ATOM 2728 C CA . PRO A 1 367 ? 5.143 -6.163 -22.972 1.00 96.69 367 PRO A CA 1
ATOM 2729 C C . PRO A 1 367 ? 6.372 -6.038 -23.886 1.00 96.69 367 PRO A C 1
ATOM 2731 O O . PRO A 1 367 ? 7.495 -6.020 -23.385 1.00 96.69 367 PRO A O 1
ATOM 2734 N N . GLN A 1 368 ? 6.196 -5.882 -25.205 1.00 97.69 368 GLN A N 1
ATOM 2735 C CA . GLN A 1 368 ? 7.313 -5.711 -26.139 1.00 97.69 368 GLN A CA 1
ATOM 2736 C C . GLN A 1 368 ? 8.058 -4.388 -25.904 1.00 97.69 368 GLN A C 1
ATOM 2738 O O . GLN A 1 368 ? 9.256 -4.288 -26.185 1.00 97.69 368 GLN A O 1
ATOM 2743 N N . VAL A 1 369 ? 7.367 -3.375 -25.370 1.00 97.88 369 VAL A N 1
ATOM 2744 C CA . VAL A 1 369 ? 7.968 -2.095 -24.975 1.00 97.88 369 VAL A CA 1
ATOM 2745 C C . VAL A 1 369 ? 8.833 -2.275 -23.728 1.00 97.88 369 VAL A C 1
ATOM 2747 O O . VAL A 1 369 ? 9.951 -1.766 -23.699 1.00 97.88 369 VAL A O 1
ATOM 2750 N N . GLU A 1 370 ? 8.366 -3.045 -22.739 1.00 96.94 370 GLU A N 1
ATOM 2751 C CA . GLU A 1 370 ? 9.158 -3.384 -21.547 1.00 96.94 370 GLU A CA 1
ATOM 2752 C C . GLU A 1 370 ? 10.397 -4.215 -21.921 1.00 96.94 370 GLU A C 1
ATOM 2754 O O . GLU A 1 370 ? 11.489 -3.913 -21.444 1.00 96.94 370 GLU A O 1
ATOM 2759 N N . GLU A 1 371 ? 10.269 -5.192 -22.827 1.00 97.75 371 GLU A N 1
ATOM 2760 C CA . GLU A 1 371 ? 11.398 -6.012 -23.297 1.00 97.75 371 GLU A CA 1
ATOM 2761 C C . GLU A 1 371 ? 12.452 -5.178 -24.034 1.00 97.75 371 GLU A C 1
ATOM 2763 O O . GLU A 1 371 ? 13.635 -5.213 -23.687 1.00 97.75 371 GLU A O 1
ATOM 2768 N N . ASN A 1 372 ? 12.034 -4.378 -25.017 1.00 98.44 372 ASN A N 1
ATOM 2769 C CA . ASN A 1 372 ? 12.960 -3.537 -25.772 1.00 98.44 372 ASN A CA 1
ATOM 2770 C C . ASN A 1 372 ? 13.653 -2.505 -24.872 1.00 98.44 372 ASN A C 1
ATOM 2772 O O . ASN A 1 372 ? 14.850 -2.264 -25.031 1.00 98.44 372 ASN A O 1
ATOM 2776 N N . HIS A 1 373 ? 12.927 -1.919 -23.915 1.00 97.44 373 HIS A N 1
ATOM 2777 C CA . HIS A 1 373 ? 13.441 -0.823 -23.102 1.00 97.44 373 HIS A CA 1
ATOM 2778 C C . HIS A 1 373 ? 14.255 -1.274 -21.881 1.00 97.44 373 HIS A C 1
ATOM 2780 O O . HIS A 1 373 ? 15.318 -0.705 -21.647 1.00 97.44 373 HIS A O 1
ATOM 2786 N N . TYR A 1 374 ? 13.801 -2.280 -21.124 1.00 97.31 374 TYR A N 1
ATOM 2787 C CA . TYR A 1 374 ? 14.405 -2.676 -19.841 1.00 97.31 374 TYR A CA 1
ATOM 2788 C C . TYR A 1 374 ? 15.257 -3.949 -19.900 1.00 97.31 374 TYR A C 1
ATOM 2790 O O . TYR A 1 374 ? 16.067 -4.165 -18.998 1.00 97.31 374 TYR A O 1
ATOM 2798 N N . HIS A 1 375 ? 15.119 -4.768 -20.947 1.00 97.88 375 HIS A N 1
ATOM 2799 C CA . HIS A 1 375 ? 15.897 -6.002 -21.091 1.00 97.88 375 HIS A CA 1
ATOM 2800 C C . HIS A 1 375 ? 16.930 -5.936 -22.221 1.00 97.88 375 HIS A C 1
ATOM 2802 O O . HIS A 1 375 ? 18.116 -6.164 -21.997 1.00 97.88 375 HIS A O 1
ATOM 2808 N N . LEU A 1 376 ? 16.487 -5.614 -23.439 1.00 98.31 376 LEU A N 1
ATOM 2809 C CA . LEU A 1 376 ? 17.336 -5.631 -24.635 1.00 98.31 376 LEU A CA 1
ATOM 2810 C C . LEU A 1 376 ? 18.082 -4.308 -24.871 1.00 98.31 376 LEU A C 1
ATOM 2812 O O . LEU A 1 376 ? 19.108 -4.300 -25.550 1.00 98.31 376 LEU A O 1
ATOM 2816 N N . HIS A 1 377 ? 17.563 -3.202 -24.328 1.00 97.62 377 HIS A N 1
ATOM 2817 C CA . HIS A 1 377 ? 18.071 -1.829 -24.488 1.00 97.62 377 HIS A CA 1
ATOM 2818 C C . HIS A 1 377 ? 18.186 -1.407 -25.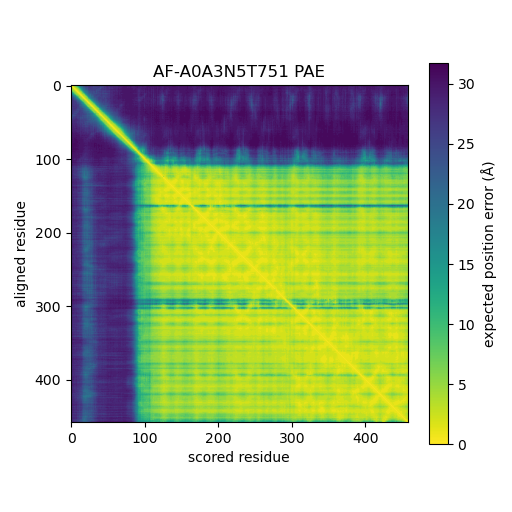967 1.00 97.62 377 HIS A C 1
ATOM 2820 O O . HIS A 1 377 ? 19.182 -0.821 -26.398 1.00 97.62 377 HIS A O 1
ATOM 2826 N N . VAL A 1 378 ? 17.151 -1.713 -26.757 1.00 97.19 378 VAL A N 1
ATOM 2827 C CA . VAL A 1 378 ? 17.077 -1.447 -28.204 1.00 97.19 378 VAL A CA 1
ATOM 2828 C C . VAL A 1 378 ? 15.902 -0.546 -28.580 1.00 97.19 378 VAL A C 1
ATOM 2830 O O . VAL A 1 378 ? 14.870 -0.521 -27.916 1.00 97.19 378 VAL A O 1
ATOM 2833 N N . GLY A 1 379 ? 16.039 0.142 -29.716 1.00 95.56 379 GLY A N 1
ATOM 2834 C CA . GLY A 1 379 ? 15.020 1.052 -30.240 1.00 95.56 379 GLY A CA 1
ATOM 2835 C C . GLY A 1 379 ? 15.078 2.451 -29.622 1.00 95.56 379 GLY A C 1
ATOM 2836 O O . GLY A 1 379 ? 16.033 2.812 -28.934 1.00 95.56 379 GLY A O 1
ATOM 2837 N N . ASP A 1 380 ? 14.059 3.253 -29.920 1.00 95.44 380 ASP A N 1
ATOM 2838 C CA . ASP A 1 380 ? 13.891 4.583 -29.336 1.00 95.44 380 ASP A CA 1
ATOM 2839 C C . ASP A 1 380 ? 13.340 4.487 -27.904 1.00 95.44 380 ASP A C 1
ATOM 2841 O O . ASP A 1 380 ? 12.655 3.527 -27.546 1.00 95.44 380 ASP A O 1
ATOM 2845 N N . TRP A 1 381 ? 13.592 5.515 -27.088 1.00 95.62 381 TRP A N 1
ATOM 2846 C CA . TRP A 1 381 ? 12.987 5.616 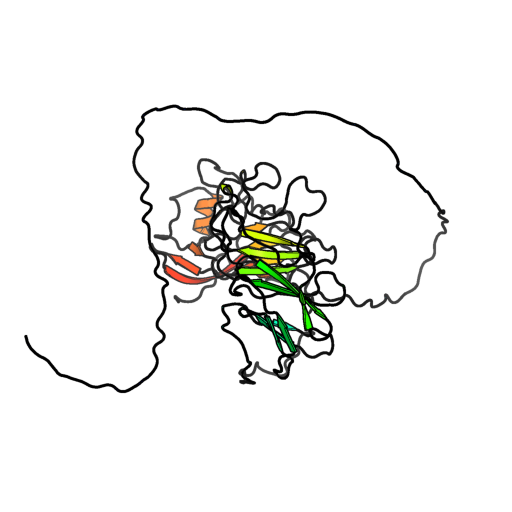-25.758 1.00 95.62 381 TRP A CA 1
ATOM 2847 C C . TRP A 1 381 ? 11.453 5.694 -25.873 1.00 95.62 381 TRP A C 1
ATOM 2849 O O . TRP A 1 381 ? 10.951 6.540 -26.622 1.00 95.62 381 TRP A O 1
ATOM 2859 N N . PRO A 1 382 ? 10.698 4.846 -25.150 1.00 96.88 382 PRO A N 1
ATOM 2860 C CA . PRO A 1 382 ? 9.245 4.821 -25.249 1.00 96.88 382 PRO A CA 1
ATOM 2861 C C . PRO A 1 382 ? 8.621 6.089 -24.658 1.00 96.88 382 PRO A C 1
ATOM 2863 O O . PRO A 1 382 ? 9.149 6.695 -23.723 1.00 96.88 382 PRO A O 1
ATOM 2866 N N . HIS A 1 383 ? 7.497 6.521 -25.231 1.00 97.00 383 HIS A N 1
ATOM 2867 C CA . HIS A 1 383 ? 6.883 7.807 -24.919 1.00 97.00 383 HIS A CA 1
ATOM 2868 C C . HIS A 1 383 ? 5.350 7.757 -25.087 1.00 97.00 383 HIS A C 1
ATOM 2870 O O . HIS A 1 383 ? 4.869 7.229 -26.097 1.00 97.00 383 HIS A O 1
ATOM 2876 N N . PRO A 1 384 ? 4.556 8.364 -24.179 1.00 95.88 384 PRO A N 1
ATOM 2877 C CA . PRO A 1 384 ? 3.088 8.289 -24.206 1.00 95.88 384 PRO A CA 1
ATOM 2878 C C . PRO A 1 384 ? 2.432 8.849 -25.481 1.00 95.88 384 PRO A C 1
ATOM 2880 O O . PRO A 1 384 ? 1.285 8.535 -25.779 1.00 95.88 384 PRO A O 1
ATOM 2883 N N . SER A 1 385 ? 3.139 9.629 -26.308 1.00 96.38 385 SER A N 1
ATOM 2884 C CA . SER A 1 385 ? 2.626 10.028 -27.633 1.00 96.38 385 SER A CA 1
ATOM 2885 C C . SER A 1 385 ? 2.523 8.875 -28.645 1.00 96.38 385 SER A C 1
ATOM 2887 O O . SER A 1 385 ? 1.913 9.055 -29.697 1.00 96.38 385 SER A O 1
ATOM 2889 N N . ALA A 1 386 ? 3.154 7.727 -28.385 1.00 95.94 386 ALA A N 1
ATOM 2890 C CA . ALA A 1 386 ? 3.214 6.589 -29.302 1.00 95.94 386 ALA A CA 1
ATOM 2891 C C . ALA A 1 386 ? 2.783 5.276 -28.630 1.00 95.94 386 ALA A C 1
ATOM 2893 O O . ALA A 1 386 ? 1.928 4.574 -29.180 1.00 95.94 386 ALA A O 1
ATOM 2894 N N . GLN A 1 387 ? 3.307 4.980 -27.440 1.00 97.69 387 GLN A N 1
ATOM 2895 C CA . GLN A 1 387 ? 2.971 3.799 -26.639 1.00 97.69 387 GLN A CA 1
ATOM 2896 C C . GLN A 1 387 ? 1.949 4.144 -25.541 1.00 97.69 387 GLN A C 1
ATOM 2898 O O . GLN A 1 387 ? 1.867 5.290 -25.114 1.00 97.69 387 GLN A O 1
ATOM 2903 N N . GLU A 1 388 ? 1.163 3.165 -25.092 1.00 97.38 388 GLU A N 1
ATOM 2904 C CA . GLU A 1 388 ? 0.332 3.298 -23.885 1.00 97.38 388 GLU A CA 1
ATOM 2905 C C . GLU A 1 388 ? 1.160 2.928 -22.645 1.00 97.38 388 GLU A C 1
ATOM 2907 O O . GLU A 1 388 ? 1.820 1.884 -22.642 1.00 97.38 388 GLU A O 1
ATOM 2912 N N . TRP A 1 389 ? 1.101 3.744 -21.593 1.00 96.69 389 TRP A N 1
ATOM 2913 C CA . TRP A 1 389 ? 1.712 3.467 -20.286 1.00 96.69 389 TRP A CA 1
ATOM 2914 C C . TRP A 1 389 ? 0.653 3.264 -19.194 1.00 96.69 389 TRP A C 1
ATOM 2916 O O . TRP A 1 389 ? -0.530 3.518 -19.427 1.00 96.69 389 TRP A O 1
ATOM 2926 N N . LEU A 1 390 ? 1.057 2.772 -18.024 1.00 95.62 390 LEU A N 1
ATOM 2927 C CA . LEU A 1 390 ? 0.159 2.453 -16.913 1.00 95.62 390 LEU A CA 1
ATOM 2928 C C . LEU A 1 390 ? 0.375 3.423 -15.749 1.00 95.62 390 LEU A C 1
ATOM 2930 O O . LEU A 1 390 ? 1.515 3.716 -15.404 1.00 95.62 390 LEU A O 1
ATOM 2934 N N . GLN A 1 391 ? -0.701 3.923 -15.148 1.00 93.19 391 GLN A N 1
ATOM 2935 C CA . GLN A 1 391 ? -0.679 4.857 -14.015 1.00 93.19 391 GLN A CA 1
ATOM 2936 C C . GLN A 1 391 ? -1.438 4.255 -12.825 1.00 93.19 391 GLN A C 1
ATOM 2938 O O . GLN A 1 391 ? -2.471 3.611 -13.019 1.00 93.19 391 GLN A O 1
ATOM 2943 N N . TRP A 1 392 ? -0.909 4.430 -11.608 1.00 91.31 392 TRP A N 1
ATOM 2944 C CA . TRP A 1 392 ? -1.339 3.680 -10.417 1.00 91.31 392 TRP A CA 1
ATOM 2945 C C . TRP A 1 392 ? -1.953 4.536 -9.299 1.00 91.31 392 TRP A C 1
ATOM 2947 O O . TRP A 1 392 ? -2.300 3.999 -8.246 1.00 91.31 392 TRP A O 1
ATOM 2957 N N . THR A 1 393 ? -2.149 5.837 -9.528 1.00 88.44 393 THR A N 1
ATOM 2958 C CA . THR A 1 393 ? -2.607 6.839 -8.548 1.00 88.44 393 THR A CA 1
ATOM 2959 C C . THR A 1 393 ? -3.828 6.384 -7.742 1.00 88.44 393 THR A C 1
ATOM 2961 O O . THR A 1 393 ? -3.882 6.584 -6.529 1.00 88.44 393 THR A O 1
ATOM 2964 N N . ALA A 1 394 ? -4.803 5.756 -8.407 1.00 82.19 394 ALA A N 1
ATOM 2965 C CA . ALA A 1 394 ? -6.056 5.280 -7.811 1.00 82.19 394 ALA A CA 1
ATOM 2966 C C . ALA A 1 394 ? -6.150 3.742 -7.704 1.00 82.19 394 ALA A C 1
ATOM 2968 O O . ALA A 1 394 ? -7.237 3.209 -7.488 1.00 82.19 394 ALA A O 1
ATOM 2969 N N . SER A 1 395 ? -5.031 3.031 -7.870 1.00 86.88 395 SER A N 1
ATOM 2970 C CA . SER A 1 395 ? -4.963 1.570 -7.851 1.00 86.88 395 SER A CA 1
ATOM 2971 C C . SER A 1 395 ? -4.310 1.071 -6.558 1.00 86.88 395 SER A C 1
ATOM 2973 O O . SER A 1 395 ? -3.076 0.978 -6.518 1.00 86.88 395 SER A O 1
ATOM 2975 N N . PRO A 1 396 ? -5.081 0.669 -5.530 1.00 87.25 396 PRO A N 1
ATOM 2976 C CA . PRO A 1 396 ? -4.529 -0.154 -4.463 1.00 87.25 396 PRO A CA 1
ATOM 2977 C C . PRO A 1 396 ? -3.916 -1.427 -5.054 1.00 87.25 396 PRO A C 1
ATOM 2979 O O . PRO A 1 396 ? -4.564 -2.085 -5.879 1.00 87.25 396 PRO A O 1
ATOM 2982 N N . PRO A 1 397 ? -2.683 -1.787 -4.664 1.00 92.75 397 PRO A N 1
ATOM 2983 C CA . PRO A 1 397 ? -2.199 -3.138 -4.874 1.00 92.75 397 PRO A CA 1
ATOM 2984 C C . PRO A 1 397 ? -3.048 -4.117 -4.050 1.00 92.75 397 PRO A C 1
ATOM 2986 O O . PRO A 1 397 ? -3.681 -3.747 -3.066 1.00 92.75 397 PRO A O 1
ATOM 2989 N N . ASN A 1 398 ? -3.080 -5.373 -4.470 1.00 93.75 398 ASN A N 1
ATOM 2990 C CA . ASN A 1 398 ? -3.715 -6.491 -3.779 1.00 93.75 398 ASN A CA 1
ATOM 2991 C C . ASN A 1 398 ? -2.748 -7.667 -3.881 1.00 93.75 398 ASN A C 1
ATOM 2993 O O . ASN A 1 398 ? -2.107 -7.821 -4.918 1.00 93.75 398 ASN A O 1
ATOM 2997 N N . ILE A 1 399 ? -2.635 -8.478 -2.835 1.00 94.69 399 ILE A N 1
ATOM 2998 C CA . ILE A 1 399 ? -1.693 -9.601 -2.786 1.00 94.69 399 ILE A CA 1
ATOM 2999 C C . ILE A 1 399 ? -2.526 -10.870 -2.652 1.00 94.69 399 ILE A C 1
ATOM 3001 O O . ILE A 1 399 ? -3.313 -11.001 -1.714 1.00 94.69 399 ILE A O 1
ATOM 3005 N N . VAL A 1 400 ? -2.460 -11.735 -3.664 1.00 92.75 400 VAL A N 1
ATOM 3006 C CA . VAL A 1 400 ? -3.388 -12.859 -3.821 1.00 92.75 400 VAL A CA 1
ATOM 3007 C C . VAL A 1 400 ? -2.789 -13.975 -4.672 1.00 92.75 400 VAL A C 1
ATOM 3009 O O . VAL A 1 400 ? -2.364 -13.745 -5.798 1.00 92.75 400 VAL A O 1
ATOM 3012 N N . ASP A 1 401 ? -2.828 -15.196 -4.152 1.00 92.81 401 ASP A N 1
ATOM 3013 C CA . ASP A 1 401 ? -2.666 -16.441 -4.909 1.00 92.81 401 ASP A CA 1
ATOM 3014 C C . ASP A 1 401 ? -3.797 -16.578 -5.947 1.00 92.81 401 ASP A C 1
ATOM 3016 O O . ASP A 1 401 ? -4.952 -16.871 -5.603 1.00 92.81 401 ASP A O 1
ATOM 3020 N N . LEU A 1 402 ? -3.487 -16.264 -7.212 1.00 91.12 402 LEU A N 1
ATOM 3021 C CA . LEU A 1 402 ? -4.474 -16.130 -8.287 1.00 91.12 402 LEU A CA 1
ATOM 3022 C C . LEU A 1 402 ? -4.798 -17.463 -8.974 1.00 91.12 402 LEU A C 1
ATOM 3024 O O . LEU A 1 402 ? -5.887 -17.597 -9.541 1.00 91.12 402 LEU A O 1
ATOM 3028 N N . ASP A 1 403 ? -3.877 -18.431 -8.961 1.00 91.56 403 ASP A N 1
ATOM 3029 C CA . ASP A 1 403 ? -4.044 -19.730 -9.631 1.00 91.56 403 ASP A CA 1
ATOM 3030 C C . ASP A 1 403 ? -4.054 -20.957 -8.702 1.00 91.56 403 ASP A C 1
ATOM 3032 O O . ASP A 1 403 ? -4.404 -22.053 -9.154 1.00 91.56 403 ASP A O 1
ATOM 3036 N N . GLY A 1 404 ? -3.821 -20.770 -7.402 1.00 92.06 404 GLY A N 1
ATOM 3037 C CA . GLY A 1 404 ? -3.902 -21.804 -6.375 1.00 92.06 404 GLY A CA 1
ATOM 3038 C C . GLY A 1 404 ? -2.603 -22.581 -6.160 1.00 92.06 404 GLY A C 1
ATOM 3039 O O . GLY A 1 404 ? -2.671 -23.690 -5.619 1.00 92.06 404 GLY A O 1
ATOM 3040 N N . ASP A 1 405 ? -1.449 -22.073 -6.612 1.00 91.81 405 ASP A N 1
ATOM 3041 C CA . ASP A 1 405 ? -0.147 -22.731 -6.422 1.00 91.81 405 ASP A CA 1
ATOM 3042 C C . ASP A 1 405 ? 0.487 -22.473 -5.037 1.00 91.81 405 ASP A C 1
ATOM 3044 O O . ASP A 1 405 ? 1.429 -23.173 -4.649 1.00 91.81 405 ASP A O 1
ATOM 3048 N N . GLY A 1 406 ? -0.091 -21.547 -4.260 1.00 89.94 406 GLY A N 1
ATOM 3049 C CA . GLY A 1 406 ? 0.350 -21.173 -2.916 1.00 89.94 406 GLY A CA 1
ATOM 3050 C C . GLY A 1 406 ? 1.346 -20.010 -2.865 1.00 89.94 406 GLY A C 1
ATOM 3051 O O . GLY A 1 406 ? 1.835 -19.700 -1.779 1.00 89.94 406 GLY A O 1
ATOM 3052 N N . LYS A 1 407 ? 1.648 -19.369 -3.998 1.00 93.62 407 LYS A N 1
ATOM 3053 C CA . LYS A 1 407 ? 2.429 -18.128 -4.102 1.00 93.62 407 LYS A CA 1
ATOM 3054 C C . LYS A 1 407 ? 1.495 -16.970 -4.435 1.00 93.62 407 LYS A C 1
ATOM 3056 O O . LYS A 1 407 ? 0.483 -17.170 -5.094 1.00 93.62 407 LYS A O 1
ATOM 3061 N N . ASN A 1 408 ? 1.796 -15.763 -3.957 1.00 95.81 408 ASN A N 1
ATOM 3062 C CA . ASN A 1 408 ? 0.909 -14.621 -4.172 1.00 95.81 408 ASN A CA 1
ATOM 3063 C C . ASN A 1 408 ? 1.381 -13.759 -5.347 1.00 95.81 408 ASN A C 1
ATOM 3065 O O . ASN A 1 408 ? 2.530 -13.318 -5.408 1.00 95.81 408 ASN A O 1
ATOM 3069 N N . GLU A 1 409 ? 0.449 -13.412 -6.229 1.00 96.88 409 GLU A N 1
ATOM 3070 C CA . GLU A 1 409 ? 0.630 -12.332 -7.190 1.00 96.88 409 GLU A CA 1
ATOM 3071 C C . GLU A 1 409 ? 0.301 -10.974 -6.571 1.00 96.88 409 GLU A C 1
ATOM 3073 O O . GLU A 1 409 ? -0.595 -10.838 -5.735 1.00 96.88 409 GLU A O 1
ATOM 3078 N N . VAL A 1 410 ? 0.959 -9.935 -7.081 1.00 97.56 410 VAL A N 1
ATOM 3079 C CA . VAL A 1 410 ? 0.567 -8.542 -6.864 1.00 97.56 410 VAL A CA 1
ATOM 3080 C C . VAL A 1 410 ? -0.363 -8.110 -7.997 1.00 97.56 410 VAL A C 1
ATOM 3082 O O . VAL A 1 410 ? 0.044 -8.027 -9.157 1.00 97.56 410 VAL A O 1
ATOM 3085 N N . VAL A 1 411 ? -1.617 -7.811 -7.669 1.00 96.38 411 VAL A N 1
ATOM 3086 C CA . VAL A 1 411 ? -2.667 -7.418 -8.618 1.00 96.38 411 VAL A CA 1
ATOM 3087 C C . VAL A 1 411 ? -3.092 -5.969 -8.388 1.00 96.38 411 VAL A C 1
ATOM 3089 O O . VAL A 1 411 ? -3.341 -5.550 -7.258 1.00 96.38 411 VAL A O 1
ATOM 3092 N N . GLY A 1 412 ? -3.241 -5.200 -9.464 1.00 94.25 412 GLY A N 1
ATOM 3093 C CA . GLY A 1 412 ? -3.812 -3.853 -9.411 1.00 94.25 412 GLY A CA 1
ATOM 3094 C C . GLY A 1 412 ? -4.578 -3.480 -10.677 1.00 94.25 412 GLY A C 1
ATOM 3095 O O . GLY A 1 412 ? -4.598 -4.228 -11.660 1.00 94.25 412 GLY A O 1
ATOM 3096 N N . VAL A 1 413 ? -5.227 -2.316 -10.634 1.00 94.38 413 VAL A N 1
ATOM 3097 C CA . VAL A 1 413 ? -6.122 -1.812 -11.682 1.00 94.38 413 VAL A CA 1
ATOM 3098 C C . VAL A 1 413 ? -5.635 -0.448 -12.197 1.00 94.38 413 VAL A C 1
ATOM 3100 O O . VAL A 1 413 ? -6.229 0.581 -11.866 1.00 94.38 413 VAL A O 1
ATOM 3103 N N . PRO A 1 414 ? -4.526 -0.388 -12.958 1.00 94.56 414 PRO A N 1
ATOM 3104 C CA . PRO A 1 414 ? -4.000 0.877 -13.449 1.00 94.56 414 PRO A CA 1
ATOM 3105 C C . PRO A 1 414 ? -4.882 1.521 -14.529 1.00 94.56 414 PRO A C 1
ATOM 3107 O O . PRO A 1 414 ? -5.538 0.847 -15.336 1.00 94.56 414 PRO A O 1
ATOM 3110 N N . ASN A 1 415 ? -4.799 2.849 -14.618 1.00 95.25 415 ASN A N 1
ATOM 3111 C CA . ASN A 1 415 ? -5.208 3.573 -15.817 1.00 95.25 415 ASN A CA 1
ATOM 3112 C C . ASN A 1 415 ? -4.249 3.209 -16.957 1.00 95.25 415 ASN A C 1
ATOM 3114 O O . ASN A 1 415 ? -3.033 3.312 -16.796 1.00 95.25 415 ASN A O 1
ATOM 3118 N N . VAL A 1 416 ? -4.776 2.866 -18.129 1.00 96.94 416 VAL A N 1
ATOM 3119 C CA . VAL A 1 416 ? -3.999 2.813 -19.373 1.00 96.94 416 VAL A CA 1
ATOM 3120 C C . VAL A 1 416 ? -4.061 4.192 -20.014 1.00 96.94 416 VAL A C 1
ATOM 3122 O O . VAL A 1 416 ? -5.140 4.635 -20.398 1.00 96.94 416 VAL A O 1
ATOM 3125 N N . GLU A 1 417 ? -2.935 4.887 -20.135 1.00 96.69 417 GLU A N 1
ATOM 3126 C CA . GLU A 1 417 ? -2.877 6.283 -20.584 1.00 96.69 417 GLU A CA 1
ATOM 3127 C C . GLU A 1 417 ? -2.012 6.465 -21.838 1.00 96.69 417 GLU A C 1
ATOM 3129 O O . GLU A 1 417 ? -1.052 5.728 -22.079 1.00 96.69 417 GLU A O 1
ATOM 3134 N N . LYS A 1 418 ? -2.364 7.468 -22.648 1.00 96.62 418 LYS A N 1
ATOM 3135 C CA . LYS A 1 418 ? -1.674 7.842 -23.892 1.00 96.62 418 LYS A CA 1
ATOM 3136 C C . LYS A 1 418 ? -1.776 9.352 -24.142 1.00 96.62 418 LYS A C 1
ATOM 3138 O O . LYS A 1 418 ? -2.510 10.039 -23.446 1.00 96.62 418 LYS A O 1
ATOM 3143 N N . ASN A 1 419 ? -1.105 9.837 -25.184 1.00 96.25 419 ASN A N 1
ATOM 3144 C CA . ASN A 1 419 ? -1.101 11.207 -25.704 1.00 96.25 419 ASN A CA 1
ATOM 3145 C C . ASN A 1 419 ? -0.347 12.198 -24.801 1.00 96.25 419 ASN A C 1
ATOM 3147 O O . ASN A 1 419 ? 0.195 11.831 -23.765 1.00 96.25 419 ASN A O 1
ATOM 3151 N N . VAL A 1 420 ? -0.200 13.448 -25.253 1.00 93.50 420 VAL A N 1
ATOM 3152 C CA . VAL A 1 420 ? 0.348 14.555 -24.448 1.00 93.50 420 VAL A CA 1
ATOM 3153 C C . VAL A 1 420 ? -0.521 15.794 -24.711 1.00 93.50 420 VAL A C 1
ATOM 3155 O O . VAL A 1 420 ? -0.444 16.338 -25.817 1.00 93.50 420 VAL A O 1
ATOM 3158 N N . PRO A 1 421 ? -1.334 16.273 -23.746 1.00 93.75 421 PRO A N 1
ATOM 3159 C CA . PRO A 1 421 ? -1.493 15.775 -22.370 1.00 93.75 421 PRO A CA 1
ATOM 3160 C C . PRO A 1 421 ? -2.011 14.329 -22.298 1.00 93.75 421 PRO A C 1
ATOM 3162 O O . PRO A 1 421 ? -2.553 13.822 -23.275 1.00 93.75 421 PRO A O 1
ATOM 3165 N N . TYR A 1 422 ? -1.801 13.682 -21.150 1.00 93.56 422 TYR A N 1
ATOM 3166 C CA . TYR A 1 422 ? -2.192 12.289 -20.931 1.00 93.56 422 TYR A CA 1
ATOM 3167 C C . TYR A 1 422 ? -3.720 12.142 -20.887 1.00 93.56 422 TYR A C 1
ATOM 3169 O O . TYR A 1 422 ? -4.419 12.960 -20.287 1.00 93.56 422 TYR A O 1
ATOM 3177 N N . GLU A 1 423 ? -4.220 11.087 -21.519 1.00 95.31 423 GLU A N 1
ATOM 3178 C CA . GLU A 1 423 ? -5.632 10.743 -21.658 1.00 95.31 423 GLU A CA 1
ATOM 3179 C C . GLU A 1 423 ? -5.816 9.254 -21.334 1.00 95.31 423 GLU A C 1
ATOM 3181 O O . GLU A 1 423 ? -5.184 8.398 -21.966 1.00 95.31 423 GLU A O 1
ATOM 3186 N N . THR A 1 424 ? -6.691 8.925 -20.379 1.00 95.94 424 THR A N 1
ATOM 3187 C CA . THR A 1 424 ? -7.029 7.535 -20.033 1.00 95.94 424 THR A CA 1
ATOM 3188 C C . THR A 1 424 ? -7.785 6.863 -21.183 1.00 95.94 424 THR A C 1
ATOM 3190 O O . THR A 1 424 ? -8.882 7.271 -21.549 1.00 95.94 424 THR A O 1
ATOM 3193 N N . GLN A 1 425 ? -7.190 5.817 -21.753 1.00 96.50 425 GLN A N 1
ATOM 3194 C CA . GLN A 1 425 ? -7.717 5.027 -22.868 1.00 96.50 425 GLN A CA 1
ATOM 3195 C C . GLN A 1 425 ? -8.532 3.807 -22.405 1.00 96.50 425 GLN A C 1
ATOM 3197 O O . GLN A 1 425 ? -9.300 3.254 -23.190 1.00 96.50 425 GLN A O 1
ATOM 3202 N N . ALA A 1 426 ? -8.311 3.333 -21.175 1.00 96.56 426 ALA A N 1
ATOM 3203 C CA . ALA A 1 426 ? -9.075 2.289 -20.483 1.00 96.56 426 ALA A CA 1
ATOM 3204 C C . ALA A 1 426 ? -8.612 2.178 -19.020 1.00 96.56 426 ALA A C 1
ATOM 3206 O O . ALA A 1 426 ? -7.548 2.682 -18.664 1.00 96.56 426 ALA A O 1
ATOM 3207 N N . TYR A 1 427 ? -9.347 1.413 -18.216 1.00 95.38 427 TYR A N 1
ATOM 3208 C CA . TYR A 1 427 ? -8.816 0.770 -17.010 1.00 95.38 427 TYR A CA 1
ATOM 3209 C C . TYR A 1 427 ? -8.446 -0.677 -17.346 1.00 95.38 427 TYR A C 1
ATOM 3211 O O . TYR A 1 427 ? -9.196 -1.351 -18.063 1.00 95.38 427 TYR A O 1
ATOM 3219 N N . ALA A 1 428 ? -7.302 -1.148 -16.858 1.00 96.12 428 ALA A N 1
ATOM 3220 C CA . ALA A 1 428 ? -6.810 -2.507 -17.075 1.00 96.12 428 ALA A CA 1
ATOM 3221 C C . ALA A 1 428 ? -6.598 -3.234 -15.749 1.00 96.12 428 ALA A C 1
ATOM 3223 O O . ALA A 1 428 ? -6.416 -2.584 -14.732 1.00 96.12 428 ALA A O 1
ATOM 3224 N N . ILE A 1 429 ? -6.582 -4.565 -15.764 1.00 95.88 429 ILE A N 1
ATOM 3225 C CA . ILE A 1 429 ? -6.082 -5.386 -14.658 1.00 95.88 429 ILE A CA 1
ATOM 3226 C C . ILE A 1 429 ? -4.664 -5.824 -15.018 1.00 95.88 429 ILE A C 1
ATOM 3228 O O . ILE A 1 429 ? -4.428 -6.324 -16.119 1.00 95.88 429 ILE A O 1
ATOM 3232 N N . MET A 1 430 ? -3.728 -5.656 -14.089 1.00 96.25 430 MET A N 1
ATOM 3233 C CA . MET A 1 430 ? -2.365 -6.164 -14.207 1.00 96.25 430 MET A CA 1
ATOM 3234 C C . MET A 1 430 ? -2.063 -7.075 -13.021 1.00 96.25 430 MET A C 1
ATOM 3236 O O . MET A 1 430 ? -2.286 -6.685 -11.878 1.00 96.25 430 MET A O 1
ATOM 3240 N N . ALA A 1 431 ? -1.547 -8.269 -13.310 1.00 97.06 431 ALA A N 1
ATOM 3241 C CA . ALA A 1 431 ? -1.053 -9.223 -12.325 1.00 97.06 431 ALA A CA 1
ATOM 3242 C C . ALA A 1 431 ? 0.463 -9.381 -12.494 1.00 97.06 431 ALA A C 1
ATOM 3244 O O . ALA A 1 431 ? 0.955 -9.556 -13.616 1.00 97.06 431 ALA A O 1
ATOM 3245 N N . LEU A 1 432 ? 1.191 -9.286 -11.385 1.00 97.75 432 LEU A N 1
ATOM 3246 C CA . LEU A 1 432 ? 2.644 -9.350 -11.306 1.00 97.75 432 LEU A CA 1
ATOM 3247 C C . LEU A 1 432 ? 3.069 -10.501 -10.400 1.00 97.75 432 LEU A C 1
ATOM 3249 O O . LEU A 1 432 ? 2.469 -10.737 -9.358 1.00 97.75 432 LEU A O 1
ATOM 3253 N N . GLU A 1 433 ? 4.132 -11.181 -10.794 1.00 98.06 433 GLU A N 1
ATOM 3254 C CA . GLU A 1 433 ? 4.750 -12.260 -10.030 1.00 98.06 433 GLU A CA 1
ATOM 3255 C C . GLU A 1 433 ? 5.501 -11.694 -8.810 1.00 98.06 433 GLU A C 1
ATOM 3257 O O . GLU A 1 433 ? 6.238 -10.704 -8.930 1.00 98.06 433 GLU A O 1
ATOM 3262 N N . GLY A 1 434 ? 5.372 -12.356 -7.658 1.00 97.25 434 GLY A N 1
ATOM 3263 C CA . GLY A 1 434 ? 6.220 -12.110 -6.492 1.00 97.25 434 GLY A CA 1
ATOM 3264 C C . GLY A 1 434 ? 7.707 -12.423 -6.738 1.00 97.25 434 GLY A C 1
ATOM 3265 O O . GLY A 1 434 ? 8.096 -12.964 -7.779 1.00 97.25 434 GLY A O 1
ATOM 3266 N N . ALA A 1 435 ? 8.569 -12.090 -5.775 1.00 97.50 435 ALA A N 1
ATOM 3267 C CA . ALA A 1 435 ? 10.002 -12.392 -5.815 1.00 97.50 435 ALA A CA 1
ATOM 3268 C C . ALA A 1 435 ? 10.372 -13.813 -5.329 1.00 97.50 435 ALA A C 1
ATOM 3270 O O . ALA A 1 435 ? 11.550 -14.103 -5.135 1.00 97.50 435 ALA A O 1
ATOM 3271 N N . HIS A 1 436 ? 9.379 -14.701 -5.226 1.00 96.00 436 HIS A N 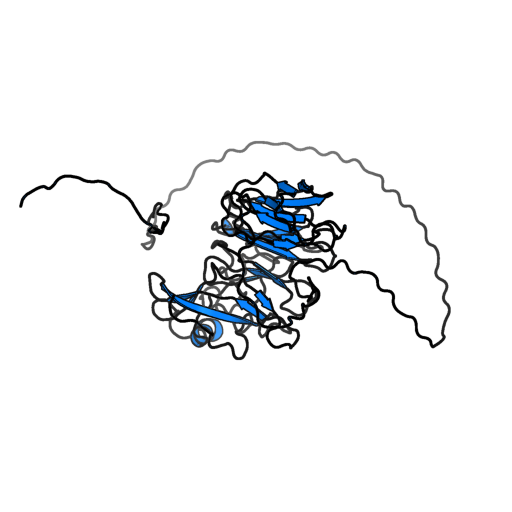1
ATOM 3272 C CA . HIS A 1 436 ? 9.495 -16.124 -4.898 1.00 96.00 436 HIS A CA 1
ATOM 3273 C C . HIS A 1 436 ? 10.675 -16.861 -5.579 1.00 96.00 436 HIS A C 1
ATOM 3275 O O . HIS A 1 436 ? 11.055 -16.599 -6.728 1.00 96.00 436 HIS A O 1
ATOM 3281 N N . GLY A 1 437 ? 11.204 -17.876 -4.893 1.00 94.06 437 GLY A N 1
ATOM 3282 C CA . GLY A 1 437 ? 12.273 -18.756 -5.358 1.00 94.06 437 GLY A CA 1
ATOM 3283 C C . GLY A 1 437 ? 13.644 -18.079 -5.365 1.00 94.06 437 GLY A C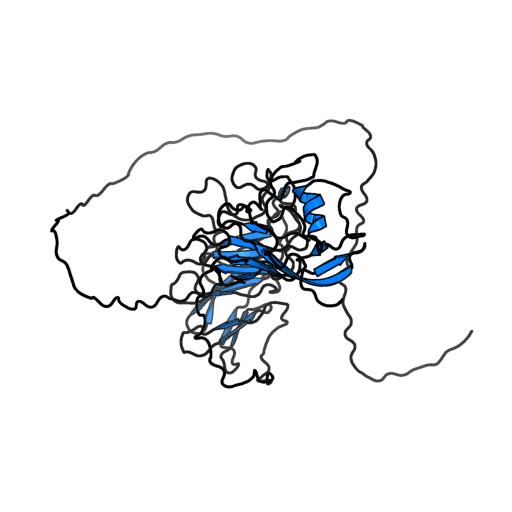 1
ATOM 3284 O O . GLY A 1 437 ? 14.200 -17.751 -4.325 1.00 94.06 437 GLY A O 1
ATOM 3285 N N . ASP A 1 438 ? 14.228 -17.913 -6.552 1.00 94.00 438 ASP A N 1
ATOM 3286 C CA . ASP A 1 438 ? 15.467 -17.151 -6.761 1.00 94.00 438 ASP A CA 1
ATOM 3287 C C . ASP A 1 438 ? 15.200 -15.694 -7.197 1.00 94.00 438 ASP A C 1
ATOM 3289 O O . ASP A 1 438 ? 16.117 -14.983 -7.619 1.00 94.00 438 ASP A O 1
ATOM 3293 N N . GLY A 1 439 ? 13.938 -15.249 -7.153 1.00 96.12 439 GLY A N 1
ATOM 3294 C CA . GLY A 1 439 ? 13.515 -13.935 -7.628 1.00 96.12 439 GLY A CA 1
ATOM 3295 C C . GLY A 1 439 ? 13.607 -13.747 -9.143 1.00 96.12 439 GLY A C 1
ATOM 3296 O O . GLY A 1 439 ? 13.434 -12.623 -9.621 1.00 96.12 439 GLY A O 1
ATOM 3297 N N . SER A 1 440 ? 13.841 -14.807 -9.930 1.00 96.50 440 SER A N 1
ATOM 3298 C CA . SER A 1 440 ? 13.915 -14.732 -11.401 1.00 96.50 440 SER A CA 1
ATOM 3299 C C . SER A 1 440 ? 12.617 -14.257 -12.064 1.00 96.50 440 SER A C 1
ATOM 3301 O O . SER A 1 440 ? 12.662 -13.753 -13.189 1.00 96.50 440 SER A O 1
ATOM 3303 N N . ARG A 1 441 ? 11.476 -14.351 -11.369 1.00 96.75 441 ARG A N 1
ATOM 3304 C CA . ARG A 1 441 ? 10.171 -13.835 -11.818 1.00 96.75 441 ARG A CA 1
ATOM 3305 C C . ARG A 1 441 ? 9.755 -12.517 -11.153 1.00 96.75 441 ARG A C 1
ATOM 3307 O O . ARG A 1 441 ? 8.812 -11.915 -11.636 1.00 96.75 441 ARG A O 1
ATOM 3314 N N . SER A 1 442 ? 10.480 -12.015 -10.150 1.00 98.38 442 SER A N 1
ATOM 3315 C CA . SER A 1 442 ? 10.142 -10.787 -9.403 1.00 98.38 442 SER A CA 1
ATOM 3316 C C . SER A 1 442 ? 9.707 -9.624 -10.317 1.00 98.38 442 SER A C 1
ATOM 3318 O O . SER A 1 442 ? 10.447 -9.238 -11.227 1.00 98.38 442 SER A O 1
ATOM 3320 N N . ALA A 1 443 ? 8.506 -9.078 -10.094 1.00 97.69 443 ALA A N 1
ATOM 3321 C CA . ALA A 1 443 ? 7.864 -8.006 -10.874 1.00 97.69 443 ALA A CA 1
ATOM 3322 C C . ALA A 1 443 ? 7.548 -8.311 -12.358 1.00 97.69 443 ALA A C 1
ATOM 3324 O O . ALA A 1 443 ? 7.030 -7.437 -13.073 1.00 97.69 443 ALA A O 1
ATOM 3325 N N . MET A 1 444 ? 7.833 -9.519 -12.856 1.00 97.88 444 MET A N 1
ATOM 3326 C CA . MET A 1 444 ? 7.420 -9.948 -14.197 1.00 97.88 444 MET A CA 1
ATOM 3327 C C . MET A 1 444 ? 5.891 -9.997 -14.281 1.00 97.88 444 MET A C 1
ATOM 3329 O O . MET A 1 444 ? 5.194 -10.091 -13.272 1.00 97.88 444 MET A O 1
ATOM 3333 N N . ARG A 1 445 ? 5.348 -9.924 -15.498 1.00 97.12 445 ARG A N 1
ATOM 3334 C CA . ARG A 1 445 ? 3.909 -10.133 -15.715 1.00 97.12 445 ARG A CA 1
ATOM 3335 C C . ARG A 1 445 ? 3.551 -11.580 -15.391 1.00 97.12 445 ARG A C 1
ATOM 3337 O O . ARG A 1 445 ? 4.306 -12.474 -15.776 1.00 97.12 445 ARG A O 1
ATOM 3344 N N . LYS A 1 446 ? 2.395 -11.800 -14.759 1.00 96.44 446 LYS A N 1
ATOM 3345 C CA . LYS A 1 446 ? 1.872 -13.148 -14.521 1.00 96.44 446 LYS A CA 1
ATOM 3346 C C . LYS A 1 446 ? 1.711 -13.884 -15.850 1.00 96.44 446 LYS A C 1
ATOM 3348 O O . LYS A 1 446 ? 1.145 -13.334 -16.798 1.00 96.44 446 LYS A O 1
ATOM 3353 N N . ALA A 1 447 ? 2.201 -15.119 -15.919 1.00 94.06 447 ALA A N 1
ATOM 3354 C CA . ALA A 1 447 ? 2.094 -15.934 -17.129 1.00 94.06 447 ALA A CA 1
ATOM 3355 C C . ALA A 1 447 ? 0.624 -16.081 -17.582 1.00 94.06 447 ALA A C 1
ATOM 3357 O O . ALA A 1 447 ? -0.244 -16.452 -16.789 1.00 94.06 447 ALA A O 1
ATOM 3358 N N . GLY A 1 448 ? 0.337 -15.781 -18.851 1.00 93.88 448 GLY A N 1
ATOM 3359 C CA . GLY A 1 448 ? -1.021 -15.736 -19.414 1.00 93.88 448 GLY A CA 1
ATOM 3360 C C . GLY A 1 448 ? -1.782 -14.416 -19.206 1.00 93.88 448 GLY A C 1
ATOM 3361 O O . GLY A 1 448 ? -2.891 -14.277 -19.725 1.00 93.88 448 GLY A O 1
ATOM 3362 N N . TRP A 1 449 ? -1.204 -13.448 -18.487 1.00 94.38 449 TRP A N 1
ATOM 3363 C CA . TRP A 1 449 ? -1.734 -12.091 -18.268 1.00 94.38 449 TRP A CA 1
ATOM 3364 C C . TRP A 1 449 ? -0.852 -11.008 -18.918 1.00 94.38 449 TRP A C 1
ATOM 3366 O O . TRP A 1 449 ? -0.966 -9.821 -18.607 1.00 94.38 449 TRP A O 1
ATOM 3376 N N . GLU A 1 450 ? 0.040 -11.384 -19.840 1.00 94.12 450 GLU A N 1
ATOM 3377 C CA . GLU A 1 450 ? 0.974 -10.458 -20.488 1.00 94.12 450 GLU A CA 1
ATOM 3378 C C . GLU A 1 450 ? 0.237 -9.412 -21.336 1.00 94.12 450 GLU A C 1
ATOM 3380 O O . GLU A 1 450 ? 0.646 -8.249 -21.385 1.00 94.12 450 GLU A O 1
ATOM 3385 N N . THR A 1 451 ? -0.873 -9.822 -21.962 1.00 93.62 451 THR A N 1
ATOM 3386 C CA . THR A 1 451 ? -1.865 -8.927 -22.572 1.00 93.62 451 THR A CA 1
ATOM 3387 C C . THR A 1 451 ? -2.913 -8.564 -21.527 1.00 93.62 451 THR A C 1
ATOM 3389 O O . THR A 1 451 ? -3.697 -9.415 -21.114 1.00 93.62 451 THR A O 1
ATOM 3392 N N . LEU A 1 452 ? -2.941 -7.295 -21.121 1.00 95.19 452 LEU A N 1
ATOM 3393 C CA . LEU A 1 452 ? -3.779 -6.826 -20.018 1.00 95.19 452 LEU A CA 1
ATOM 3394 C C . LEU A 1 452 ? -5.285 -6.929 -20.342 1.00 95.19 452 LEU A C 1
ATOM 3396 O O . LEU A 1 452 ? -5.739 -6.302 -21.310 1.00 95.19 452 LEU A O 1
ATOM 3400 N N . PRO A 1 453 ? -6.095 -7.627 -19.523 1.00 95.44 453 PRO A N 1
ATOM 3401 C CA . PRO A 1 453 ? -7.547 -7.503 -19.569 1.00 95.44 453 PRO A CA 1
ATOM 3402 C C . PRO A 1 453 ? -7.947 -6.056 -19.265 1.00 95.44 453 PRO A C 1
ATOM 3404 O O . PRO A 1 453 ? -7.559 -5.511 -18.234 1.00 95.44 453 PRO A O 1
ATOM 3407 N N . ARG A 1 454 ? -8.708 -5.412 -20.156 1.00 95.12 454 ARG A N 1
ATOM 3408 C CA . ARG A 1 454 ? -9.076 -3.991 -20.032 1.00 95.12 454 ARG A CA 1
ATOM 3409 C C . ARG A 1 454 ? -10.506 -3.703 -20.465 1.00 95.12 454 ARG A C 1
ATOM 3411 O O . ARG A 1 454 ? -11.070 -4.412 -21.297 1.00 95.12 454 ARG A O 1
ATOM 3418 N N . GLY A 1 455 ? -11.070 -2.642 -19.896 1.00 92.56 455 GLY A N 1
ATOM 3419 C CA . GLY A 1 455 ? -12.370 -2.105 -20.284 1.00 92.56 455 GLY A CA 1
ATOM 3420 C C . GLY A 1 455 ? -12.342 -1.335 -21.610 1.00 92.56 455 GLY A C 1
ATOM 3421 O O . GLY A 1 455 ? -11.315 -1.229 -22.285 1.00 92.56 455 GLY A O 1
ATOM 3422 N N . ALA A 1 456 ? -13.495 -0.762 -21.958 1.00 91.38 456 ALA A N 1
ATOM 3423 C CA . ALA A 1 456 ? -13.583 0.290 -22.967 1.00 91.38 456 ALA A CA 1
ATOM 3424 C C . ALA A 1 456 ? -12.955 1.605 -22.451 1.00 91.38 456 ALA A C 1
ATOM 3426 O O . ALA A 1 456 ? -12.521 1.685 -21.298 1.00 91.38 456 ALA A O 1
ATOM 3427 N N . ALA A 1 457 ? -12.929 2.634 -23.302 1.00 89.31 457 ALA A N 1
ATOM 3428 C CA . ALA A 1 457 ? -12.592 3.987 -22.867 1.00 89.31 457 ALA A CA 1
ATOM 3429 C C . ALA A 1 457 ? -13.582 4.480 -21.780 1.00 89.31 457 ALA A C 1
ATOM 3431 O O . ALA A 1 457 ? -14.760 4.109 -21.870 1.00 89.31 457 ALA A O 1
ATOM 3432 N N . PRO A 1 458 ? -13.121 5.262 -20.780 1.00 87.44 458 PRO A N 1
ATOM 3433 C CA . PRO A 1 458 ? -13.961 5.790 -19.695 1.00 87.44 458 PRO A CA 1
ATOM 3434 C C . PRO A 1 458 ? -15.113 6.702 -20.152 1.00 87.44 458 PRO A C 1
ATOM 3436 O O . PRO A 1 458 ? -14.937 7.428 -21.158 1.00 87.44 458 PRO A O 1
#

Radius of gyration: 27.55 Å; Cα contacts (8 Å, |Δi|>4): 987; chains: 1; bounding box: 74×93×74 Å

Secondary structure (DSSP, 8-state):
------------------------------------------------------------------------------------PPP------SSS---SS-----SSS-PPPPP--PPP-----S---EEE-SSSSS--EEEEESSSEEEE-TTS-EEEEE---SS-B-SPPEEE-SSSSS--EEEEEETTEEEEEEE-SSSEEEPTT--EE--BTTB-PPEEEEEEE-SSSSS--EEEEEE---S-GGGT---EEEE-TTSSBP--TT-SS---SB-----STT-STTSTTSSSSS----SS-EEEE--SSSSSPEEEEE-SSS-EEEE-TTSPBPB--TT-B--STTSTTPBPBGGGSPPBSSHHHHIIIIII--SSPP-TTTS-EEE-TT---EEE-SSSSS--EEEE--EEEETTTTEEEEEB-EEE--S-TTSTTTTPBPTT-SS--B----

Foldseek 3Di:
DDDDDDDDDDDDDDDDDDDPPDDDDDDDDDDDDDDDDDDDDDDDDDDDDDDDDDDDDDDDDDDDDDDDDDDDDDDDDDDDDDDDDDDPQWDFQAQDPRPLDDPDDDPDDDDDDDDDDDADDDAAAAADWDWHDQPPPPFTWIWDAFLWIWIAGPNRHTLEIGHDAPATWAEHWDWGDQQPPSWIWTWTWHQQWIWIWTCDPSYTDTAALDTEGNDWLNDRWGWAAWGKDPFQPPRGMKIKTATQFQAWLASGTFGIFIAHSNNHGDADPPDPDQQDDFDHCDDDDNHDVPQPNAQGTGQGAQHHFWDWYDQAPDPGIWIWGFGQFQFIWIARPSNHTAWAALQFFALDPVGHSPTHGRRRDGAFQAVVLRNCVGHVSDDDNDDQQVTWTWHCNHWNWHWADPPPPSHTWTKIWTFTWHDVVIFGQWIWIWTAHGCYDVNNRGRPTDVVCNNTHTDGGD

Solvent-accessible surface area (backbone atoms only — not comparable to full-atom values): 26862 Å² total; per-residue (Å²): 133,88,80,90,88,81,90,88,89,86,84,87,80,92,80,90,76,86,75,81,83,83,76,83,89,76,85,87,83,87,84,83,80,93,83,88,80,90,85,84,86,85,87,88,84,85,89,84,88,86,88,83,91,87,86,88,80,89,88,86,88,87,87,86,85,88,86,82,90,84,88,86,84,89,84,80,88,81,93,74,88,80,78,88,71,86,76,81,84,68,59,34,82,48,70,65,90,69,70,89,56,81,85,76,82,75,94,66,79,90,72,81,88,72,92,86,81,86,76,91,78,71,73,64,74,61,28,53,66,46,76,45,56,69,85,74,82,84,56,45,29,40,38,42,49,18,50,38,41,36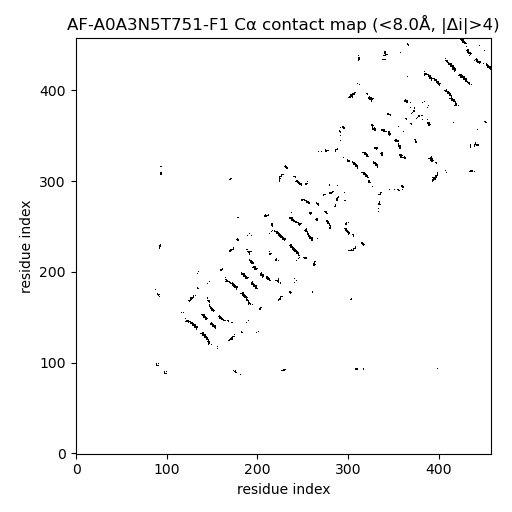,36,22,42,78,89,62,50,79,61,32,70,48,81,61,68,84,34,59,23,38,14,40,54,50,64,35,41,36,69,66,83,83,49,35,25,45,34,40,26,16,22,31,31,39,38,39,26,34,47,57,93,70,33,71,41,80,34,76,55,47,64,35,79,55,60,32,58,92,42,70,29,41,32,12,15,50,44,50,26,55,41,76,70,84,61,42,25,32,39,38,41,25,16,43,24,50,46,40,10,82,62,45,13,34,30,39,39,39,23,35,60,58,43,48,75,36,62,67,83,93,60,96,48,73,24,51,54,33,37,38,57,38,69,62,82,68,38,46,53,70,58,75,79,46,60,59,54,33,57,18,20,71,23,52,17,42,30,47,24,43,35,47,84,62,87,48,28,26,42,35,37,26,22,52,42,40,31,45,32,39,23,42,75,55,48,37,69,38,61,26,10,78,63,39,20,36,66,50,88,91,40,60,69,40,68,32,38,38,23,49,49,67,46,52,55,51,57,68,57,47,42,29,46,30,57,68,63,46,83,75,85,87,46,41,77,79,45,46,31,32,33,20,33,82,16,37,43,39,70,41,53,83,85,72,85,81,56,26,27,46,33,34,51,27,38,32,28,26,44,85,74,76,42,67,57,20,48,28,47,46,45,22,31,27,36,38,87,87,19,72,45,7,65,34,63,30,90,94,40,56,71,55,59,58,58,64,62,120

Sequence (458 aa):
MPSEYHASYTLHPCLIQDQSASQTRRSCKLCGAMKSSNLLPKEAIEPCSSRQIARIFILLAVWVTLISCSGGSGGSSESATGSNAPTTDGSATGGQRNPVCVAGTSSGEVTRPQFLMNLQGQTSWYASPVVADLDGDGKNELIAAYYSVYVFASDGSLLSRADGGSGRVYAPHVVVDLEGDGIPEIVYGSGHEVYAYEWRNGRLSLKAGWPVDTTTAGESPEVRGLAAADLDGDGLIEIVATTTQTQSAAAGGAQVFVFSSNGALYQPSGLSFPAWPRYNNRTGTGGDADRNGQGHSGYGCYGLNVAIGNIDDDDDLEIIVTYDNHEIQAFKINGVAIDASSWFTNPSSQFLGNRMTWGQFIRWADPQVEENHYHLHVGDWPHPSAQEWLQWTASPPNIVDLDGDGKNEVVGVPNVEKNVPYETQAYAIMALEGAHGDGSRSAMRKAGWETLPRGAAP

Mean predicted aligned error: 12.93 Å

Nearest PDB structures (foldseek):
  6r60-assembly2_C  TM=6.773E-01  e=1.395E-04  Nostoc punctiforme
  8ov6-assembly1_A  TM=2.686E-01  e=9.422E-04  Homo sapiens
  8tzx-assembly2_E  TM=2.526E-01  e=1.981E-03  Homo sapiens
  7sqc-assembly1_2I  TM=3.520E-01  e=3.298E-02  Chlamydomonas reinhardtii
  8u16-assembly2_E  TM=2.768E-01  e=5.428E-03  Homo sapiens

pLDDT: mean 78.98, std 27.89, range [20.95, 98.75]